Protein AF-A0A1R1D8V9-F1 (afdb_monomer)

Secondary structure (DSSP, 8-state):
------------------------------------PPPPHHHHHHHHH-TTSPPEEEETTSSTTTSBTT-HHHHHHHHHHT-SEEEEEEEE-TTS-EEE-SSSBSTTTBS--SBGGGS-HHHHHTSEEESBT--TTSPEEEEEPPBHHHHHHHHTTT-EEEEET-GGGHHHHHHHHHHHT-TTTEEEEE---HHHHHHHHTTSSSPPEEEEEE-TTTGGGHHHHHHTT--SEEEE-BSSTT-GGG-HHHHHHHHHTT-EEEEE-SSGGGBTT--HHHHTT-TIIIIIHHHHHT-SEEEES-HHHHHHHHHHHSPP-SS-EEEEES--SS--EEEEETTEEEEEEEES-SSSSS--EEEEEEEEES-EEEEEEEEEE--SSTT-EEEEEEES-SSTT--EEEEEE-SSS-EEEEEE-STTPPPEEPTT--------TTEEEEEEEETTEEEEEEESSSSS-EEEEEEEE----SEEEEEEEEE-SEEEEEEEEEEEEEEEEEPPPP--EEEEEESBTTBTTEEEEEEEE-TTTTTEEESSSSEEEES-SSSSTTSEEEEEEEE---TTS-TT-EEEEEEEEEEEEEEES----EEEEEEEB-S--------STT-EE-SS--TTTPPPB-SS-SEEEEE-S-TT-EEEEE-HHHHHHHHHTSS----EEEEESS--SS--EEEEE-TT-SSGGGS-EEEEEEE--

Nearest PDB structures (foldseek):
  2pz0-assembly1_A  TM=8.117E-01  e=1.138E-15  Caldanaerobacter subterraneus subsp. tengcongensis MB4
  5t9b-assembly1_G  TM=7.576E-01  e=4.616E-14  Bacillus subtilis subsp. subtilis str. 168
  5t9c-assembly1_E  TM=7.404E-01  e=9.893E-14  Bacillus subtilis subsp. subtilis str. 168
  1zcc-assembly1_D  TM=7.990E-01  e=9.223E-13  Agrobacterium fabrum str. C58
  3qvq-assembly1_D  TM=7.682E-01  e=2.170E-11  Oleispira antarctica

Foldseek 3Di:
DDDDDDDDDDDDDDDDDDDDDPPPPPPPPCPDQPLPDAAWLVVLLVLLLQQVDAFAEEEEQALLVFFFRVFLVSLVLRLLLPHAEYEFEWDAACVGFIWTDNDQWCAFFWPDTDGRNDHDPVRQQVTFGFGHSGHPPTDTDPTTIGTPLVSCLSCHGRHAYEYPPCPVVVVVNCVSCVVSVNQARYEYEDADDLVVLQVVQVVDPPRHAYEYEDELVCLVCLVVCCVGNVHQEYEYWAQAPPRPSLPPVSLVVCVVSSHAYEFEQPARRGHNGLHPVVCVVPVCSHVVVVVVSSHRYYYHSCRNSVVLVSFQVADDDDQKDKAWEPDFLDGKTWGDDDQKIKIWWAWQALFALFGTWMWIWHKAFAKKKKKKWFSDWDCLDQRWWKWKKKWQDSHRQTWIWIWIQGQQFGIWTKTDQDGSHTIDTAPPAGDRPHHDSGKMKMWTDHQQWIWIWIDNPRPDIDTGHDIDGHHHHRIIIIGMITYSSHRPDIMMIMIGSIGMDDDDHFDKDKDKAFQEPVHPQKFKKKAWQAPVQQLFMDRAEQWAKAAAAQLDPRTGMKMFIFDQDDVVQPLQWQWPWKKKKWWFAAKDDDQDWFKKFKWAFQDAWARFNWYDHSGDRTPIAYNVRHTDTDPDTQFMDGHGGDHRDMDMTTCRVVVNCCSNVVGPGRGMMIHTPHSGNDGMITIIGDSNNPPSVNTIMMMIIIGHD

pLDDT: mean 88.98, std 15.89, range [25.02, 98.94]

Mean predicted aligned error: 13.64 Å

Sequence (705 aa):
MRSFYFRSLIARRVMLYSFGLVLIVGSLATLGAGIAEARSSSELLEQLQNPNGPVMVVSHKGDWRNHPENSLSGIQAAIDMGVEIIEIDIQRTSDGVLVLMHDTDVNRMTNGTGNVSSKTLAQIKSLNLRKGEGGGGAALTSETVPTLEEAMLLMKGKVLVNLDKGWSLRDDIWNVLVSTQTEEQGIFKGSSANSEVDAWLDSKSPRPLYAAVVDDSNVGSLDTLIAGAQPDIYELIFDAESDAVISETNLNKIKNANKRIWVNTLWASLAANHTDQGSLTDPESGWGWVINKGATMIQTDRSRELINYLNLREPMSGVWAHKDIGAVALTGNAGYRNGQFTISAAGNDIWTAADEFHYVYQPIEGDVTIIARVAHLDHTNDWAKAGVMIRETLDADSTFADVVVTPSNGISFQRRVTTGQNLSNTTGYYDTVAGGAYQYVKLVRSGDSFTGFKSTDGSAWTQIGNAVTVNMNSKVYVGLAATSHHASVLGNATFDKVSLSATTPYILTTAYLRQGPDYSSATDAHILKYSTYSGRNTGGHDVFEVTSYRGTAEDEKHALLKFSLPVSIPSNAIITSAELRIKLMGTRNGMVSKTVNLREVTGAWSEGEGTGIDGQAVAGVNWNNRPSYGNVSIDKRTIHNVKNGWYTFNVTDLAQDWLDGSKTNYGIVLLEDSVNLSTGAKDFASSENTDLDSRPSLVVTYRLP

Solvent-accessible surface area (backbone atoms only — not comparable to full-atom values): 36136 Å² total; per-residue (Å²): 134,88,86,87,88,81,93,88,85,91,82,86,85,88,82,88,82,91,75,88,78,80,78,78,78,74,77,76,78,72,73,80,56,56,78,62,70,79,67,40,32,66,59,50,49,55,48,56,68,34,46,90,50,77,68,40,42,28,22,48,31,19,37,18,85,86,23,27,49,36,26,68,65,4,40,51,51,30,56,73,74,62,44,49,25,35,30,38,30,44,41,50,25,55,75,68,50,52,28,35,36,83,60,72,40,37,47,46,45,32,81,46,74,54,46,40,56,78,29,39,61,72,62,47,54,73,27,33,27,14,40,27,88,25,38,97,85,37,56,75,48,94,49,44,59,33,38,47,60,62,50,48,58,72,39,54,62,51,33,33,34,35,38,40,79,26,65,94,42,42,69,64,53,48,53,44,25,58,76,64,69,35,52,92,33,41,29,43,44,47,71,73,58,41,76,60,50,38,58,51,41,72,71,45,83,75,67,55,43,35,30,38,52,36,27,83,91,50,42,91,44,45,70,54,43,59,72,56,50,54,47,52,27,40,35,45,39,34,60,46,91,82,35,69,54,73,29,70,71,47,48,48,52,44,51,73,68,57,32,26,32,31,34,37,20,66,44,45,68,30,36,42,53,29,11,50,74,46,21,77,76,39,43,60,70,7,61,43,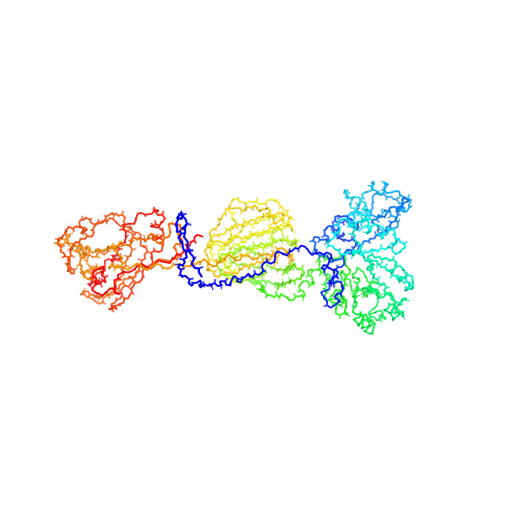42,46,42,76,76,56,38,28,25,41,33,28,75,47,53,68,62,51,49,44,51,55,17,53,70,33,71,65,69,83,80,52,46,72,49,66,27,48,88,43,76,40,89,42,51,53,10,49,47,97,73,33,38,27,38,36,6,11,2,62,35,87,44,50,40,54,23,13,25,22,38,38,31,34,82,44,63,54,27,34,36,42,36,32,27,35,59,35,58,50,76,66,28,57,73,11,37,38,34,43,35,42,26,42,54,83,53,37,32,44,30,33,41,36,25,33,40,20,44,54,55,10,56,46,42,38,37,20,66,47,68,50,43,57,53,44,74,42,62,85,55,83,43,80,63,47,53,61,43,59,34,24,32,28,41,37,38,55,84,40,37,37,40,34,30,38,22,81,80,77,76,64,75,43,74,44,36,58,71,41,77,39,82,60,64,56,55,27,38,40,36,43,38,32,24,10,39,28,38,92,42,77,20,48,31,31,36,28,60,56,36,63,49,70,46,79,60,74,67,75,45,74,49,80,47,44,34,33,94,91,31,76,67,38,54,40,30,17,26,33,39,27,92,95,44,25,61,10,14,24,43,53,27,46,43,35,39,29,26,24,41,68,16,39,93,60,35,33,19,35,26,38,44,32,76,60,84,54,85,88,59,56,70,71,44,47,59,78,39,26,37,40,36,40,23,30,66,43,61,50,71,50,88,65,67,44,49,39,28,34,22,47,24,76,33,76,78,46,68,15,82,7,44,54,88,84,28,30,80,48,68,54,38,14,46,83,68,50,52,52,58,56,92,59,71,68,34,74,46,75,43,62,84,52,69,71,36,78,46,78,39,63,41,31,67,62,53,40,31,43,56,68,59,82,36,79,82,49,31,34,34,37,30,44,68,64,77,47,75,58,39,27,24,40,28,26,31,19,58,55,23,88,52,68,90,45,22,29,30,41,40,37,31,27,28,70,121

Structure (mmCIF, N/CA/C/O backbone):
data_AF-A0A1R1D8V9-F1
#
_entry.id   AF-A0A1R1D8V9-F1
#
loop_
_atom_site.group_PDB
_atom_site.id
_atom_site.type_symbol
_atom_site.label_atom_id
_atom_site.label_alt_id
_atom_site.label_comp_id
_atom_site.label_asym_id
_atom_site.label_entity_id
_atom_site.label_seq_id
_atom_site.pdbx_PDB_ins_code
_atom_site.Cartn_x
_atom_site.Cartn_y
_atom_site.Cartn_z
_atom_site.occupancy
_atom_site.B_iso_or_equiv
_atom_site.auth_seq_id
_atom_site.auth_comp_id
_atom_site.auth_asym_id
_atom_site.auth_atom_id
_atom_site.pdbx_PDB_model_num
ATOM 1 N N . MET A 1 1 ? -82.734 0.888 -27.321 1.00 34.28 1 MET A N 1
ATOM 2 C CA . MET A 1 1 ? -83.564 -0.308 -27.042 1.00 34.28 1 MET A CA 1
ATOM 3 C C . MET A 1 1 ? -82.669 -1.323 -26.344 1.00 34.28 1 MET A C 1
ATOM 5 O O . MET A 1 1 ? -81.663 -1.699 -26.914 1.00 34.28 1 MET A O 1
ATOM 9 N N . ARG A 1 2 ? -82.775 -1.433 -25.013 1.00 31.69 2 ARG A N 1
ATOM 10 C CA . ARG A 1 2 ? -83.351 -2.594 -24.298 1.00 31.69 2 ARG A CA 1
ATOM 11 C C . ARG A 1 2 ? -82.718 -3.939 -24.693 1.00 31.69 2 ARG A C 1
ATOM 13 O O . ARG A 1 2 ? -83.109 -4.499 -25.702 1.00 31.69 2 ARG A O 1
ATOM 20 N N . SER A 1 3 ? -81.881 -4.507 -23.826 1.00 28.59 3 SER A N 1
ATOM 21 C CA . SER A 1 3 ? -82.315 -5.613 -22.957 1.00 28.59 3 SER A CA 1
ATOM 22 C C . SER A 1 3 ? -81.232 -5.985 -21.941 1.00 28.59 3 SER A C 1
ATOM 24 O O . SER A 1 3 ? -80.056 -6.080 -22.265 1.00 28.59 3 SER A O 1
ATOM 26 N N . PHE A 1 4 ? -81.689 -6.162 -20.707 1.00 34.41 4 PHE A N 1
ATOM 27 C CA . PHE A 1 4 ? -80.975 -6.564 -19.498 1.00 34.41 4 PHE A CA 1
ATOM 28 C C . PHE A 1 4 ? -81.061 -8.093 -19.292 1.00 34.41 4 PHE A C 1
ATOM 30 O O . PHE A 1 4 ? -81.775 -8.761 -20.036 1.00 34.41 4 PHE A O 1
ATOM 37 N N . TYR A 1 5 ? -80.433 -8.546 -18.193 1.00 31.33 5 TYR A N 1
ATOM 38 C CA . TYR A 1 5 ? -80.526 -9.829 -17.453 1.00 31.33 5 TYR A CA 1
ATOM 39 C C . TYR A 1 5 ? -79.370 -10.825 -17.695 1.00 31.33 5 TYR A C 1
ATOM 41 O O . TYR A 1 5 ? -79.063 -11.119 -18.837 1.00 31.33 5 TYR A O 1
ATOM 49 N N . PHE A 1 6 ? -78.728 -11.477 -16.709 1.00 29.06 6 PHE A N 1
ATOM 50 C CA . PHE A 1 6 ? -78.499 -11.301 -15.256 1.00 29.06 6 PHE A CA 1
ATOM 51 C C . PHE A 1 6 ? -77.647 -12.514 -14.781 1.00 29.06 6 PHE A C 1
ATOM 53 O O . PHE A 1 6 ? -78.033 -13.623 -15.119 1.00 29.06 6 PHE A O 1
ATOM 60 N N . ARG A 1 7 ? -76.612 -12.293 -13.934 1.00 28.95 7 ARG A N 1
ATOM 61 C CA . ARG A 1 7 ? -76.020 -13.181 -12.869 1.00 28.95 7 ARG A CA 1
ATOM 62 C C . ARG A 1 7 ? -75.462 -14.572 -13.271 1.00 28.95 7 ARG A C 1
ATOM 64 O O . ARG A 1 7 ? -75.987 -15.206 -14.160 1.00 28.95 7 ARG A O 1
ATOM 71 N N . SER A 1 8 ? -74.440 -15.196 -12.665 1.00 27.78 8 SER A N 1
ATOM 72 C CA . SER A 1 8 ? -73.558 -15.079 -11.469 1.00 27.78 8 SER A CA 1
ATOM 73 C C . SER A 1 8 ? -72.429 -16.132 -11.670 1.00 27.78 8 SER A C 1
ATOM 75 O O . SER A 1 8 ? -72.686 -17.100 -12.372 1.00 27.78 8 SER A O 1
ATOM 77 N N . LEU A 1 9 ? -71.174 -16.054 -11.201 1.00 26.92 9 LEU A N 1
ATOM 78 C CA . LEU A 1 9 ? -70.616 -16.109 -9.833 1.00 26.92 9 LEU A CA 1
ATOM 79 C C . LEU A 1 9 ? -69.118 -15.700 -9.938 1.00 26.92 9 LEU A C 1
ATOM 81 O O . LEU A 1 9 ? -68.409 -16.220 -10.786 1.00 26.92 9 LEU A O 1
ATOM 85 N N . ILE A 1 10 ? -68.655 -14.632 -9.281 1.00 27.27 10 ILE A N 1
ATOM 86 C CA . ILE A 1 10 ? -67.891 -14.598 -8.008 1.00 27.27 10 ILE A CA 1
ATOM 87 C C . ILE A 1 10 ? -66.519 -15.312 -8.016 1.00 27.27 10 ILE A C 1
ATOM 89 O O . ILE A 1 10 ? -66.431 -16.499 -7.734 1.00 27.27 10 ILE A O 1
ATOM 93 N N . ALA A 1 11 ? -65.460 -14.501 -8.134 1.00 25.83 11 ALA A N 1
ATOM 94 C CA . ALA A 1 11 ? -64.294 -14.455 -7.230 1.00 25.83 11 ALA A CA 1
ATOM 95 C C . ALA A 1 11 ? -63.695 -13.025 -7.316 1.00 25.83 11 ALA A C 1
ATOM 97 O O . ALA A 1 11 ? -63.074 -12.674 -8.309 1.00 25.83 11 ALA A O 1
ATOM 98 N N . ARG A 1 12 ? -64.204 -12.036 -6.554 1.00 28.14 12 ARG A N 1
ATOM 99 C CA . ARG A 1 12 ? -63.657 -11.480 -5.284 1.00 28.14 12 ARG A CA 1
ATOM 100 C C . ARG A 1 12 ? -62.123 -11.403 -5.228 1.00 28.14 12 ARG A C 1
ATOM 102 O O . ARG A 1 12 ? -61.483 -12.424 -5.389 1.00 28.14 12 ARG A O 1
ATOM 109 N N . ARG A 1 13 ? -61.469 -10.318 -4.805 1.00 29.14 13 ARG A N 1
ATOM 110 C CA . ARG A 1 13 ? -61.754 -8.884 -4.551 1.00 29.14 13 ARG A CA 1
ATOM 111 C C . ARG A 1 13 ?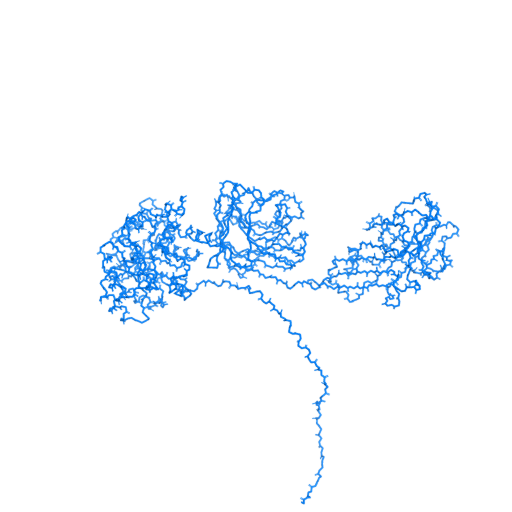 -60.428 -8.378 -3.960 1.00 29.14 13 ARG A C 1
ATOM 113 O O . ARG A 1 13 ? -60.047 -8.951 -2.950 1.00 29.14 13 ARG A O 1
ATOM 120 N N . VAL A 1 14 ? -59.809 -7.309 -4.462 1.00 26.02 14 VAL A N 1
ATOM 121 C CA . VAL A 1 14 ? -58.995 -6.403 -3.622 1.00 26.02 14 VAL A CA 1
ATOM 122 C C . VAL A 1 14 ? -59.064 -4.996 -4.218 1.00 26.02 14 VAL A C 1
ATOM 124 O O . VAL A 1 14 ? -58.638 -4.773 -5.345 1.00 26.02 14 VAL A O 1
ATOM 127 N N . MET A 1 15 ? -59.615 -4.053 -3.453 1.00 25.34 15 MET A N 1
ATOM 128 C CA . MET A 1 15 ? -59.396 -2.622 -3.636 1.00 25.34 15 MET A CA 1
ATOM 129 C C . MET A 1 15 ? -59.395 -1.959 -2.255 1.00 25.34 15 MET A C 1
ATOM 131 O O . MET A 1 15 ? -60.330 -2.161 -1.483 1.00 25.34 15 MET A O 1
ATOM 135 N N . LEU A 1 16 ? -58.351 -1.153 -2.045 1.00 27.62 16 LEU A N 1
ATOM 136 C CA . LEU A 1 16 ? -58.207 -0.017 -1.128 1.00 27.62 16 LEU A CA 1
ATOM 137 C C . LEU A 1 16 ? -58.130 -0.282 0.381 1.00 27.62 16 LEU A C 1
ATOM 139 O O . LEU A 1 16 ? -59.145 -0.400 1.055 1.00 27.62 16 LEU A O 1
ATOM 143 N N . TYR A 1 17 ? -56.907 -0.155 0.905 1.00 25.89 17 TYR A N 1
ATOM 144 C CA . TYR A 1 17 ? -56.636 0.701 2.061 1.00 25.89 17 TYR A CA 1
ATOM 145 C C . TYR A 1 17 ? -55.369 1.528 1.817 1.00 25.89 17 TYR A C 1
ATOM 147 O O . TYR A 1 17 ? -54.366 1.042 1.300 1.00 25.89 17 TYR A O 1
ATOM 155 N N . SER A 1 18 ? -55.483 2.803 2.156 1.00 32.47 18 SER A N 1
ATOM 156 C CA . SER A 1 18 ? -54.490 3.865 2.095 1.00 32.47 18 SER A CA 1
ATOM 157 C C . SER A 1 18 ? -53.353 3.612 3.087 1.00 32.47 18 SER A C 1
ATOM 159 O O . SER A 1 18 ? -53.624 3.429 4.268 1.00 32.47 18 SER A O 1
ATOM 161 N N . PHE A 1 19 ? -52.099 3.695 2.643 1.00 29.30 19 PHE A N 1
ATOM 162 C CA . PHE A 1 19 ? -50.953 3.946 3.519 1.00 29.30 19 PHE A CA 1
ATOM 163 C C . PHE A 1 19 ? -49.988 4.896 2.810 1.00 29.30 19 PHE A C 1
ATOM 165 O O . PHE A 1 19 ? -49.518 4.618 1.708 1.00 29.30 19 PHE A O 1
ATOM 172 N N . GLY A 1 20 ? -49.740 6.044 3.444 1.00 27.14 20 GLY A N 1
ATOM 173 C CA . GLY A 1 20 ? -48.671 6.955 3.067 1.00 27.14 20 GLY A CA 1
ATOM 174 C C . GLY A 1 20 ? -47.333 6.285 3.341 1.00 27.14 20 GLY A C 1
ATOM 175 O O . GLY A 1 20 ? -47.001 5.996 4.489 1.00 27.14 20 GLY A O 1
ATOM 176 N N . LEU A 1 21 ? -46.584 6.019 2.276 1.00 25.02 21 LEU A N 1
ATOM 177 C CA . LEU A 1 21 ? -45.208 5.565 2.357 1.00 25.02 21 LEU A CA 1
ATOM 178 C C . LEU A 1 21 ? -44.332 6.806 2.581 1.00 25.02 21 LEU A C 1
ATOM 180 O O . LEU A 1 21 ? -44.037 7.549 1.646 1.00 25.02 21 LEU A O 1
ATOM 184 N N . VAL A 1 22 ? -43.948 7.059 3.832 1.00 28.27 22 VAL A N 1
ATOM 185 C CA . VAL A 1 22 ? -42.808 7.929 4.134 1.00 28.27 22 VAL A CA 1
ATOM 186 C C . VAL A 1 22 ? -41.567 7.162 3.682 1.00 28.27 22 VAL A C 1
ATOM 188 O O . VAL A 1 22 ? -41.100 6.253 4.362 1.00 28.27 22 VAL A O 1
ATOM 191 N N . LEU A 1 23 ? -41.069 7.489 2.490 1.00 26.28 23 LEU A N 1
ATOM 192 C CA . LEU A 1 23 ? -39.741 7.091 2.030 1.00 26.28 23 LEU A CA 1
ATOM 193 C C . LEU A 1 23 ? -38.715 7.829 2.896 1.00 26.28 23 LEU A C 1
ATOM 195 O O . LEU A 1 23 ? -38.306 8.946 2.585 1.00 26.28 23 LEU A O 1
ATOM 199 N N . ILE A 1 24 ? -38.316 7.211 4.008 1.00 28.95 24 ILE A N 1
ATOM 200 C CA . ILE A 1 24 ? -37.062 7.554 4.676 1.00 28.95 24 ILE A CA 1
ATOM 201 C C . ILE A 1 24 ? -35.961 7.072 3.734 1.00 28.95 24 ILE A C 1
ATOM 203 O O . ILE A 1 24 ? -35.571 5.907 3.744 1.00 28.95 24 ILE A O 1
ATOM 207 N N . VAL A 1 25 ? -35.495 7.971 2.869 1.00 29.14 25 VAL A N 1
ATOM 208 C CA . VAL A 1 25 ? -34.211 7.816 2.187 1.00 29.14 25 VAL A CA 1
ATOM 209 C C . VAL A 1 25 ? -33.156 7.972 3.277 1.00 29.14 25 VAL A C 1
ATOM 211 O O . VAL A 1 25 ? -32.687 9.070 3.560 1.00 29.14 25 VAL A O 1
ATOM 214 N N . GLY A 1 26 ? -32.845 6.870 3.958 1.00 28.00 26 GLY A N 1
ATOM 215 C CA . GLY A 1 26 ? -31.615 6.760 4.720 1.00 28.00 26 GLY A CA 1
ATOM 216 C C . GLY A 1 26 ? -30.484 6.870 3.714 1.00 28.00 26 GLY A C 1
ATOM 217 O O . GLY A 1 26 ? -30.213 5.927 2.974 1.00 28.00 26 GLY A O 1
ATOM 218 N N . SER A 1 27 ? -29.880 8.048 3.628 1.00 30.02 27 SER A N 1
ATOM 219 C CA . SER A 1 27 ? -28.629 8.258 2.922 1.00 30.02 27 SER A CA 1
ATOM 220 C C . SER A 1 27 ? -27.573 7.367 3.575 1.00 30.02 27 SER A C 1
ATOM 222 O O . SER A 1 27 ? -26.946 7.764 4.557 1.00 30.02 27 SER A O 1
ATOM 224 N N . LEU A 1 28 ? -27.391 6.151 3.052 1.00 31.02 28 LEU A N 1
ATOM 225 C CA . LEU A 1 28 ? -26.119 5.459 3.178 1.00 31.02 28 LEU A CA 1
ATOM 226 C C . LEU A 1 28 ? -25.097 6.370 2.504 1.00 31.02 28 LEU A C 1
ATOM 228 O O . LEU A 1 28 ? -24.983 6.403 1.281 1.00 31.02 28 LEU A O 1
ATOM 232 N N . ALA A 1 29 ? -24.374 7.143 3.307 1.00 30.30 29 ALA A N 1
ATOM 233 C CA . ALA A 1 29 ? -23.081 7.638 2.892 1.00 30.30 29 ALA A CA 1
ATOM 234 C C . ALA A 1 29 ? -22.188 6.401 2.759 1.00 30.30 29 ALA A C 1
ATOM 236 O O . ALA A 1 29 ? -21.583 5.943 3.725 1.00 30.30 29 ALA A O 1
ATOM 237 N N . THR A 1 30 ? -22.156 5.811 1.567 1.00 29.91 30 THR A N 1
ATOM 238 C CA . THR A 1 30 ? -21.058 4.941 1.166 1.00 29.91 30 THR A CA 1
ATOM 239 C C . THR A 1 30 ? -19.811 5.817 1.156 1.00 29.91 30 THR A C 1
ATOM 241 O O . THR A 1 30 ? -19.517 6.480 0.163 1.00 29.91 30 THR A O 1
ATOM 244 N N . LEU A 1 31 ? -19.104 5.883 2.286 1.00 37.78 31 LEU A N 1
ATOM 245 C CA . LEU A 1 31 ? -17.686 6.216 2.278 1.00 37.78 31 LEU A CA 1
ATOM 246 C C . LEU A 1 31 ? -17.051 5.169 1.369 1.00 37.78 31 LEU A C 1
ATOM 248 O O . LEU A 1 31 ? -17.038 3.986 1.702 1.00 37.78 31 LEU A O 1
ATOM 252 N N . GLY A 1 32 ? -16.677 5.590 0.162 1.00 32.22 32 GLY A N 1
ATOM 253 C CA . GLY A 1 32 ? -16.140 4.715 -0.865 1.00 32.22 32 GLY A CA 1
ATOM 254 C C . GLY A 1 32 ? -14.849 4.073 -0.381 1.00 32.22 32 GLY A C 1
ATOM 255 O O . GLY A 1 32 ? -13.773 4.629 -0.561 1.00 32.22 32 GLY A O 1
ATOM 256 N N . ALA A 1 33 ? -14.956 2.890 0.215 1.00 37.41 33 ALA A N 1
ATOM 257 C CA . ALA A 1 33 ? -13.861 1.946 0.308 1.00 37.41 33 ALA A CA 1
ATOM 258 C C . ALA A 1 33 ? -13.715 1.316 -1.080 1.00 37.41 33 ALA A C 1
ATOM 260 O O . ALA A 1 33 ? -14.266 0.254 -1.364 1.00 37.41 33 ALA A O 1
ATOM 261 N N . GLY A 1 34 ? -13.044 2.029 -1.984 1.00 30.53 34 GLY A N 1
ATOM 262 C CA . GLY A 1 34 ? -12.581 1.428 -3.223 1.00 30.53 34 GLY A CA 1
ATOM 263 C C . GLY A 1 34 ? -11.603 0.318 -2.860 1.00 30.53 34 GLY A C 1
ATOM 264 O O . GLY A 1 34 ? -10.553 0.587 -2.280 1.00 30.53 34 GLY A O 1
ATOM 265 N N . ILE A 1 35 ? -11.945 -0.930 -3.175 1.00 36.78 35 ILE A N 1
ATOM 266 C CA . ILE A 1 35 ? -10.925 -1.963 -3.339 1.00 36.78 35 ILE A CA 1
ATOM 267 C C . ILE A 1 35 ? -10.053 -1.438 -4.477 1.00 36.78 35 ILE A C 1
ATOM 269 O O . ILE A 1 35 ? -10.506 -1.387 -5.615 1.00 36.78 35 ILE A O 1
ATOM 273 N N . ALA A 1 36 ? -8.850 -0.954 -4.172 1.00 39.38 36 ALA A N 1
ATOM 274 C CA . ALA A 1 36 ? -7.917 -0.549 -5.211 1.00 39.38 36 ALA A CA 1
ATOM 275 C C . ALA A 1 36 ? -7.579 -1.805 -6.024 1.00 39.38 36 ALA A C 1
ATOM 277 O O . ALA A 1 36 ? -6.839 -2.666 -5.545 1.00 39.38 36 ALA A O 1
ATOM 278 N N . GLU A 1 37 ? -8.153 -1.969 -7.216 1.00 48.09 37 GLU A N 1
ATOM 279 C CA . GLU A 1 37 ? -7.717 -2.989 -8.172 1.00 48.09 37 GLU A CA 1
ATOM 280 C C . GLU A 1 37 ? -6.265 -2.699 -8.601 1.00 48.09 37 GLU A C 1
ATOM 282 O O . GLU A 1 37 ? -5.709 -1.641 -8.306 1.00 48.09 37 GLU A O 1
ATOM 287 N N . ALA A 1 38 ? -5.555 -3.699 -9.131 1.00 55.97 38 ALA A N 1
ATOM 288 C CA . ALA A 1 38 ? -4.209 -3.443 -9.647 1.00 55.97 38 ALA A CA 1
ATOM 289 C C . ALA A 1 38 ? -4.339 -2.544 -10.885 1.00 55.97 38 ALA A C 1
ATOM 291 O O . ALA A 1 38 ? -5.256 -2.761 -11.674 1.00 55.97 38 ALA A O 1
ATOM 292 N N . ARG A 1 39 ? -3.450 -1.553 -11.032 1.00 71.62 39 ARG A N 1
ATOM 293 C CA . ARG A 1 39 ? -3.490 -0.619 -12.165 1.00 71.62 39 ARG A CA 1
ATOM 294 C C . ARG A 1 39 ? -3.437 -1.386 -13.486 1.00 71.62 39 ARG A C 1
ATOM 296 O O . ARG A 1 39 ? -2.588 -2.256 -13.669 1.00 71.62 39 ARG A O 1
ATOM 303 N N . SER A 1 40 ? -4.354 -1.054 -14.381 1.00 83.50 40 SER A N 1
ATOM 304 C CA . SER A 1 40 ? -4.444 -1.606 -15.728 1.00 83.50 40 SER A CA 1
ATOM 305 C C . SER A 1 40 ? -3.517 -0.862 -16.689 1.00 83.50 40 SER A C 1
ATOM 307 O O . SER A 1 40 ? -3.241 0.328 -16.522 1.00 83.50 40 SER A O 1
ATOM 309 N N . SER A 1 41 ? -3.076 -1.528 -17.757 1.00 83.81 41 SER A N 1
ATOM 310 C CA . SER A 1 41 ? -2.290 -0.870 -18.810 1.00 83.81 41 SER A CA 1
ATOM 311 C C . SER A 1 41 ? -3.022 0.302 -19.476 1.00 83.81 41 SER A C 1
ATOM 313 O O . SER A 1 41 ? -2.368 1.239 -19.922 1.00 83.81 41 SER A O 1
ATOM 315 N N . SER A 1 42 ? -4.359 0.296 -19.503 1.00 86.62 42 SER A N 1
ATOM 316 C CA . SER A 1 42 ? -5.167 1.425 -19.982 1.00 86.62 42 SER A CA 1
ATOM 317 C C . SER A 1 42 ? -5.039 2.662 -19.092 1.00 86.62 42 SER A C 1
ATOM 319 O O . SER A 1 42 ? -4.831 3.756 -19.605 1.00 86.62 42 SER A O 1
ATOM 321 N N . GLU A 1 43 ? -5.076 2.503 -17.765 1.00 90.69 43 GLU A N 1
ATOM 322 C CA . GLU A 1 43 ? -4.860 3.626 -16.839 1.00 90.69 43 GLU A CA 1
ATOM 323 C C . GLU A 1 43 ? -3.428 4.165 -16.951 1.00 90.69 43 GLU A C 1
ATOM 325 O O . GLU A 1 43 ? -3.200 5.370 -16.861 1.00 90.69 43 GLU A O 1
ATOM 330 N N . LEU A 1 44 ? -2.448 3.286 -17.183 1.00 93.31 44 LEU A N 1
ATOM 331 C CA . LEU A 1 44 ? -1.063 3.697 -17.420 1.00 93.31 44 LEU A CA 1
ATOM 332 C C . LEU A 1 44 ? -0.896 4.441 -18.748 1.00 93.31 44 LEU A C 1
ATOM 334 O O . LEU A 1 44 ? -0.107 5.381 -18.814 1.00 93.31 44 LEU A O 1
ATOM 338 N N . LEU A 1 45 ? -1.645 4.064 -19.785 1.00 93.12 45 LEU A N 1
ATOM 339 C CA . LEU A 1 45 ? -1.668 4.780 -21.056 1.00 93.12 45 LEU A CA 1
ATOM 340 C C . LEU A 1 45 ? -2.280 6.180 -20.899 1.00 93.12 45 LEU A C 1
ATOM 342 O O . LEU A 1 45 ? -1.717 7.149 -21.405 1.00 93.12 45 LEU A O 1
ATOM 346 N N . GLU A 1 46 ? -3.372 6.314 -20.141 1.00 92.81 46 GLU A N 1
ATOM 347 C CA . GLU A 1 46 ? -3.940 7.623 -19.789 1.00 92.81 46 GLU A CA 1
ATOM 348 C C . GLU A 1 46 ? -2.939 8.478 -19.002 1.00 92.81 46 GLU A C 1
ATOM 350 O O . GLU A 1 46 ? -2.779 9.670 -19.280 1.00 92.81 46 GLU A O 1
ATOM 355 N N . GLN A 1 47 ? -2.211 7.874 -18.052 1.00 93.06 47 GLN A N 1
ATOM 356 C CA . GLN A 1 47 ? -1.124 8.564 -17.363 1.00 93.06 47 GLN A CA 1
ATOM 357 C C . GLN A 1 47 ? -0.045 8.999 -18.352 1.00 93.06 47 GLN A C 1
ATOM 359 O O . GLN A 1 47 ? 0.327 10.169 -18.337 1.00 93.06 47 GLN A O 1
ATOM 364 N N . LEU A 1 48 ? 0.434 8.123 -19.235 1.00 94.81 48 LEU A N 1
ATOM 365 C CA . LEU A 1 48 ? 1.457 8.468 -20.222 1.00 94.81 48 LEU A CA 1
ATOM 366 C C . LEU A 1 48 ? 1.034 9.677 -21.070 1.00 94.81 48 LEU A C 1
ATOM 368 O O . LEU A 1 48 ? 1.810 10.619 -21.222 1.00 94.81 48 LEU A O 1
ATOM 372 N N . GLN A 1 49 ? -0.215 9.686 -21.536 1.00 92.44 49 GLN A N 1
ATOM 373 C CA . GLN A 1 49 ? -0.794 10.753 -22.358 1.00 92.44 49 GLN A CA 1
ATOM 374 C C . GLN A 1 49 ? -1.039 12.069 -21.599 1.00 92.44 49 GLN A C 1
ATOM 376 O O . GLN A 1 49 ? -1.250 13.108 -22.229 1.00 92.44 49 GLN A O 1
ATOM 381 N N . ASN A 1 50 ? -0.990 12.059 -20.264 1.00 94.00 50 ASN A N 1
ATOM 382 C CA . ASN A 1 50 ? -1.090 13.249 -19.426 1.00 94.00 50 ASN A CA 1
ATOM 383 C C . ASN A 1 50 ? 0.293 13.674 -18.892 1.00 94.00 50 ASN A C 1
ATOM 385 O O . ASN A 1 50 ? 0.649 13.314 -17.767 1.00 94.00 50 ASN A O 1
ATOM 389 N N . PRO A 1 51 ? 1.075 14.488 -19.623 1.00 91.06 51 PRO A N 1
ATOM 390 C CA . PRO A 1 51 ? 2.414 14.902 -19.194 1.00 91.06 51 PRO A CA 1
ATOM 391 C C . PRO A 1 51 ? 2.437 15.755 -17.922 1.00 91.06 51 PRO A C 1
ATOM 393 O O . PRO A 1 51 ? 3.474 15.828 -17.271 1.00 91.06 51 PRO A O 1
ATOM 396 N N . ASN A 1 52 ? 1.305 16.355 -17.542 1.00 90.94 52 ASN A N 1
ATOM 397 C CA . ASN A 1 52 ? 1.156 17.119 -16.301 1.00 90.94 52 ASN A CA 1
ATOM 398 C C . ASN A 1 52 ? 0.727 16.244 -15.108 1.00 90.94 52 ASN A C 1
ATOM 400 O O . ASN A 1 52 ? 0.523 16.761 -14.011 1.00 90.94 52 ASN A O 1
ATOM 404 N N . GLY A 1 53 ? 0.532 14.939 -15.323 1.00 89.75 53 GLY A N 1
ATOM 405 C CA . GLY A 1 53 ? 0.260 13.971 -14.267 1.00 89.75 53 GLY A CA 1
ATOM 406 C C . GLY A 1 53 ? 1.513 13.603 -13.462 1.00 89.75 53 GLY A C 1
ATOM 407 O O . GLY A 1 53 ? 2.585 14.174 -13.674 1.00 89.75 53 GLY A O 1
ATOM 408 N N . PRO A 1 54 ? 1.410 12.608 -12.563 1.00 91.06 54 PRO A N 1
ATOM 409 C CA . PRO A 1 54 ? 2.537 12.156 -11.751 1.00 91.06 54 PRO A CA 1
ATOM 410 C C . PRO A 1 54 ? 3.750 11.749 -12.600 1.00 91.06 54 PRO A C 1
ATOM 412 O O . PRO A 1 54 ? 3.597 11.298 -13.743 1.00 91.06 54 PRO A O 1
ATOM 415 N N . VAL A 1 55 ? 4.952 11.884 -12.030 1.00 96.38 55 VAL A N 1
ATOM 416 C CA . VAL A 1 55 ? 6.207 11.398 -12.635 1.00 96.38 55 VAL A CA 1
ATOM 417 C C . VAL A 1 55 ? 6.137 9.881 -12.766 1.00 96.38 55 VAL A C 1
ATOM 419 O O . VAL A 1 55 ? 5.857 9.230 -11.768 1.00 96.38 55 VAL A O 1
ATOM 422 N N . MET A 1 56 ? 6.377 9.306 -13.944 1.00 97.44 56 MET A N 1
ATOM 423 C CA . MET A 1 56 ? 6.338 7.848 -14.148 1.00 97.44 56 MET A CA 1
ATOM 424 C C . MET A 1 56 ? 7.713 7.203 -13.930 1.00 97.44 56 MET A C 1
ATOM 426 O O . MET A 1 56 ? 8.738 7.757 -14.325 1.00 97.44 56 MET A O 1
ATOM 430 N N . VAL A 1 57 ? 7.734 6.016 -13.333 1.00 98.44 57 VAL A N 1
ATOM 431 C CA . VAL A 1 57 ? 8.943 5.231 -13.069 1.00 98.44 57 VAL A CA 1
ATOM 432 C C . VAL A 1 57 ? 9.134 4.189 -14.163 1.00 98.44 57 VAL A C 1
ATOM 434 O O . VAL A 1 57 ? 8.233 3.392 -14.438 1.00 98.44 57 VAL A O 1
ATOM 437 N N . VAL A 1 58 ? 10.334 4.173 -14.744 1.00 98.81 58 VAL A N 1
ATOM 438 C CA . VAL A 1 58 ? 10.793 3.140 -15.672 1.00 98.81 58 VAL A CA 1
ATOM 439 C C . VAL A 1 58 ? 11.837 2.271 -14.972 1.00 98.81 58 VAL A C 1
ATOM 441 O O . VAL A 1 58 ? 12.889 2.755 -14.552 1.00 98.81 58 VAL A O 1
ATOM 444 N N . SER A 1 59 ? 11.542 0.982 -14.826 1.00 98.69 59 SER A N 1
ATOM 445 C CA . SER A 1 59 ? 12.477 -0.005 -14.286 1.00 98.69 59 SER A CA 1
ATOM 446 C C . SER A 1 59 ? 13.398 -0.497 -15.397 1.00 98.69 59 SER A C 1
ATOM 448 O O . SER A 1 59 ? 12.946 -1.211 -16.293 1.00 98.69 59 SER A O 1
ATOM 450 N N . HIS A 1 60 ? 14.665 -0.090 -15.357 1.00 98.69 60 HIS A N 1
ATOM 451 C CA . HIS A 1 60 ? 15.666 -0.486 -16.348 1.00 98.69 60 HIS A CA 1
ATOM 452 C C . HIS A 1 60 ? 15.975 -1.978 -16.210 1.00 98.69 60 HIS A C 1
ATOM 454 O O . HIS A 1 60 ? 16.434 -2.417 -15.158 1.00 98.69 60 HIS A O 1
ATOM 460 N N . LYS A 1 61 ? 15.700 -2.766 -17.255 1.00 98.56 61 LYS A N 1
ATOM 461 C CA . LYS A 1 61 ? 15.874 -4.231 -17.286 1.00 98.56 61 LYS A CA 1
ATOM 462 C C . LYS A 1 61 ? 15.129 -5.016 -16.191 1.00 98.56 61 LYS A C 1
ATOM 464 O O . LYS A 1 61 ? 15.508 -6.155 -15.886 1.00 98.56 61 LYS A O 1
ATOM 469 N N . GLY A 1 62 ? 14.085 -4.434 -15.595 1.00 98.19 62 GLY A N 1
ATOM 470 C CA . GLY A 1 62 ? 13.383 -4.965 -14.414 1.00 98.19 62 GLY A CA 1
ATOM 471 C C . GLY A 1 62 ? 14.160 -4.798 -13.096 1.00 98.19 62 GLY A C 1
ATOM 472 O O . GLY A 1 62 ? 15.180 -4.118 -13.039 1.00 98.19 62 GLY A O 1
ATOM 473 N N . ASP A 1 63 ? 13.708 -5.437 -12.007 1.00 97.31 63 ASP A N 1
ATOM 474 C CA . ASP A 1 63 ? 14.361 -5.328 -10.684 1.00 97.31 63 ASP A CA 1
ATOM 475 C C . ASP A 1 63 ? 15.648 -6.170 -10.567 1.00 97.31 63 ASP A C 1
ATOM 477 O O . ASP A 1 63 ? 15.765 -7.117 -9.778 1.00 97.31 63 ASP A O 1
ATOM 481 N N . TRP A 1 64 ? 16.654 -5.830 -11.366 1.00 96.69 64 TRP A N 1
ATOM 482 C CA . TRP A 1 64 ? 17.907 -6.575 -11.406 1.00 96.69 64 TRP A CA 1
ATOM 483 C C . TRP A 1 64 ? 18.747 -6.416 -10.131 1.00 96.69 64 TRP A C 1
ATOM 485 O O . TRP A 1 64 ? 19.673 -7.181 -9.893 1.00 96.69 64 TRP A O 1
ATOM 495 N N . ARG A 1 65 ? 18.440 -5.471 -9.236 1.00 94.75 65 ARG A N 1
ATOM 496 C CA . ARG A 1 65 ? 19.152 -5.381 -7.946 1.00 94.75 65 ARG A CA 1
ATOM 497 C C . ARG A 1 65 ? 18.916 -6.614 -7.077 1.00 94.75 65 ARG A C 1
ATOM 499 O O . ARG A 1 65 ? 19.795 -6.989 -6.299 1.00 94.75 65 ARG A O 1
ATOM 506 N N . ASN A 1 66 ? 17.763 -7.261 -7.241 1.00 93.38 66 ASN A N 1
ATOM 507 C CA . ASN A 1 66 ? 17.371 -8.441 -6.474 1.00 93.38 66 ASN A CA 1
ATOM 508 C C . ASN A 1 66 ? 17.293 -9.715 -7.331 1.00 93.38 66 ASN A C 1
ATOM 510 O O . ASN A 1 66 ? 17.468 -10.817 -6.802 1.00 93.38 66 ASN A O 1
ATOM 514 N N . HIS A 1 67 ? 17.126 -9.565 -8.647 1.00 97.00 67 HIS A N 1
ATOM 515 C CA . HIS A 1 67 ? 16.940 -10.638 -9.627 1.00 97.00 67 HIS A CA 1
ATOM 516 C C . HIS A 1 67 ? 17.985 -10.563 -10.759 1.00 97.00 67 HIS A C 1
ATOM 518 O O . HIS A 1 67 ? 18.775 -9.627 -10.799 1.00 97.00 67 HIS A O 1
ATOM 524 N N . PRO A 1 68 ? 18.102 -11.545 -11.667 1.00 98.44 68 PRO A N 1
ATOM 525 C CA . PRO A 1 68 ? 18.867 -11.345 -12.902 1.00 98.44 68 PRO A CA 1
ATOM 526 C C . PRO A 1 68 ? 18.270 -10.209 -13.750 1.00 98.44 68 PRO A C 1
ATOM 528 O O . PRO A 1 68 ? 17.045 -10.126 -13.859 1.00 98.44 68 PRO A O 1
ATOM 531 N N . GLU A 1 69 ? 19.093 -9.370 -14.386 1.00 98.31 69 GLU A N 1
ATOM 532 C CA . GLU A 1 69 ? 18.575 -8.416 -15.384 1.00 98.31 69 GLU A CA 1
ATOM 533 C C . GLU A 1 69 ? 17.847 -9.142 -16.523 1.00 98.31 69 GLU A C 1
ATOM 535 O O . GLU A 1 69 ? 18.216 -10.265 -16.886 1.00 98.31 69 GLU A O 1
ATOM 540 N N . ASN A 1 70 ? 16.819 -8.498 -17.092 1.00 98.62 70 ASN A N 1
ATOM 541 C CA . ASN A 1 70 ? 16.073 -9.022 -18.239 1.00 98.62 70 ASN A CA 1
ATOM 542 C C . ASN A 1 70 ? 15.470 -10.429 -17.989 1.00 98.62 70 ASN A C 1
ATOM 544 O O . ASN A 1 70 ? 15.393 -11.267 -18.888 1.00 98.62 70 ASN A O 1
ATOM 548 N N . SER A 1 71 ? 15.040 -10.705 -16.751 1.00 98.69 71 SER A N 1
ATOM 549 C CA . SER A 1 71 ? 14.444 -11.984 -16.334 1.00 98.69 71 SER A CA 1
ATOM 550 C C . SER A 1 71 ? 12.956 -11.875 -16.016 1.00 98.69 71 SER A C 1
ATOM 552 O O . SER A 1 71 ? 12.453 -10.806 -15.674 1.00 98.69 71 SER A O 1
ATOM 554 N N . LEU A 1 72 ? 12.242 -13.005 -16.068 1.00 98.75 72 LEU A N 1
ATOM 555 C CA . LEU A 1 72 ? 10.828 -13.042 -15.684 1.00 98.75 72 LEU A CA 1
ATOM 556 C C . LEU A 1 72 ? 10.638 -12.723 -14.195 1.00 98.75 72 LEU A C 1
ATOM 558 O O . LEU A 1 72 ? 9.667 -12.054 -13.848 1.00 98.75 72 LEU A O 1
ATOM 562 N N . SER A 1 73 ? 11.552 -13.155 -13.316 1.00 98.06 73 SER A N 1
ATOM 563 C CA . SER A 1 73 ? 11.457 -12.818 -11.892 1.00 98.06 73 SER A CA 1
ATOM 564 C C . SER A 1 73 ? 11.713 -11.334 -11.622 1.00 98.06 73 SER A C 1
ATOM 566 O O . SER A 1 73 ? 10.970 -10.737 -10.847 1.00 98.06 73 SER A O 1
ATOM 568 N N . GLY A 1 74 ? 12.675 -10.711 -12.313 1.00 98.06 74 GLY A N 1
ATOM 569 C CA . GLY A 1 74 ? 12.921 -9.269 -12.229 1.00 98.06 74 GLY A CA 1
ATOM 570 C C . GLY A 1 74 ? 11.756 -8.435 -12.768 1.00 98.06 74 GLY A C 1
ATOM 571 O O . GLY A 1 74 ? 11.405 -7.416 -12.174 1.00 98.06 74 GLY A O 1
ATOM 572 N N . ILE A 1 75 ? 11.109 -8.895 -13.845 1.00 98.62 75 ILE A N 1
ATOM 573 C CA . ILE A 1 75 ? 9.879 -8.288 -14.374 1.00 98.62 75 ILE A CA 1
ATOM 574 C C . ILE A 1 75 ? 8.745 -8.398 -13.350 1.00 98.62 75 ILE A C 1
ATOM 576 O O . ILE A 1 75 ? 8.117 -7.394 -13.024 1.00 98.62 75 ILE A O 1
ATOM 580 N N . GLN A 1 76 ? 8.489 -9.594 -12.811 1.00 97.31 76 GLN A N 1
ATOM 581 C CA . GLN A 1 76 ? 7.422 -9.802 -11.828 1.00 97.31 76 GLN A CA 1
ATOM 582 C C . GLN A 1 76 ? 7.653 -8.967 -10.561 1.00 97.31 76 GLN A C 1
ATOM 584 O O . GLN A 1 76 ? 6.730 -8.309 -10.092 1.00 97.31 76 GLN A O 1
ATOM 589 N N . ALA A 1 77 ? 8.888 -8.911 -10.058 1.00 94.75 77 ALA A N 1
ATOM 590 C CA . ALA A 1 77 ? 9.239 -8.090 -8.904 1.00 94.75 77 ALA A CA 1
ATOM 591 C C . ALA A 1 77 ? 8.995 -6.592 -9.155 1.00 94.75 77 ALA A C 1
ATOM 593 O O . ALA A 1 77 ? 8.471 -5.905 -8.278 1.00 94.75 77 ALA A O 1
ATOM 594 N N . ALA A 1 78 ? 9.314 -6.085 -10.349 1.00 96.50 78 ALA A N 1
ATOM 595 C CA . ALA A 1 78 ? 9.036 -4.699 -10.720 1.00 96.50 78 ALA A CA 1
ATOM 596 C C . ALA A 1 78 ? 7.520 -4.419 -10.827 1.00 96.50 78 ALA A C 1
ATOM 598 O O . ALA A 1 78 ? 7.048 -3.406 -10.306 1.00 96.50 78 ALA A O 1
ATOM 599 N N . ILE A 1 79 ? 6.739 -5.342 -11.409 1.00 94.31 79 ILE A N 1
ATOM 600 C CA . ILE A 1 79 ? 5.263 -5.278 -11.410 1.00 94.31 79 ILE A CA 1
ATOM 601 C C . ILE A 1 79 ? 4.734 -5.196 -9.973 1.00 94.31 79 ILE A C 1
ATOM 603 O O . ILE A 1 79 ? 3.895 -4.349 -9.672 1.00 94.31 79 ILE A O 1
ATOM 607 N N . ASP A 1 80 ? 5.242 -6.044 -9.078 1.00 90.06 80 ASP A N 1
ATOM 608 C CA . ASP A 1 80 ? 4.790 -6.115 -7.687 1.00 90.06 80 ASP A CA 1
ATOM 609 C C . ASP A 1 80 ? 5.142 -4.860 -6.873 1.00 90.06 80 ASP A C 1
ATOM 611 O O . ASP A 1 80 ? 4.433 -4.541 -5.920 1.00 90.06 80 ASP A O 1
ATOM 615 N N . MET A 1 81 ? 6.189 -4.116 -7.257 1.00 90.75 81 MET A N 1
ATOM 616 C CA . MET A 1 81 ? 6.474 -2.783 -6.701 1.00 90.75 81 MET A CA 1
ATOM 617 C C . MET A 1 81 ? 5.476 -1.716 -7.163 1.00 90.75 81 MET A C 1
ATOM 619 O O . MET A 1 81 ? 5.316 -0.698 -6.489 1.00 90.75 81 MET A O 1
ATOM 623 N N . GLY A 1 82 ? 4.825 -1.933 -8.308 1.00 91.25 82 GLY A N 1
ATOM 624 C CA . GLY A 1 82 ? 3.949 -0.961 -8.950 1.00 91.25 82 GLY A CA 1
ATOM 625 C C . GLY A 1 82 ? 4.684 0.036 -9.849 1.00 91.25 82 GLY A C 1
ATOM 626 O O . GLY A 1 82 ? 4.252 1.187 -9.934 1.00 91.25 82 GLY A O 1
ATOM 627 N N . VAL A 1 83 ? 5.778 -0.367 -10.508 1.00 94.75 83 VAL A N 1
ATOM 628 C CA . VAL A 1 83 ? 6.392 0.473 -11.555 1.00 94.75 83 VAL A CA 1
ATOM 629 C C . VAL A 1 83 ? 5.408 0.681 -12.706 1.00 94.75 83 VAL A C 1
ATOM 631 O O . VAL A 1 83 ? 4.606 -0.200 -13.018 1.00 94.75 83 VAL A O 1
ATOM 634 N N . GLU A 1 84 ? 5.454 1.847 -13.346 1.00 96.69 84 GLU A N 1
ATOM 635 C CA . GLU A 1 84 ? 4.569 2.129 -14.477 1.00 96.69 84 GLU A CA 1
ATOM 636 C C . GLU A 1 84 ? 5.092 1.527 -15.791 1.00 96.69 84 GLU A C 1
ATOM 638 O O . GLU A 1 84 ? 4.302 1.120 -16.647 1.00 96.69 84 GLU A O 1
ATOM 643 N N . ILE A 1 85 ? 6.417 1.468 -15.955 1.00 98.56 85 ILE A N 1
ATOM 644 C CA . ILE A 1 85 ? 7.068 1.008 -17.183 1.00 98.56 85 ILE A CA 1
ATOM 645 C C . ILE A 1 85 ? 8.235 0.089 -16.836 1.00 98.56 85 ILE A C 1
ATOM 647 O O . ILE A 1 85 ? 8.977 0.344 -15.886 1.00 98.56 85 ILE A O 1
ATOM 651 N N . ILE A 1 86 ? 8.421 -0.966 -17.622 1.00 98.81 86 ILE A N 1
ATOM 652 C CA . ILE A 1 86 ? 9.612 -1.816 -17.565 1.00 98.81 86 ILE A CA 1
ATOM 653 C C . ILE A 1 86 ? 10.330 -1.705 -18.902 1.00 98.81 86 ILE A C 1
ATOM 655 O O . ILE A 1 86 ? 9.725 -1.906 -19.954 1.00 98.81 86 ILE A O 1
ATOM 659 N N . GLU A 1 87 ? 11.607 -1.356 -18.865 1.00 98.75 87 GLU A N 1
ATOM 660 C CA . GLU A 1 87 ? 12.474 -1.421 -20.033 1.00 98.75 87 GLU A CA 1
ATOM 661 C C . GLU A 1 87 ? 13.092 -2.819 -20.131 1.00 98.75 87 GLU A C 1
ATOM 663 O O . GLU A 1 87 ? 13.414 -3.444 -19.119 1.00 98.75 87 GLU A O 1
ATOM 668 N N . ILE A 1 88 ? 13.174 -3.333 -21.357 1.00 98.75 88 ILE A N 1
ATOM 669 C CA . ILE A 1 88 ? 13.776 -4.625 -21.673 1.00 98.75 88 ILE A CA 1
ATOM 670 C C . ILE A 1 88 ? 14.630 -4.530 -22.936 1.00 98.75 88 ILE A C 1
ATOM 672 O O . ILE A 1 88 ? 14.276 -3.853 -23.905 1.00 98.75 88 ILE A O 1
ATOM 676 N N . ASP A 1 89 ? 15.703 -5.314 -22.959 1.00 98.69 89 ASP A N 1
ATOM 677 C CA . ASP A 1 89 ? 16.635 -5.380 -24.079 1.00 98.69 89 ASP A CA 1
ATOM 678 C C . ASP A 1 89 ? 16.372 -6.584 -24.977 1.00 98.69 89 ASP A C 1
ATOM 680 O O . ASP A 1 89 ? 16.232 -7.707 -24.491 1.00 98.69 89 ASP A O 1
ATOM 684 N N . ILE A 1 90 ? 16.394 -6.387 -26.296 1.00 98.69 90 ILE A N 1
ATOM 685 C CA . ILE A 1 90 ? 16.021 -7.438 -27.248 1.00 98.69 90 ILE A CA 1
ATOM 686 C C . ILE A 1 90 ? 17.191 -7.824 -28.156 1.00 98.69 90 ILE A C 1
ATOM 688 O O . ILE A 1 90 ? 17.844 -6.982 -28.772 1.00 98.69 90 ILE A O 1
ATOM 692 N N . GLN A 1 91 ? 17.404 -9.133 -28.308 1.00 98.56 91 GLN A N 1
ATOM 693 C CA . GLN A 1 91 ? 18.330 -9.730 -29.274 1.00 98.56 91 GLN A CA 1
ATOM 694 C C . GLN A 1 91 ? 17.642 -10.835 -30.081 1.00 98.56 91 GLN A C 1
ATOM 696 O O . GLN A 1 91 ? 16.615 -11.383 -29.676 1.00 98.56 91 GLN A O 1
ATOM 701 N N . ARG A 1 92 ? 18.228 -11.195 -31.230 1.00 98.56 92 ARG A N 1
ATOM 702 C CA . ARG A 1 92 ? 17.719 -12.252 -32.118 1.00 98.56 92 ARG A CA 1
ATOM 703 C C . ARG A 1 92 ? 18.630 -13.477 -32.124 1.00 98.56 92 ARG A C 1
ATOM 705 O O . ARG A 1 92 ? 19.836 -13.355 -32.334 1.00 98.56 92 ARG A O 1
ATOM 712 N N . THR A 1 93 ? 18.035 -14.653 -31.954 1.00 98.75 93 THR A N 1
ATOM 713 C CA . THR A 1 93 ? 18.697 -15.960 -32.077 1.00 98.75 93 THR A CA 1
ATOM 714 C C . THR A 1 93 ? 18.960 -16.341 -33.539 1.00 98.75 93 THR A C 1
ATOM 716 O O . THR A 1 93 ? 18.391 -15.762 -34.464 1.00 98.75 93 THR A O 1
ATOM 719 N N . SER A 1 94 ? 19.803 -17.345 -33.785 1.00 98.56 94 SER A N 1
ATOM 720 C CA . SER A 1 94 ? 20.120 -17.805 -35.148 1.00 98.56 94 SER A CA 1
ATOM 721 C C . SER A 1 94 ? 18.921 -18.404 -35.896 1.00 98.56 94 SER A C 1
ATOM 723 O O . SER A 1 94 ? 18.898 -18.387 -37.125 1.00 98.56 94 SER A O 1
ATOM 725 N N . ASP A 1 95 ? 17.921 -18.902 -35.167 1.00 98.50 95 ASP A N 1
ATOM 726 C CA . ASP A 1 95 ? 16.639 -19.407 -35.674 1.00 98.50 95 ASP A CA 1
ATOM 727 C C . ASP A 1 95 ? 15.518 -18.347 -35.672 1.00 98.50 95 ASP A C 1
ATOM 729 O O . ASP A 1 95 ? 14.366 -18.670 -35.950 1.00 98.50 95 ASP A O 1
ATOM 733 N N . GLY A 1 96 ? 15.852 -17.074 -35.427 1.00 97.88 96 GLY A N 1
ATOM 734 C CA . GLY A 1 96 ? 14.957 -15.931 -35.635 1.00 97.88 96 GLY A CA 1
ATOM 735 C C . GLY A 1 96 ? 14.054 -15.563 -34.456 1.00 97.88 96 GLY A C 1
ATOM 736 O O . GLY A 1 96 ? 13.235 -14.658 -34.595 1.00 97.88 96 GLY A O 1
ATOM 737 N N . VAL A 1 97 ? 14.204 -16.211 -33.301 1.00 98.69 97 VAL A N 1
ATOM 738 C CA . VAL A 1 97 ? 13.415 -15.922 -32.097 1.00 98.69 97 VAL A CA 1
ATOM 739 C C . VAL A 1 97 ? 13.981 -14.700 -31.372 1.00 98.69 97 VAL A C 1
ATOM 741 O O . VAL A 1 97 ? 15.196 -14.509 -31.294 1.00 98.69 97 VAL A O 1
ATOM 744 N N . LEU A 1 98 ? 13.097 -13.860 -30.832 1.00 98.88 98 LEU A N 1
ATOM 745 C CA . LEU A 1 98 ? 13.473 -12.701 -30.026 1.00 98.88 98 LEU A CA 1
ATOM 746 C C . LEU A 1 98 ? 13.591 -13.091 -28.550 1.00 98.88 98 LEU A C 1
ATOM 748 O O . LEU A 1 98 ? 12.670 -13.679 -27.978 1.00 98.88 98 LEU A O 1
ATOM 752 N N . VAL A 1 99 ? 14.724 -12.756 -27.939 1.00 98.88 99 VAL A N 1
ATOM 753 C CA . VAL A 1 99 ? 15.053 -13.057 -26.539 1.00 98.88 99 VAL A CA 1
ATOM 754 C C . VAL A 1 99 ? 15.463 -11.800 -25.787 1.00 98.88 99 VAL A C 1
ATOM 756 O O . VAL A 1 99 ? 15.965 -10.851 -26.390 1.00 98.88 99 VAL A O 1
ATOM 759 N N . LEU A 1 100 ? 15.261 -11.824 -24.473 1.00 98.81 100 LEU A N 1
ATOM 760 C CA . LEU A 1 100 ? 15.642 -10.751 -23.567 1.00 98.81 100 LEU A CA 1
ATOM 761 C C . LEU A 1 100 ? 17.132 -10.863 -23.214 1.00 98.81 100 LEU A C 1
ATOM 763 O O . LEU A 1 100 ? 17.545 -11.797 -22.527 1.00 98.81 100 LEU A O 1
ATOM 767 N N . MET A 1 101 ? 17.955 -9.949 -23.725 1.00 98.56 101 MET A N 1
ATOM 768 C CA . MET A 1 101 ? 19.402 -9.918 -23.489 1.00 98.56 101 MET A CA 1
ATOM 769 C C . MET A 1 101 ? 19.961 -8.540 -23.844 1.00 98.56 101 MET A C 1
ATOM 771 O O . MET A 1 101 ? 19.801 -8.078 -24.970 1.00 98.56 101 MET A O 1
ATOM 775 N N . HIS A 1 102 ? 20.683 -7.914 -22.917 1.00 98.31 102 HIS A N 1
ATOM 776 C CA . HIS A 1 102 ? 21.351 -6.640 -23.183 1.00 98.31 102 HIS A CA 1
ATOM 777 C C . HIS A 1 102 ? 22.523 -6.794 -24.162 1.00 98.31 102 HIS A C 1
ATOM 779 O O . HIS A 1 102 ? 22.628 -6.085 -25.168 1.00 98.31 102 HIS A O 1
ATOM 785 N N . ASP A 1 103 ? 23.424 -7.723 -23.852 1.00 98.31 103 ASP A N 1
ATOM 786 C CA . ASP A 1 103 ? 24.685 -7.896 -24.564 1.00 98.31 103 ASP A CA 1
ATOM 787 C C . ASP A 1 103 ? 24.470 -8.616 -25.905 1.00 98.31 103 ASP A C 1
ATOM 789 O O . ASP A 1 103 ? 23.508 -9.358 -26.107 1.00 98.31 103 ASP A O 1
ATOM 793 N N . THR A 1 104 ? 25.403 -8.442 -26.842 1.00 98.19 104 THR A N 1
ATOM 794 C CA . THR A 1 104 ? 25.388 -9.176 -28.121 1.00 98.19 104 THR A CA 1
ATOM 795 C C . THR A 1 104 ? 25.758 -10.656 -27.958 1.00 98.19 104 THR A C 1
ATOM 797 O O . THR A 1 104 ? 25.507 -11.473 -28.853 1.00 98.19 104 THR A O 1
ATOM 800 N N . ASP A 1 105 ? 26.335 -11.018 -26.813 1.00 98.44 105 ASP A N 1
ATOM 801 C CA . ASP A 1 105 ? 26.707 -12.369 -26.419 1.00 98.44 105 ASP A CA 1
ATOM 802 C C . ASP A 1 105 ? 26.061 -12.775 -25.088 1.00 98.44 105 ASP A C 1
ATOM 804 O O . ASP A 1 105 ? 25.484 -11.964 -24.373 1.00 98.44 105 ASP A O 1
ATOM 808 N N . VAL A 1 106 ? 26.121 -14.067 -24.767 1.00 98.50 106 VAL A N 1
ATOM 809 C CA . VAL A 1 106 ? 25.539 -14.607 -23.525 1.00 98.50 106 VAL A CA 1
ATOM 810 C C . VAL A 1 106 ? 26.530 -14.622 -22.351 1.00 98.50 106 VAL A C 1
ATOM 812 O O . VAL A 1 106 ? 26.194 -15.128 -21.279 1.00 98.50 106 VAL A O 1
ATOM 815 N N . ASN A 1 107 ? 27.764 -14.139 -22.542 1.00 98.31 107 ASN A N 1
ATOM 816 C CA . ASN A 1 107 ? 28.906 -14.429 -21.669 1.00 98.31 107 ASN A CA 1
ATOM 817 C C . ASN A 1 107 ? 28.709 -13.859 -20.261 1.00 98.31 107 ASN A C 1
ATOM 819 O O . ASN A 1 107 ? 28.941 -14.549 -19.267 1.00 98.31 107 ASN A O 1
ATOM 823 N N . ARG A 1 108 ? 28.308 -12.583 -20.173 1.00 98.50 108 ARG A N 1
ATOM 824 C CA . ARG A 1 108 ? 28.169 -11.879 -18.892 1.00 98.50 108 ARG A CA 1
ATOM 825 C C . ARG A 1 108 ? 27.003 -12.429 -18.085 1.00 98.50 108 ARG A C 1
ATOM 827 O O . ARG A 1 108 ? 27.158 -12.676 -16.892 1.00 98.50 108 ARG A O 1
ATOM 834 N N . MET A 1 109 ? 25.860 -12.642 -18.729 1.00 98.38 109 MET A N 1
ATOM 835 C CA . MET A 1 109 ? 24.609 -12.952 -18.036 1.00 98.38 109 MET A CA 1
ATOM 836 C C . MET A 1 109 ? 24.342 -14.435 -17.825 1.00 98.38 109 MET A C 1
ATOM 838 O O . MET A 1 109 ? 23.409 -14.768 -17.102 1.00 98.38 109 MET A O 1
ATOM 842 N N . THR A 1 110 ? 25.136 -15.338 -18.404 1.00 98.50 110 THR A N 1
ATOM 843 C CA . THR A 1 110 ? 24.847 -16.776 -18.326 1.00 98.50 110 THR A CA 1
ATOM 844 C C . THR A 1 110 ? 26.064 -17.636 -17.973 1.00 98.50 110 THR A C 1
ATOM 846 O O . THR A 1 110 ? 27.179 -17.154 -17.758 1.00 98.50 110 THR A O 1
ATOM 849 N N . ASN A 1 111 ? 25.851 -18.949 -17.882 1.00 97.50 111 ASN A N 1
ATOM 850 C CA . ASN A 1 111 ? 26.910 -19.962 -17.842 1.00 97.50 111 ASN A CA 1
ATOM 851 C C . ASN A 1 111 ? 27.427 -20.388 -19.234 1.00 97.50 111 ASN A C 1
ATOM 853 O O . ASN A 1 111 ? 28.276 -21.275 -19.308 1.00 97.50 111 ASN A O 1
ATOM 857 N N . GLY A 1 112 ? 26.923 -19.800 -20.320 1.00 97.31 112 GLY A N 1
ATOM 858 C CA . GLY A 1 112 ? 27.352 -20.085 -21.688 1.00 97.31 112 GLY A CA 1
ATOM 859 C C . GLY A 1 112 ? 28.355 -19.072 -22.233 1.00 97.31 112 GLY A C 1
ATOM 860 O O . GLY A 1 112 ? 28.719 -18.107 -21.567 1.00 97.31 112 GLY A O 1
ATOM 861 N N . THR A 1 113 ? 28.775 -19.283 -23.485 1.00 97.75 113 THR A N 1
ATOM 862 C CA . THR A 1 113 ? 29.607 -18.321 -24.219 1.00 97.75 113 THR A CA 1
ATOM 863 C C . THR A 1 113 ? 29.205 -18.154 -25.685 1.00 97.75 113 THR A C 1
ATOM 865 O O . THR A 1 113 ? 28.642 -19.073 -26.288 1.00 97.75 113 THR A O 1
ATOM 868 N N . GLY A 1 114 ? 29.532 -17.005 -26.280 1.00 98.12 114 GLY A N 1
ATOM 869 C CA . GLY A 1 114 ? 29.355 -16.686 -27.701 1.00 98.12 114 GLY A CA 1
ATOM 870 C C . GLY A 1 114 ? 28.106 -15.858 -28.019 1.00 98.12 114 GLY A C 1
ATOM 871 O O . GLY A 1 114 ? 27.214 -15.702 -27.186 1.00 98.12 114 GLY A O 1
ATOM 872 N N . ASN A 1 115 ? 28.047 -15.343 -29.248 1.00 98.75 115 ASN A N 1
ATOM 873 C CA . ASN A 1 115 ? 27.016 -14.400 -29.693 1.00 98.75 115 ASN A CA 1
ATOM 874 C C . ASN A 1 115 ? 25.609 -15.009 -29.672 1.00 98.75 115 ASN A C 1
ATOM 876 O O . ASN A 1 115 ? 25.424 -16.150 -30.110 1.00 98.75 115 ASN A O 1
ATOM 880 N N . VAL A 1 116 ? 24.613 -14.215 -29.275 1.00 98.62 116 VAL A N 1
ATOM 881 C CA . VAL A 1 116 ? 23.188 -14.595 -29.309 1.00 98.62 116 VAL A CA 1
ATOM 882 C C . VAL A 1 116 ? 22.773 -15.001 -30.727 1.00 98.62 116 VAL A C 1
ATOM 884 O O . VAL A 1 116 ? 22.205 -16.073 -30.927 1.00 98.62 116 VAL A O 1
ATOM 887 N N . SER A 1 117 ? 23.187 -14.223 -31.729 1.00 98.31 117 SER A N 1
ATOM 888 C CA . SER A 1 117 ? 22.900 -14.459 -33.153 1.00 98.31 117 SER A CA 1
ATOM 889 C C . SER A 1 117 ? 23.518 -15.734 -33.740 1.00 98.31 117 SER A C 1
ATOM 891 O O . SER A 1 117 ? 23.188 -16.120 -34.858 1.00 98.31 117 SER A O 1
ATOM 893 N N . SER A 1 118 ? 24.404 -16.412 -33.000 1.00 98.56 118 SER A N 1
ATOM 894 C CA . SER A 1 118 ? 25.006 -17.693 -33.398 1.00 98.56 118 SER A CA 1
ATOM 895 C C . SER A 1 118 ? 24.337 -18.916 -32.760 1.00 98.56 118 SER A C 1
ATOM 897 O O . SER A 1 118 ? 24.713 -20.048 -33.067 1.00 98.56 118 SER A O 1
ATOM 899 N N . LYS A 1 119 ? 23.359 -18.710 -31.868 1.00 98.75 119 LYS A N 1
ATOM 900 C CA . LYS A 1 119 ? 22.702 -19.766 -31.089 1.00 98.75 119 LYS A CA 1
ATOM 901 C C . LYS A 1 119 ? 21.221 -19.852 -31.418 1.00 98.75 119 LYS A C 1
ATOM 903 O O . LYS A 1 119 ? 20.565 -18.827 -31.534 1.00 98.75 119 LYS A O 1
ATOM 908 N N . THR A 1 120 ? 20.703 -21.071 -31.493 1.00 98.81 120 THR A N 1
ATOM 909 C CA . THR A 1 120 ? 19.256 -21.337 -31.557 1.00 98.81 120 THR A CA 1
ATOM 910 C C . THR A 1 120 ? 18.588 -21.031 -30.218 1.00 98.81 120 THR A C 1
ATOM 912 O O . THR A 1 120 ? 19.256 -21.047 -29.176 1.00 98.81 120 THR A O 1
ATOM 915 N N . LEU A 1 121 ? 17.265 -20.845 -30.206 1.00 98.75 121 LEU A N 1
ATOM 916 C CA . LEU A 1 121 ? 16.513 -20.688 -28.959 1.00 98.75 121 LEU A CA 1
ATOM 917 C C . LEU A 1 121 ? 16.759 -21.860 -28.002 1.00 98.75 121 LEU A C 1
ATOM 919 O O . LEU A 1 121 ? 16.983 -21.644 -26.815 1.00 98.75 121 LEU A O 1
ATOM 923 N N . ALA A 1 122 ? 16.771 -23.095 -28.510 1.00 98.75 122 ALA A N 1
ATOM 924 C CA . ALA A 1 122 ? 17.003 -24.285 -27.691 1.00 98.75 122 ALA A CA 1
ATOM 925 C C . ALA A 1 122 ? 18.370 -24.250 -26.982 1.00 98.75 122 ALA A C 1
ATOM 927 O O . ALA A 1 122 ? 18.478 -24.610 -25.810 1.00 98.75 122 ALA A O 1
ATOM 928 N N . GLN A 1 123 ? 19.414 -23.769 -27.666 1.00 98.75 123 GLN A N 1
ATOM 929 C CA . GLN A 1 123 ? 20.735 -23.588 -27.061 1.00 98.75 123 GLN A CA 1
ATOM 930 C C . GLN A 1 123 ? 20.723 -22.481 -26.006 1.00 98.75 123 GLN A C 1
ATOM 932 O O . GLN A 1 123 ? 21.309 -22.663 -24.943 1.00 98.75 123 GLN A O 1
ATOM 937 N N . ILE A 1 124 ? 20.043 -21.362 -26.262 1.00 98.69 124 ILE A N 1
ATOM 938 C CA . ILE A 1 124 ? 19.913 -20.268 -25.290 1.00 98.69 124 ILE A CA 1
ATOM 939 C C . ILE A 1 124 ? 19.126 -20.703 -24.050 1.00 98.69 124 ILE A C 1
ATOM 941 O O . ILE A 1 124 ? 19.570 -20.458 -22.932 1.00 98.69 124 ILE A O 1
ATOM 945 N N . LYS A 1 125 ? 18.011 -21.415 -24.225 1.00 98.50 125 LYS A N 1
ATOM 946 C CA . LYS A 1 125 ? 17.186 -21.942 -23.129 1.00 98.50 125 LYS A CA 1
ATOM 947 C C . LYS A 1 125 ? 17.892 -22.998 -22.280 1.00 98.50 125 LYS A C 1
ATOM 949 O O . LYS A 1 125 ? 17.445 -23.270 -21.174 1.00 98.50 125 LYS A O 1
ATOM 954 N N . SER A 1 126 ? 18.996 -23.574 -22.758 1.00 98.44 126 SER A N 1
ATOM 955 C CA . SER A 1 126 ? 19.828 -24.472 -21.946 1.00 98.44 126 SER A CA 1
ATOM 956 C C . SER A 1 126 ? 20.767 -23.735 -20.981 1.00 98.44 126 SER A C 1
ATOM 958 O O . SER A 1 126 ? 21.409 -24.374 -20.149 1.00 98.44 126 SER A O 1
ATOM 960 N N . LEU A 1 127 ? 20.871 -22.407 -21.102 1.00 98.50 127 LEU A N 1
ATOM 961 C CA . LEU A 1 127 ? 21.733 -21.574 -20.273 1.00 98.50 127 LEU A CA 1
ATOM 962 C C . LEU A 1 127 ? 20.971 -21.028 -19.069 1.00 98.50 127 LEU A C 1
ATOM 964 O O . LEU A 1 127 ? 19.810 -20.629 -19.175 1.00 98.50 127 LEU A O 1
ATOM 968 N N . ASN A 1 128 ? 21.665 -20.949 -17.939 1.00 98.56 128 ASN A N 1
ATOM 969 C CA . ASN A 1 128 ? 21.131 -20.365 -16.718 1.00 98.56 128 ASN A CA 1
ATOM 970 C C . ASN A 1 128 ? 21.617 -18.934 -16.531 1.00 98.56 128 ASN A C 1
ATOM 972 O O . ASN A 1 128 ? 22.805 -18.653 -16.714 1.00 98.56 128 ASN A O 1
ATOM 976 N N . LEU A 1 129 ? 20.699 -18.056 -16.131 1.00 98.69 129 LEU A N 1
ATOM 977 C CA . LEU A 1 129 ? 20.984 -16.658 -15.837 1.00 98.69 129 LEU A CA 1
ATOM 978 C C . LEU A 1 129 ? 21.793 -16.510 -14.546 1.00 98.69 129 LEU A C 1
ATOM 980 O O . LEU A 1 129 ? 21.611 -17.259 -13.580 1.00 98.69 129 LEU A O 1
ATOM 984 N N . ARG A 1 130 ? 22.657 -15.500 -14.508 1.00 98.44 130 ARG A N 1
ATOM 985 C CA . ARG A 1 130 ? 23.365 -15.050 -13.308 1.00 98.44 130 ARG A CA 1
ATOM 986 C C . ARG A 1 130 ? 22.574 -13.956 -12.604 1.00 98.44 130 ARG A C 1
ATOM 988 O O . ARG A 1 130 ? 21.928 -13.151 -13.258 1.00 98.44 130 ARG A O 1
ATOM 995 N N . LYS A 1 131 ? 22.641 -13.919 -11.274 1.00 97.00 131 LYS A N 1
ATOM 996 C CA . LYS A 1 131 ? 21.994 -12.879 -10.462 1.00 97.00 131 LYS A CA 1
ATOM 997 C C . LYS A 1 131 ? 22.554 -11.490 -10.799 1.00 97.00 131 LYS A C 1
ATOM 999 O O . LYS A 1 131 ? 23.738 -11.370 -11.114 1.00 97.00 131 LYS A O 1
ATOM 1004 N N . GLY A 1 132 ? 21.740 -10.449 -10.637 1.00 96.38 132 GLY A N 1
ATOM 1005 C CA . GLY A 1 132 ? 22.195 -9.076 -10.793 1.00 96.38 132 GLY A CA 1
ATOM 1006 C C . GLY A 1 132 ? 22.478 -8.719 -12.245 1.00 96.38 132 GLY A C 1
ATOM 1007 O O . GLY A 1 132 ? 21.852 -9.238 -13.165 1.00 96.38 132 GLY A O 1
ATOM 1008 N N . GLU A 1 133 ? 23.509 -7.903 -12.423 1.00 95.06 133 GLU A N 1
ATOM 1009 C CA . GLU A 1 133 ? 24.131 -7.580 -13.712 1.00 95.06 133 GLU A CA 1
ATOM 1010 C C . GLU A 1 133 ? 25.110 -8.671 -14.209 1.00 95.06 133 GLU A C 1
ATOM 1012 O O . GLU A 1 133 ? 25.923 -8.455 -15.111 1.00 95.06 133 GLU A O 1
ATOM 1017 N N . GLY A 1 134 ? 25.095 -9.862 -13.605 1.00 96.31 134 GLY A N 1
ATOM 1018 C CA . GLY A 1 134 ? 25.939 -10.980 -14.016 1.00 96.31 134 GLY A CA 1
ATOM 1019 C C . GLY A 1 134 ? 27.441 -10.774 -13.779 1.00 96.31 134 GLY A C 1
ATOM 1020 O O . GLY A 1 134 ? 27.876 -10.196 -12.786 1.00 96.31 134 GLY A O 1
ATOM 1021 N N . GLY A 1 135 ? 28.261 -11.351 -14.660 1.00 95.88 135 GLY A N 1
ATOM 1022 C CA . GLY A 1 135 ? 29.720 -11.389 -14.548 1.00 95.88 135 GLY A CA 1
ATOM 1023 C C . GLY A 1 135 ? 30.261 -12.665 -13.892 1.00 95.88 135 GLY A C 1
ATOM 1024 O O . GLY A 1 135 ? 29.539 -13.446 -13.271 1.00 95.88 135 GLY A O 1
ATOM 1025 N N . GLY A 1 136 ? 31.571 -12.900 -14.032 1.00 88.94 136 GLY A N 1
ATOM 1026 C CA . GLY A 1 136 ? 32.214 -14.164 -13.636 1.00 88.94 136 GLY A CA 1
ATOM 1027 C C . GLY A 1 136 ? 32.090 -14.524 -12.147 1.00 88.94 136 GLY A C 1
ATOM 1028 O O . GLY A 1 136 ? 32.155 -15.703 -11.807 1.00 88.94 136 GLY A O 1
ATOM 1029 N N . GLY A 1 137 ? 31.880 -13.531 -11.276 1.00 90.62 137 GLY A N 1
ATOM 1030 C CA . GLY A 1 137 ? 31.671 -13.718 -9.835 1.00 90.62 137 GLY A CA 1
ATOM 1031 C C . GLY A 1 137 ? 30.206 -13.846 -9.401 1.00 90.62 137 GLY A C 1
ATOM 1032 O O . GLY A 1 137 ? 29.954 -14.186 -8.247 1.00 90.62 137 GLY A O 1
ATOM 1033 N N . ALA A 1 138 ? 29.240 -13.590 -10.287 1.00 96.38 138 ALA A N 1
ATOM 1034 C CA . ALA A 1 138 ? 27.825 -13.649 -9.938 1.00 96.38 138 ALA A CA 1
ATOM 1035 C C . ALA A 1 138 ? 27.315 -15.096 -9.881 1.00 96.38 138 ALA A C 1
ATOM 1037 O O . ALA A 1 138 ? 27.616 -15.925 -10.751 1.00 96.38 138 ALA A O 1
ATOM 1038 N N . ALA A 1 139 ? 26.510 -15.384 -8.854 1.00 97.19 139 ALA A N 1
ATOM 1039 C CA . ALA A 1 139 ? 25.885 -16.685 -8.653 1.00 97.19 139 ALA A CA 1
ATOM 1040 C C . ALA A 1 139 ? 24.917 -17.020 -9.798 1.00 97.19 139 ALA A C 1
ATOM 1042 O O . ALA A 1 139 ? 24.189 -16.153 -10.283 1.00 97.19 139 ALA A O 1
ATOM 1043 N N . LEU A 1 140 ? 24.894 -18.292 -10.202 1.00 97.62 140 LEU A N 1
ATOM 1044 C CA . LEU A 1 140 ? 23.892 -18.807 -11.133 1.00 97.62 140 LEU A CA 1
ATOM 1045 C C . LEU A 1 140 ? 22.548 -18.988 -10.431 1.00 97.62 140 LEU A C 1
ATOM 1047 O O . LEU A 1 140 ? 22.486 -19.363 -9.261 1.00 97.62 140 LEU A O 1
ATOM 1051 N N . THR A 1 141 ? 21.481 -18.752 -11.180 1.00 97.62 141 THR A N 1
ATOM 1052 C CA . THR A 1 141 ? 20.095 -18.997 -10.778 1.00 97.62 141 THR A CA 1
ATOM 1053 C C . THR A 1 141 ? 19.546 -20.230 -11.500 1.00 97.62 141 THR A C 1
ATOM 1055 O O . THR A 1 141 ? 20.203 -20.792 -12.375 1.00 97.62 141 THR A O 1
ATOM 1058 N N . SER A 1 142 ? 18.339 -20.669 -11.147 1.00 96.94 142 SER A N 1
ATOM 1059 C CA . SER A 1 142 ? 17.612 -21.694 -11.908 1.00 96.94 142 SER A CA 1
ATOM 1060 C C . SER A 1 142 ? 16.878 -21.130 -13.130 1.00 96.94 142 SER A C 1
ATOM 1062 O O . SER A 1 142 ? 16.354 -21.903 -13.930 1.00 96.94 142 SER A O 1
ATOM 1064 N N . GLU A 1 143 ? 16.831 -19.805 -13.291 1.00 97.81 143 GLU A N 1
ATOM 1065 C CA . GLU A 1 143 ? 16.152 -19.153 -14.409 1.00 97.81 143 GLU A CA 1
ATOM 1066 C C . GLU A 1 143 ? 16.955 -19.281 -15.704 1.00 97.81 143 GLU A C 1
ATOM 1068 O O . GLU A 1 143 ? 18.179 -19.433 -15.698 1.00 97.81 143 GLU A O 1
ATOM 1073 N N . THR A 1 144 ? 16.245 -19.214 -16.825 1.00 98.25 144 THR A N 1
ATOM 1074 C CA . THR A 1 144 ? 16.812 -19.237 -18.179 1.00 98.25 144 THR A CA 1
ATOM 1075 C C . THR A 1 144 ? 16.473 -17.931 -18.886 1.00 98.25 144 THR A C 1
ATOM 1077 O O . THR A 1 144 ? 15.595 -17.193 -18.438 1.00 98.25 144 THR A O 1
ATOM 1080 N N . VAL A 1 145 ? 17.156 -17.639 -19.993 1.00 98.75 145 VAL A N 1
ATOM 1081 C CA . VAL A 1 145 ? 16.904 -16.428 -20.787 1.00 98.75 145 VAL A CA 1
ATOM 1082 C C . VAL A 1 145 ? 15.448 -16.423 -21.301 1.00 98.75 145 VAL A C 1
ATOM 1084 O O . VAL A 1 145 ? 15.039 -17.391 -21.961 1.00 98.75 145 VAL A O 1
ATOM 1087 N N . PRO A 1 146 ? 14.639 -15.384 -21.023 1.00 98.75 146 PRO A N 1
ATOM 1088 C CA . PRO A 1 146 ? 13.274 -15.289 -21.533 1.00 98.75 146 PRO A CA 1
ATOM 1089 C C . PRO A 1 146 ? 13.244 -14.983 -23.032 1.00 98.75 146 PRO A C 1
ATOM 1091 O O . PRO A 1 146 ? 14.109 -14.295 -23.573 1.00 98.75 146 PRO A O 1
ATOM 1094 N N . THR A 1 147 ? 12.212 -15.466 -23.707 1.00 98.94 147 THR A N 1
ATOM 1095 C CA . THR A 1 147 ? 11.777 -14.924 -24.996 1.00 98.94 147 THR A CA 1
ATOM 1096 C C . THR A 1 147 ? 11.013 -13.624 -24.773 1.00 98.94 147 THR A C 1
ATOM 1098 O O . THR A 1 147 ? 10.448 -13.400 -23.698 1.00 98.94 147 THR A O 1
ATOM 1101 N N . LEU A 1 148 ? 10.942 -12.785 -25.807 1.00 98.88 148 LEU A N 1
ATOM 1102 C CA . LEU A 1 148 ? 10.080 -11.604 -25.778 1.00 98.88 148 LEU A CA 1
ATOM 1103 C C . LEU A 1 148 ? 8.607 -11.988 -25.568 1.00 98.88 148 LEU A C 1
ATOM 1105 O O . LEU A 1 148 ? 7.907 -11.325 -24.814 1.00 98.88 148 LEU A O 1
ATOM 1109 N N . GLU A 1 149 ? 8.147 -13.082 -26.178 1.00 98.81 149 GLU A N 1
ATOM 1110 C CA . GLU A 1 149 ? 6.771 -13.569 -26.026 1.00 98.81 149 GLU A CA 1
ATOM 1111 C C . GLU A 1 149 ? 6.434 -13.903 -24.564 1.00 98.81 149 GLU A C 1
ATOM 1113 O O . GLU A 1 149 ? 5.429 -13.422 -24.042 1.00 98.81 149 GLU A O 1
ATOM 1118 N N . GLU A 1 150 ? 7.292 -14.662 -23.872 1.00 98.88 150 GLU A N 1
ATOM 1119 C CA . GLU A 1 150 ? 7.102 -14.980 -22.448 1.00 98.88 150 GLU A CA 1
ATOM 1120 C C . GLU A 1 150 ? 7.051 -13.710 -21.583 1.00 98.88 150 GLU A C 1
ATOM 1122 O O . GLU A 1 150 ? 6.207 -13.604 -20.691 1.00 98.88 150 GLU A O 1
ATOM 1127 N N . ALA A 1 151 ? 7.925 -12.737 -21.860 1.00 98.81 151 ALA A N 1
ATOM 1128 C CA . ALA A 1 151 ? 7.966 -11.472 -21.133 1.00 98.81 151 ALA A CA 1
ATOM 1129 C C . ALA A 1 151 ? 6.695 -10.633 -21.365 1.00 98.81 151 ALA A C 1
ATOM 1131 O O . ALA A 1 151 ? 6.086 -10.153 -20.406 1.00 98.81 151 ALA A O 1
ATOM 1132 N N . MET A 1 152 ? 6.242 -10.502 -22.615 1.00 98.69 152 MET A N 1
ATOM 1133 C CA . MET A 1 152 ? 5.028 -9.748 -22.943 1.00 98.69 152 MET A CA 1
ATOM 1134 C C . MET A 1 152 ? 3.770 -10.404 -22.367 1.00 98.69 152 MET A C 1
ATOM 1136 O O . MET A 1 152 ? 2.905 -9.703 -21.846 1.00 98.69 152 MET A O 1
ATOM 1140 N N . LEU A 1 153 ? 3.678 -11.739 -22.370 1.00 98.56 153 LEU A N 1
ATOM 1141 C CA . LEU A 1 153 ? 2.568 -12.457 -21.730 1.00 98.56 153 LEU A CA 1
ATOM 1142 C C . LEU A 1 153 ? 2.527 -12.233 -20.213 1.00 98.56 153 LEU A C 1
ATOM 1144 O O . LEU A 1 153 ? 1.441 -12.106 -19.645 1.00 98.56 153 LEU A O 1
ATOM 1148 N N . LEU A 1 154 ? 3.686 -12.147 -19.554 1.00 98.31 154 LEU A N 1
ATOM 1149 C CA . LEU A 1 154 ? 3.766 -11.830 -18.127 1.00 98.31 154 LEU A CA 1
ATOM 1150 C C . LEU A 1 154 ? 3.275 -10.402 -17.824 1.00 98.31 154 LEU A C 1
ATOM 1152 O O . LEU A 1 154 ? 2.547 -10.201 -16.845 1.00 98.31 154 LEU A O 1
ATOM 1156 N N . MET A 1 155 ? 3.652 -9.438 -18.670 1.00 97.81 155 MET A N 1
ATOM 1157 C CA . MET A 1 155 ? 3.356 -8.002 -18.527 1.00 97.81 155 MET A CA 1
ATOM 1158 C C . MET A 1 155 ? 1.980 -7.577 -19.067 1.00 97.81 155 MET A C 1
ATOM 1160 O O . MET A 1 155 ? 1.528 -6.458 -18.799 1.00 97.81 155 MET A O 1
ATOM 1164 N N . LYS A 1 156 ? 1.294 -8.454 -19.808 1.00 97.31 156 LYS A N 1
ATOM 1165 C CA . LYS A 1 156 ? 0.002 -8.174 -20.446 1.00 97.31 156 LYS A CA 1
ATOM 1166 C C . LYS A 1 156 ? -1.015 -7.597 -19.459 1.00 97.31 156 LYS A C 1
ATOM 1168 O O . LYS A 1 156 ? -1.332 -8.219 -18.446 1.00 97.31 156 LYS A O 1
ATOM 1173 N N . GLY A 1 157 ? -1.527 -6.410 -19.777 1.00 95.25 157 GLY A N 1
ATOM 1174 C CA . GLY A 1 157 ? -2.521 -5.683 -18.986 1.00 95.25 157 GLY A CA 1
ATOM 1175 C C . GLY A 1 157 ? -2.019 -5.028 -17.692 1.00 95.25 157 GLY A C 1
ATOM 1176 O O . GLY A 1 157 ? -2.838 -4.437 -16.994 1.00 95.25 157 GLY A O 1
ATOM 1177 N N . LYS A 1 158 ? -0.723 -5.125 -17.351 1.00 94.56 158 LYS A N 1
ATOM 1178 C CA . LYS A 1 158 ? -0.191 -4.732 -16.028 1.00 94.56 158 LYS A CA 1
ATOM 1179 C C . LYS A 1 158 ? 0.760 -3.533 -16.050 1.00 94.56 158 LYS A C 1
ATOM 1181 O O . LYS A 1 158 ? 0.749 -2.752 -15.109 1.00 94.56 158 LYS A O 1
ATOM 1186 N N . VAL A 1 159 ? 1.601 -3.409 -17.081 1.00 96.56 159 VAL A N 1
ATOM 1187 C CA . VAL A 1 159 ? 2.629 -2.350 -17.206 1.00 96.56 159 VAL A CA 1
ATOM 1188 C C . VAL A 1 159 ? 2.775 -1.898 -18.656 1.00 96.56 159 VAL A C 1
ATOM 1190 O O . VAL A 1 159 ? 2.377 -2.628 -19.566 1.00 96.56 159 VAL A O 1
ATOM 1193 N N . LEU A 1 160 ? 3.374 -0.733 -18.900 1.00 98.25 160 LEU A N 1
ATOM 1194 C CA . LEU A 1 160 ? 3.904 -0.409 -20.231 1.00 98.25 160 LEU A CA 1
ATOM 1195 C C . LEU A 1 160 ? 5.319 -0.986 -20.384 1.00 98.25 160 LEU A C 1
ATOM 1197 O O . LEU A 1 160 ? 6.015 -1.215 -19.393 1.00 98.25 160 LEU A O 1
ATOM 1201 N N . VAL A 1 161 ? 5.753 -1.226 -21.619 1.00 98.62 161 VAL A N 1
ATOM 1202 C CA . VAL A 1 161 ? 7.019 -1.913 -21.903 1.00 98.62 161 VAL A CA 1
ATOM 1203 C C . VAL A 1 161 ? 7.862 -1.086 -22.856 1.00 98.62 161 VAL A C 1
ATOM 1205 O O . VAL A 1 161 ? 7.467 -0.885 -24.000 1.00 98.62 161 VAL A O 1
ATOM 1208 N N . ASN A 1 162 ? 9.032 -0.625 -22.419 1.00 98.75 162 ASN A N 1
ATOM 1209 C CA . ASN A 1 162 ? 10.002 -0.002 -23.314 1.00 98.75 162 ASN A CA 1
ATOM 1210 C C . ASN A 1 162 ? 10.906 -1.058 -23.958 1.00 98.75 162 ASN A C 1
ATOM 1212 O O . ASN A 1 162 ? 11.466 -1.907 -23.273 1.00 98.75 162 ASN A O 1
ATOM 1216 N N . LEU A 1 163 ? 11.013 -1.006 -25.285 1.00 98.38 163 LEU A N 1
ATOM 1217 C CA . LEU A 1 163 ? 11.631 -2.040 -26.114 1.00 98.38 163 LEU A CA 1
ATOM 1218 C C . LEU A 1 163 ? 12.984 -1.533 -26.637 1.00 98.38 163 LEU A C 1
ATOM 1220 O O . LEU A 1 163 ? 13.063 -0.968 -27.735 1.00 98.38 163 LEU A O 1
ATOM 1224 N N . ASP A 1 164 ? 14.047 -1.697 -25.845 1.00 97.44 164 ASP A N 1
ATOM 1225 C CA . ASP A 1 164 ? 15.397 -1.270 -26.217 1.00 97.44 164 ASP A CA 1
ATOM 1226 C C . ASP A 1 164 ? 16.081 -2.262 -27.161 1.00 97.44 164 ASP A C 1
ATOM 1228 O O . ASP A 1 164 ? 15.735 -3.442 -27.261 1.00 97.44 164 ASP A O 1
ATOM 1232 N N . LYS A 1 165 ? 17.041 -1.741 -27.933 1.00 94.31 165 LYS A N 1
ATOM 1233 C CA . LYS A 1 165 ? 17.756 -2.430 -29.014 1.00 94.31 165 LYS A CA 1
ATOM 1234 C C . LYS A 1 165 ? 16.802 -2.993 -30.077 1.00 94.31 165 LYS A C 1
ATOM 1236 O O . LYS A 1 165 ? 17.187 -3.799 -30.920 1.00 94.31 165 LYS A O 1
ATOM 1241 N N . GLY A 1 166 ? 15.558 -2.506 -30.078 1.00 93.06 166 GLY A N 1
ATOM 1242 C CA . GLY A 1 166 ? 14.462 -3.032 -30.871 1.00 93.06 166 GLY A CA 1
ATOM 1243 C C . GLY A 1 166 ? 14.240 -2.347 -32.216 1.00 93.06 166 GLY A C 1
ATOM 1244 O O . GLY A 1 166 ? 13.570 -2.931 -33.060 1.00 93.06 166 GLY A O 1
ATOM 1245 N N . TRP A 1 167 ? 14.795 -1.153 -32.480 1.00 95.19 167 TRP A N 1
ATOM 1246 C CA . TRP A 1 167 ? 14.444 -0.401 -33.701 1.00 95.19 167 TRP A CA 1
ATOM 1247 C C . TRP A 1 167 ? 14.726 -1.175 -34.998 1.00 95.19 167 TRP A C 1
ATOM 1249 O O . TRP A 1 167 ? 13.895 -1.203 -35.906 1.00 95.19 167 TRP A O 1
ATOM 1259 N N . SER A 1 168 ? 15.868 -1.859 -35.091 1.00 95.38 168 SER A N 1
ATOM 1260 C CA . SER A 1 168 ? 16.212 -2.696 -36.253 1.00 95.38 168 SER A CA 1
ATOM 1261 C C . SER A 1 168 ? 15.393 -3.991 -36.334 1.00 95.38 168 SER A C 1
ATOM 1263 O O . SER A 1 168 ? 15.328 -4.610 -37.393 1.00 95.38 168 SER A O 1
ATOM 1265 N N . LEU A 1 169 ? 14.753 -4.392 -35.233 1.00 96.88 169 LEU A N 1
ATOM 1266 C CA . LEU A 1 169 ? 13.942 -5.603 -35.091 1.00 96.88 169 LEU A CA 1
ATOM 1267 C C . LEU A 1 169 ? 12.434 -5.295 -35.056 1.00 96.88 169 LEU A C 1
ATOM 1269 O O . LEU A 1 169 ? 11.634 -6.202 -34.833 1.00 96.88 169 LEU A O 1
ATOM 1273 N N . ARG A 1 170 ? 12.040 -4.032 -35.259 1.00 97.69 170 ARG A N 1
ATOM 1274 C CA . ARG A 1 170 ? 10.713 -3.499 -34.919 1.00 97.69 170 ARG A CA 1
ATOM 1275 C C . ARG A 1 170 ? 9.535 -4.231 -35.552 1.00 97.69 170 ARG A C 1
ATOM 1277 O O . ARG A 1 170 ? 8.508 -4.377 -34.902 1.00 97.69 170 ARG A O 1
ATOM 1284 N N . ASP A 1 171 ? 9.675 -4.724 -36.781 1.00 97.62 171 ASP A N 1
ATOM 1285 C CA . ASP A 1 171 ? 8.604 -5.481 -37.437 1.00 97.62 171 ASP A CA 1
ATOM 1286 C C . ASP A 1 171 ? 8.401 -6.859 -36.799 1.00 97.62 171 ASP A C 1
ATOM 1288 O O . ASP A 1 171 ? 7.266 -7.287 -36.606 1.00 97.62 171 ASP A O 1
ATOM 1292 N N . ASP A 1 172 ? 9.483 -7.524 -36.399 1.00 98.38 172 ASP A N 1
ATOM 1293 C CA . ASP A 1 172 ? 9.399 -8.819 -35.722 1.00 98.38 172 ASP A CA 1
ATOM 1294 C C . ASP A 1 172 ? 8.950 -8.666 -34.266 1.00 98.38 172 ASP A C 1
ATOM 1296 O O . ASP A 1 172 ? 8.178 -9.484 -33.771 1.00 98.38 172 ASP A O 1
ATOM 1300 N N . ILE A 1 173 ? 9.346 -7.578 -33.600 1.00 98.62 173 ILE A N 1
ATOM 1301 C CA . ILE A 1 173 ? 8.800 -7.200 -32.291 1.00 98.62 173 ILE A CA 1
ATOM 1302 C C . ILE A 1 173 ? 7.296 -6.942 -32.406 1.00 98.62 173 ILE A C 1
ATOM 1304 O O . ILE A 1 173 ? 6.527 -7.493 -31.626 1.00 98.62 173 ILE A O 1
ATOM 1308 N N . TRP A 1 174 ? 6.861 -6.162 -33.401 1.00 98.50 174 TRP A N 1
ATOM 1309 C CA . TRP A 1 174 ? 5.443 -5.894 -33.645 1.00 98.50 174 TRP A CA 1
ATOM 1310 C C . TRP A 1 174 ? 4.641 -7.186 -33.839 1.00 98.50 174 TRP A C 1
ATOM 1312 O O . TRP A 1 174 ? 3.562 -7.325 -33.269 1.00 98.50 174 TRP A O 1
ATOM 1322 N N . ASN A 1 175 ? 5.184 -8.166 -34.567 1.00 98.44 175 ASN A N 1
ATOM 1323 C CA . ASN A 1 175 ? 4.541 -9.473 -34.727 1.00 98.44 175 ASN A CA 1
ATOM 1324 C C . ASN A 1 175 ? 4.331 -10.195 -33.382 1.00 98.44 175 ASN A C 1
ATOM 1326 O O . ASN A 1 175 ? 3.282 -10.809 -33.186 1.00 98.44 175 ASN A O 1
ATOM 1330 N N . VAL A 1 176 ? 5.284 -10.092 -32.446 1.00 98.75 176 VAL A N 1
ATOM 1331 C CA . VAL A 1 176 ? 5.136 -10.634 -31.082 1.00 98.75 176 VAL A CA 1
ATOM 1332 C C . VAL A 1 176 ? 4.093 -9.853 -30.278 1.00 98.75 176 VAL A C 1
ATOM 1334 O O . VAL A 1 176 ? 3.291 -10.453 -29.562 1.00 98.75 176 VAL A O 1
ATOM 1337 N N . LEU A 1 177 ? 4.053 -8.523 -30.399 1.00 98.62 177 LEU A N 1
ATOM 1338 C CA . LEU A 1 177 ? 3.025 -7.721 -29.727 1.00 98.62 177 LEU A CA 1
ATOM 1339 C C . LEU A 1 177 ? 1.620 -8.109 -30.205 1.00 98.62 177 LEU A C 1
ATOM 1341 O O . LEU A 1 177 ? 0.731 -8.308 -29.381 1.00 98.62 177 LEU A O 1
ATOM 1345 N N . VAL A 1 178 ? 1.441 -8.322 -31.511 1.00 98.44 178 VAL A N 1
ATOM 1346 C CA . VAL A 1 178 ? 0.173 -8.794 -32.090 1.00 98.44 178 VAL A CA 1
ATOM 1347 C C . VAL A 1 178 ? -0.184 -10.200 -31.607 1.00 98.44 178 VAL A C 1
ATOM 1349 O O . VAL A 1 178 ? -1.320 -10.447 -31.201 1.00 98.44 178 VAL A O 1
ATOM 1352 N N . SER A 1 179 ? 0.767 -11.143 -31.608 1.00 98.31 179 SER A N 1
ATOM 1353 C CA . SER A 1 179 ? 0.485 -12.521 -31.175 1.00 98.31 179 SER A CA 1
ATOM 1354 C C . SER A 1 179 ? 0.109 -12.606 -29.693 1.00 98.31 179 SER A C 1
ATOM 1356 O O . SER A 1 179 ? -0.704 -13.446 -29.304 1.00 98.31 179 SER A O 1
ATOM 1358 N N . THR A 1 180 ? 0.662 -11.714 -28.872 1.00 98.38 180 THR A N 1
ATOM 1359 C CA . THR A 1 180 ? 0.391 -11.640 -27.430 1.00 98.38 180 THR A CA 1
ATOM 1360 C C . THR A 1 180 ? -0.777 -10.716 -27.072 1.00 98.38 180 THR A C 1
ATOM 1362 O O . THR A 1 180 ? -1.282 -10.790 -25.947 1.00 98.38 180 THR A O 1
ATOM 1365 N N . GLN A 1 181 ? -1.274 -9.924 -28.028 1.00 97.88 181 GLN A N 1
ATOM 1366 C CA . GLN A 1 181 ? -2.268 -8.858 -27.849 1.00 97.88 181 GLN A CA 1
ATOM 1367 C C . GLN A 1 181 ? -1.801 -7.810 -26.826 1.00 97.88 181 GLN A C 1
ATOM 1369 O O . GLN A 1 181 ? -2.429 -7.610 -25.780 1.00 97.88 181 GLN A O 1
ATOM 1374 N N . THR A 1 182 ? -0.628 -7.235 -27.078 1.00 97.50 182 THR A N 1
ATOM 1375 C CA . THR A 1 182 ? 0.027 -6.219 -26.241 1.00 97.50 182 THR A CA 1
ATOM 1376 C C . THR A 1 182 ? 0.460 -4.991 -27.055 1.00 97.50 182 THR A C 1
ATOM 1378 O O . THR A 1 182 ? 1.325 -4.225 -26.632 1.00 97.50 182 THR A O 1
ATOM 1381 N N . GLU A 1 183 ? -0.152 -4.775 -28.222 1.00 97.19 183 GLU A N 1
ATOM 1382 C CA . GLU A 1 183 ? 0.178 -3.715 -29.185 1.00 97.19 183 GLU A CA 1
ATOM 1383 C C . GLU A 1 183 ? 0.104 -2.308 -28.577 1.00 97.19 183 GLU A C 1
ATOM 1385 O O . GLU A 1 183 ? 0.904 -1.444 -28.923 1.00 97.19 183 GLU A O 1
ATOM 1390 N N . GLU A 1 184 ? -0.819 -2.088 -27.638 1.00 95.31 184 GLU A N 1
ATOM 1391 C CA . GLU A 1 184 ? -1.007 -0.805 -26.946 1.00 95.31 184 GLU A CA 1
ATOM 1392 C C . GLU A 1 184 ? -0.028 -0.586 -25.775 1.00 95.31 184 GLU A C 1
ATOM 1394 O O . GLU A 1 184 ? 0.033 0.509 -25.222 1.00 95.31 184 GLU A O 1
ATOM 1399 N N . GLN A 1 185 ? 0.734 -1.612 -25.374 1.00 94.88 185 GLN A N 1
ATOM 1400 C CA . GLN A 1 185 ? 1.645 -1.556 -24.220 1.00 94.88 185 GLN A CA 1
ATOM 1401 C C . GLN A 1 185 ? 3.111 -1.332 -24.618 1.00 94.88 185 GLN A C 1
ATOM 1403 O O . GLN A 1 185 ? 3.915 -0.944 -23.769 1.00 94.88 185 GLN A O 1
ATOM 1408 N N . GLY A 1 186 ? 3.476 -1.606 -25.875 1.00 97.06 186 GLY A N 1
ATOM 1409 C CA . GLY A 1 186 ? 4.854 -1.541 -26.363 1.00 97.06 186 GLY A CA 1
ATOM 1410 C C . GLY A 1 186 ? 5.284 -0.135 -26.787 1.00 97.06 186 GLY A C 1
ATOM 1411 O O . GLY A 1 186 ? 4.706 0.448 -27.701 1.00 97.06 186 GLY A O 1
ATOM 1412 N N . ILE A 1 187 ? 6.345 0.374 -26.162 1.00 98.25 187 ILE A N 1
ATOM 1413 C CA . ILE A 1 187 ? 7.000 1.651 -26.456 1.00 98.25 187 ILE A CA 1
ATOM 1414 C C . ILE A 1 187 ? 8.284 1.369 -27.232 1.00 98.25 187 ILE A C 1
ATOM 1416 O O . ILE A 1 187 ? 9.293 0.934 -26.667 1.00 98.25 187 ILE A O 1
ATOM 1420 N N . PHE A 1 188 ? 8.258 1.650 -28.530 1.00 98.06 188 PHE A N 1
ATOM 1421 C CA . PHE A 1 188 ? 9.444 1.612 -29.379 1.00 98.06 188 PHE A CA 1
ATOM 1422 C C . PHE A 1 188 ? 10.288 2.858 -29.127 1.00 98.06 188 PHE A C 1
ATOM 1424 O O . PHE A 1 188 ? 9.740 3.944 -28.949 1.00 98.06 188 PHE A O 1
ATOM 1431 N N . LYS A 1 189 ? 11.616 2.730 -29.136 1.00 95.25 189 LYS A N 1
ATOM 1432 C CA . LYS A 1 189 ? 12.509 3.885 -28.995 1.00 95.25 189 LYS A CA 1
ATOM 1433 C C . LYS A 1 189 ? 13.627 3.911 -30.024 1.00 95.25 189 LYS A C 1
ATOM 1435 O O . LYS A 1 189 ? 14.036 2.867 -30.537 1.00 95.25 189 LYS A O 1
ATOM 1440 N N . GLY A 1 190 ? 14.115 5.110 -30.321 1.00 93.88 190 GLY A N 1
ATOM 1441 C CA . GLY A 1 190 ? 15.257 5.309 -31.207 1.00 93.88 190 GLY A CA 1
ATOM 1442 C C . GLY A 1 190 ? 15.524 6.772 -31.552 1.00 93.88 190 GLY A C 1
ATOM 1443 O O . GLY A 1 190 ? 14.845 7.684 -31.085 1.00 93.88 190 GLY A O 1
ATOM 1444 N N . SER A 1 191 ? 16.530 6.979 -32.399 1.00 92.44 191 SER A N 1
ATOM 1445 C CA . SER A 1 191 ? 16.976 8.290 -32.896 1.00 92.44 191 SER A CA 1
ATOM 1446 C C . SER A 1 191 ? 16.913 8.398 -34.430 1.00 92.44 191 SER A C 1
ATOM 1448 O O . SER A 1 191 ? 17.522 9.287 -35.025 1.00 92.44 191 SER A O 1
ATOM 1450 N N . SER A 1 192 ? 16.185 7.483 -35.083 1.00 89.25 192 SER A N 1
ATOM 1451 C CA . SER A 1 192 ? 16.029 7.435 -36.541 1.00 89.25 192 SER A CA 1
ATOM 1452 C C . SER A 1 192 ? 15.331 8.679 -37.096 1.00 89.25 192 SER A C 1
ATOM 1454 O O . SER A 1 192 ? 14.574 9.360 -36.406 1.00 89.25 192 SER A O 1
ATOM 1456 N N . ALA A 1 193 ? 15.566 8.974 -38.376 1.00 85.06 193 ALA A N 1
ATOM 1457 C CA . ALA A 1 193 ? 14.976 10.136 -39.032 1.00 85.06 193 ALA A CA 1
ATOM 1458 C C . ALA A 1 193 ? 13.441 10.047 -39.086 1.00 85.06 193 ALA A C 1
ATOM 1460 O O . ALA A 1 193 ? 12.896 8.991 -39.410 1.00 85.06 193 ALA A O 1
ATOM 1461 N N . ASN A 1 194 ? 12.754 11.181 -38.892 1.00 85.69 194 ASN A N 1
ATOM 1462 C CA . ASN A 1 194 ? 11.286 11.267 -38.902 1.00 85.69 194 ASN A CA 1
ATOM 1463 C C . ASN A 1 194 ? 10.631 10.515 -40.054 1.00 85.69 194 ASN A C 1
ATOM 1465 O O . ASN A 1 194 ? 9.745 9.716 -39.816 1.00 85.69 194 ASN A O 1
ATOM 1469 N N . SER A 1 195 ? 11.104 10.703 -41.289 1.00 87.25 195 SER A N 1
ATOM 1470 C CA . SER A 1 195 ? 10.489 10.049 -42.451 1.00 87.25 195 SER A CA 1
ATOM 1471 C C . SER A 1 195 ? 10.459 8.515 -42.369 1.00 87.25 195 SER A C 1
ATOM 1473 O O . SER A 1 195 ? 9.524 7.908 -42.880 1.00 87.25 195 SER A O 1
ATOM 1475 N N . GLU A 1 196 ? 11.447 7.883 -41.722 1.00 91.44 196 GLU A N 1
ATOM 1476 C CA . GLU A 1 196 ? 11.436 6.435 -41.475 1.00 91.44 196 GLU A CA 1
ATOM 1477 C C . GLU A 1 196 ? 10.464 6.079 -40.344 1.00 91.44 196 GLU A C 1
ATOM 1479 O O . GLU A 1 196 ? 9.705 5.116 -40.462 1.00 91.44 196 GLU A O 1
ATOM 1484 N N . VAL A 1 197 ? 10.491 6.858 -39.260 1.00 92.12 197 VAL A N 1
ATOM 1485 C CA . VAL A 1 197 ? 9.649 6.657 -38.075 1.00 92.12 197 VAL A CA 1
ATOM 1486 C C . VAL A 1 197 ? 8.170 6.820 -38.430 1.00 92.12 197 VAL A C 1
ATOM 1488 O O . VAL A 1 197 ? 7.392 5.903 -38.194 1.00 92.12 197 VAL A O 1
ATOM 1491 N N . ASP A 1 198 ? 7.801 7.934 -39.062 1.00 91.25 198 ASP A N 1
ATOM 1492 C CA . ASP A 1 198 ? 6.450 8.258 -39.530 1.00 91.25 198 ASP A CA 1
ATOM 1493 C C . ASP A 1 198 ? 5.900 7.159 -40.434 1.00 91.25 198 ASP A C 1
ATOM 1495 O O . ASP A 1 198 ? 4.847 6.589 -40.158 1.00 91.25 198 ASP A O 1
ATOM 1499 N N . ALA A 1 199 ? 6.660 6.789 -41.473 1.00 93.25 199 ALA A N 1
ATOM 1500 C CA . ALA A 1 199 ? 6.243 5.757 -42.415 1.00 93.25 199 ALA A CA 1
ATOM 1501 C C . ALA A 1 199 ? 5.968 4.416 -41.723 1.00 93.25 199 ALA A C 1
ATOM 1503 O O . ALA A 1 199 ? 5.054 3.691 -42.119 1.00 93.25 199 ALA A O 1
ATOM 1504 N N . TRP A 1 200 ? 6.751 4.073 -40.696 1.00 95.75 200 TRP A N 1
ATOM 1505 C CA . TRP A 1 200 ? 6.539 2.843 -39.948 1.00 95.75 200 TRP A CA 1
ATOM 1506 C C . TRP A 1 200 ? 5.351 2.947 -38.988 1.00 95.75 200 TRP A C 1
ATOM 1508 O O . TRP A 1 200 ? 4.488 2.071 -39.028 1.00 95.75 200 TRP A O 1
ATOM 1518 N N . LEU A 1 201 ? 5.259 4.003 -38.176 1.00 94.31 201 LEU A N 1
ATOM 1519 C CA . LEU A 1 201 ? 4.169 4.179 -37.212 1.00 94.31 201 LEU A CA 1
ATOM 1520 C C . LEU A 1 201 ? 2.800 4.264 -37.904 1.00 94.31 201 LEU A C 1
ATOM 1522 O O . LEU A 1 201 ? 1.839 3.662 -37.428 1.00 94.31 201 LEU A O 1
ATOM 1526 N N . ASP A 1 202 ? 2.723 4.933 -39.055 1.00 93.38 202 ASP A N 1
ATOM 1527 C CA . ASP A 1 202 ? 1.493 5.069 -39.847 1.00 93.38 202 ASP A CA 1
ATOM 1528 C C . ASP A 1 202 ? 1.098 3.766 -40.563 1.00 93.38 202 ASP A C 1
ATOM 1530 O O . ASP A 1 202 ? -0.047 3.602 -40.988 1.00 93.38 202 ASP A O 1
ATOM 1534 N N . SER A 1 203 ? 2.028 2.810 -40.690 1.00 95.56 203 SER A N 1
ATOM 1535 C CA . SER A 1 203 ? 1.763 1.499 -41.298 1.00 95.56 203 SER A CA 1
ATOM 1536 C C . SER A 1 203 ? 1.089 0.496 -40.353 1.00 95.56 203 SER A C 1
ATOM 1538 O O . SER A 1 203 ? 0.728 -0.601 -40.789 1.00 95.56 203 SER A O 1
ATOM 1540 N N . LYS A 1 204 ? 0.943 0.829 -39.064 1.00 96.25 204 LYS A N 1
ATOM 1541 C CA . LYS A 1 204 ? 0.450 -0.080 -38.019 1.00 96.25 204 LYS A CA 1
ATOM 1542 C C . LYS A 1 204 ? -0.877 0.408 -37.423 1.00 96.25 204 LYS A C 1
ATOM 1544 O O . LYS A 1 204 ? -1.211 1.588 -37.471 1.00 96.25 204 LYS A O 1
ATOM 1549 N N . SER A 1 205 ? -1.651 -0.523 -36.865 1.00 94.38 205 SER A N 1
ATOM 1550 C CA . SER A 1 205 ? -2.905 -0.240 -36.159 1.00 94.38 205 SER A CA 1
ATOM 1551 C C . SER A 1 205 ? -3.048 -1.204 -34.972 1.00 94.38 205 SER A C 1
ATOM 1553 O O . SER A 1 205 ? -3.006 -2.413 -35.217 1.00 94.38 205 SER A O 1
ATOM 1555 N N . PRO A 1 206 ? -3.196 -0.717 -33.720 1.00 94.31 206 PRO A N 1
ATOM 1556 C CA . PRO A 1 206 ? -3.155 0.694 -33.298 1.00 94.31 206 PRO A CA 1
ATOM 1557 C C . PRO A 1 206 ? -1.794 1.362 -33.584 1.00 94.31 206 PRO A C 1
ATOM 1559 O O . PRO A 1 206 ? -0.825 0.681 -33.916 1.00 94.31 206 PRO A O 1
ATOM 1562 N N . ARG A 1 207 ? -1.724 2.702 -33.510 1.00 93.62 207 ARG A N 1
ATOM 1563 C CA . ARG A 1 207 ? -0.447 3.423 -33.670 1.00 93.62 207 ARG A CA 1
ATOM 1564 C C . ARG A 1 207 ? 0.504 2.989 -32.537 1.00 93.62 207 ARG A C 1
ATOM 1566 O O . ARG A 1 207 ? 0.103 3.122 -31.382 1.00 93.62 207 ARG A O 1
ATOM 1573 N N . PRO A 1 208 ? 1.727 2.509 -32.827 1.00 95.44 208 PRO A N 1
ATOM 1574 C CA . PRO A 1 208 ? 2.682 2.122 -31.794 1.00 95.44 208 PRO A CA 1
ATOM 1575 C C . PRO A 1 208 ? 3.112 3.339 -30.970 1.00 95.44 208 PRO A C 1
ATOM 1577 O O . PRO A 1 208 ? 3.274 4.427 -31.528 1.00 95.44 208 PRO A O 1
ATOM 1580 N N . LEU A 1 209 ? 3.348 3.151 -29.670 1.00 96.38 209 LEU A N 1
ATOM 1581 C CA . LEU A 1 209 ? 3.931 4.199 -28.831 1.00 96.38 209 LEU A CA 1
ATOM 1582 C C . LEU A 1 209 ? 5.399 4.403 -29.206 1.00 96.38 209 LEU A C 1
ATOM 1584 O O . LEU A 1 209 ? 6.131 3.428 -29.419 1.00 96.38 209 LEU A O 1
ATOM 1588 N N . TYR A 1 210 ? 5.838 5.661 -29.256 1.00 96.50 210 TYR A N 1
ATOM 1589 C CA . TYR A 1 210 ? 7.204 5.994 -29.656 1.00 96.50 210 TYR A CA 1
ATOM 1590 C C . TYR A 1 210 ? 7.894 6.984 -28.713 1.00 96.50 210 TYR A C 1
ATOM 1592 O O . TYR A 1 210 ? 7.380 8.071 -28.439 1.00 96.50 210 TYR A O 1
ATOM 1600 N N . ALA A 1 211 ? 9.101 6.620 -28.276 1.00 97.38 211 ALA A N 1
ATOM 1601 C CA . ALA A 1 211 ? 10.027 7.480 -27.553 1.00 97.38 211 ALA A CA 1
ATOM 1602 C C . ALA A 1 211 ? 11.194 7.904 -28.459 1.00 97.38 211 ALA A C 1
ATOM 1604 O O . ALA A 1 211 ? 11.978 7.073 -28.923 1.00 97.38 211 ALA A O 1
ATOM 1605 N N . ALA A 1 212 ? 11.325 9.207 -28.704 1.00 96.75 212 ALA A N 1
ATOM 1606 C CA . ALA A 1 212 ? 12.467 9.754 -29.426 1.00 96.75 212 ALA A CA 1
ATOM 1607 C C . ALA A 1 212 ? 13.634 9.996 -28.466 1.00 96.75 212 ALA A C 1
ATOM 1609 O O . ALA A 1 212 ? 13.484 10.731 -27.490 1.00 96.75 212 ALA A O 1
ATOM 1610 N N . VAL A 1 213 ? 14.795 9.424 -28.777 1.00 97.19 213 VAL A N 1
ATOM 1611 C CA . VAL A 1 213 ? 16.042 9.671 -28.046 1.00 97.19 213 VAL A CA 1
ATOM 1612 C C . VAL A 1 213 ? 16.691 10.941 -28.589 1.00 97.19 213 VAL A C 1
ATOM 1614 O O . VAL A 1 213 ? 17.005 11.025 -29.781 1.00 97.19 213 VAL A O 1
ATOM 1617 N N . VAL A 1 214 ? 16.876 11.929 -27.717 1.00 97.12 214 VAL A N 1
ATOM 1618 C CA . VAL A 1 214 ? 17.445 13.239 -28.034 1.00 97.12 214 VAL A CA 1
ATOM 1619 C C . VAL A 1 214 ? 18.725 13.457 -27.236 1.00 97.12 214 VAL A C 1
ATOM 1621 O O . VAL A 1 214 ? 18.721 13.392 -26.009 1.00 97.12 214 VAL A O 1
ATOM 1624 N N . ASP A 1 215 ? 19.805 13.753 -27.950 1.00 97.25 215 ASP A N 1
ATOM 1625 C CA . ASP A 1 215 ? 21.132 14.042 -27.410 1.00 97.25 215 ASP A CA 1
ATOM 1626 C C . ASP A 1 215 ? 21.765 15.239 -28.147 1.00 97.25 215 ASP A C 1
ATOM 1628 O O . ASP A 1 215 ? 21.149 15.858 -29.027 1.00 97.25 215 ASP A O 1
ATOM 1632 N N . ASP A 1 216 ? 23.009 15.582 -27.814 1.00 95.88 216 ASP A N 1
ATOM 1633 C CA . ASP A 1 216 ? 23.720 16.703 -28.440 1.00 95.88 216 ASP A CA 1
ATOM 1634 C C . ASP A 1 216 ? 23.881 16.571 -29.958 1.00 95.88 216 ASP A C 1
ATOM 1636 O O . ASP A 1 216 ? 23.991 17.577 -30.666 1.00 95.88 216 ASP A O 1
ATOM 1640 N N . SER A 1 217 ? 23.880 15.346 -30.485 1.00 95.44 217 SER A N 1
ATOM 1641 C CA . SER A 1 217 ? 24.056 15.106 -31.914 1.00 95.44 217 SER A CA 1
ATOM 1642 C C . SER A 1 217 ? 22.813 15.470 -32.725 1.00 95.44 217 SER A C 1
ATOM 1644 O O . SER A 1 217 ? 22.933 15.827 -33.901 1.00 95.44 217 SER A O 1
ATOM 1646 N N . ASN A 1 218 ? 21.620 15.411 -32.118 1.00 94.69 218 ASN A N 1
ATOM 1647 C CA . ASN A 1 218 ? 20.355 15.550 -32.838 1.00 94.69 218 ASN A CA 1
ATOM 1648 C C . ASN A 1 218 ? 19.404 16.629 -32.288 1.00 94.69 218 ASN A C 1
ATOM 1650 O O . ASN A 1 218 ? 18.435 16.964 -32.974 1.00 94.69 218 ASN A O 1
ATOM 1654 N N . VAL A 1 219 ? 19.694 17.250 -31.139 1.00 95.69 219 VAL A N 1
ATOM 1655 C CA . VAL A 1 219 ? 18.853 18.304 -30.533 1.00 95.69 219 VAL A CA 1
ATOM 1656 C C . VAL A 1 219 ? 18.587 19.489 -31.468 1.00 95.69 219 VAL A C 1
ATOM 1658 O O . VAL A 1 219 ? 17.513 20.092 -31.426 1.00 95.69 219 VAL A O 1
ATOM 1661 N N . GLY A 1 220 ? 19.509 19.792 -32.387 1.00 94.88 220 GLY A N 1
ATOM 1662 C CA . GLY A 1 220 ? 19.299 20.809 -33.427 1.00 94.88 220 GLY A CA 1
ATOM 1663 C C . GLY A 1 220 ? 18.098 20.527 -34.344 1.00 94.88 220 GLY A C 1
ATOM 1664 O O . GLY A 1 220 ? 17.576 21.446 -34.969 1.00 94.88 220 GLY A O 1
ATOM 1665 N N . SER A 1 221 ? 17.626 19.278 -34.390 1.00 91.88 221 SER A N 1
ATOM 1666 C CA . SER A 1 221 ? 16.464 18.833 -35.167 1.00 91.88 221 SER A CA 1
ATOM 1667 C C . SER A 1 221 ? 15.177 18.724 -34.340 1.00 91.88 221 SER A C 1
ATOM 1669 O O . SER A 1 221 ? 14.167 18.259 -34.870 1.00 91.88 221 SER A O 1
ATOM 1671 N N . LEU A 1 222 ? 15.163 19.163 -33.073 1.00 92.94 222 LEU A N 1
ATOM 1672 C CA . LEU A 1 222 ? 14.018 19.005 -32.165 1.00 92.94 222 LEU A CA 1
ATOM 1673 C C . LEU A 1 222 ? 12.707 19.574 -32.731 1.00 92.94 222 LEU A C 1
ATOM 1675 O O . LEU A 1 222 ? 11.671 18.923 -32.640 1.00 92.94 222 LEU A O 1
ATOM 1679 N N . ASP A 1 223 ? 12.744 20.743 -33.378 1.00 92.94 223 ASP A N 1
ATOM 1680 C CA . ASP A 1 223 ? 11.546 21.336 -33.996 1.00 92.94 223 ASP A CA 1
ATOM 1681 C C . ASP A 1 223 ? 10.989 20.452 -35.122 1.00 92.94 223 ASP A C 1
ATOM 1683 O O . ASP A 1 223 ? 9.776 20.334 -35.294 1.00 92.94 223 ASP A O 1
ATOM 1687 N N . THR A 1 224 ? 11.876 19.781 -35.864 1.00 90.44 224 THR A N 1
ATOM 1688 C CA . THR A 1 224 ? 11.473 18.840 -36.913 1.00 90.44 224 THR A CA 1
ATOM 1689 C C . THR A 1 224 ? 10.902 17.571 -36.287 1.00 90.44 224 THR A C 1
ATOM 1691 O O . THR A 1 224 ? 9.845 17.124 -36.721 1.00 90.44 224 THR A O 1
ATOM 1694 N N . LEU A 1 225 ? 11.532 17.020 -35.238 1.00 88.94 225 LEU A N 1
ATOM 1695 C CA . LEU A 1 225 ? 11.019 15.866 -34.478 1.00 88.94 225 LEU A CA 1
ATOM 1696 C C . LEU A 1 225 ? 9.606 16.125 -33.932 1.00 88.94 225 LEU A C 1
ATOM 1698 O O . LEU A 1 225 ? 8.727 15.284 -34.100 1.00 88.94 225 LEU A O 1
ATOM 1702 N N . ILE A 1 226 ? 9.375 17.300 -33.332 1.00 91.06 226 ILE A N 1
ATOM 1703 C CA . ILE A 1 226 ? 8.054 17.722 -32.844 1.00 91.06 226 ILE A CA 1
ATOM 1704 C C . ILE A 1 226 ? 7.054 17.817 -33.996 1.00 91.06 226 ILE A C 1
ATOM 1706 O O . ILE A 1 226 ? 5.942 17.331 -33.856 1.00 91.06 226 ILE A O 1
ATOM 1710 N N . ALA A 1 227 ? 7.419 18.406 -35.135 1.00 89.31 227 ALA A N 1
ATOM 1711 C CA . ALA A 1 227 ? 6.489 18.585 -36.250 1.00 89.31 227 ALA A CA 1
ATOM 1712 C C . ALA A 1 227 ? 6.157 17.290 -37.025 1.00 89.31 227 ALA A C 1
ATOM 1714 O O . ALA A 1 227 ? 5.078 17.218 -37.609 1.00 89.31 227 ALA A O 1
ATOM 1715 N N . GLY A 1 228 ? 7.072 16.312 -37.060 1.00 87.44 228 GLY A N 1
ATOM 1716 C CA . GLY A 1 228 ? 6.957 15.061 -37.828 1.00 87.44 228 GLY A CA 1
ATOM 1717 C C . GLY A 1 228 ? 6.464 13.877 -36.995 1.00 87.44 228 GLY A C 1
ATOM 1718 O O . GLY A 1 228 ? 5.266 13.778 -36.756 1.00 87.44 228 GLY A O 1
ATOM 1719 N N . ALA A 1 229 ? 7.401 13.047 -36.508 1.00 77.50 229 ALA A N 1
ATOM 1720 C CA . ALA A 1 229 ? 7.173 11.808 -35.743 1.00 77.50 229 ALA A CA 1
ATOM 1721 C C . ALA A 1 229 ? 6.136 11.905 -34.614 1.00 77.50 229 ALA A C 1
ATOM 1723 O O . ALA A 1 229 ? 5.574 10.883 -34.211 1.00 77.50 229 ALA A O 1
ATOM 1724 N N . GLN A 1 230 ? 5.906 13.116 -34.090 1.00 86.31 230 GLN A N 1
ATOM 1725 C CA . GLN A 1 230 ? 5.037 13.396 -32.947 1.00 86.31 230 GLN A CA 1
ATOM 1726 C C . GLN A 1 230 ? 5.229 12.368 -31.813 1.00 86.31 230 GLN A C 1
ATOM 1728 O O . GLN A 1 230 ? 4.235 11.778 -31.373 1.00 86.31 230 GLN A O 1
ATOM 1733 N N . PRO A 1 231 ? 6.479 12.124 -31.348 1.00 92.88 231 PRO A N 1
ATOM 1734 C CA . PRO A 1 231 ? 6.757 11.155 -30.292 1.00 92.88 231 PRO A CA 1
ATOM 1735 C C . PRO A 1 231 ? 5.848 11.359 -29.082 1.00 92.88 231 PRO A C 1
ATOM 1737 O O . PRO A 1 231 ? 5.489 12.487 -28.734 1.00 92.88 231 PRO A O 1
ATOM 1740 N N . ASP A 1 232 ? 5.481 10.270 -28.421 1.00 94.81 232 ASP A N 1
ATOM 1741 C CA . ASP A 1 232 ? 4.746 10.320 -27.156 1.00 94.81 232 ASP A CA 1
ATOM 1742 C C . ASP A 1 232 ? 5.668 10.762 -26.012 1.00 94.81 232 ASP A C 1
ATOM 1744 O O . ASP A 1 232 ? 5.240 11.419 -25.058 1.00 94.81 232 ASP A O 1
ATOM 1748 N N . ILE A 1 233 ? 6.954 10.430 -26.151 1.00 97.81 233 ILE A N 1
ATOM 1749 C CA . ILE A 1 233 ? 7.999 10.621 -25.153 1.00 97.81 233 ILE A CA 1
ATOM 1750 C C . ILE A 1 233 ? 9.256 11.186 -25.825 1.00 97.81 233 ILE A C 1
ATOM 1752 O O . ILE A 1 233 ? 9.638 10.758 -26.916 1.00 97.81 233 ILE A O 1
ATOM 1756 N N . TYR A 1 234 ? 9.934 12.101 -25.137 1.00 97.88 234 TYR A N 1
ATOM 1757 C CA . TYR A 1 234 ? 11.293 12.532 -25.457 1.00 97.88 234 TYR A CA 1
ATOM 1758 C C . TYR A 1 234 ? 12.242 12.065 -24.357 1.00 97.88 234 TYR A C 1
ATOM 1760 O O . TYR A 1 234 ? 12.193 12.575 -23.237 1.00 97.88 234 TYR A O 1
ATOM 1768 N N . GLU A 1 235 ? 13.085 11.088 -24.675 1.00 98.38 235 GLU A N 1
ATOM 1769 C CA . GLU A 1 235 ? 14.170 10.619 -23.816 1.00 98.38 235 GLU A CA 1
ATOM 1770 C C . GLU A 1 235 ? 15.381 11.526 -24.018 1.00 98.38 235 GLU A C 1
ATOM 1772 O O . GLU A 1 235 ? 15.929 11.596 -25.115 1.00 98.38 235 GLU A O 1
ATOM 1777 N N . LEU A 1 236 ? 15.772 12.251 -22.972 1.00 98.31 236 LEU A N 1
ATOM 1778 C CA . LEU A 1 236 ? 16.860 13.220 -23.026 1.00 98.31 236 LEU A CA 1
AT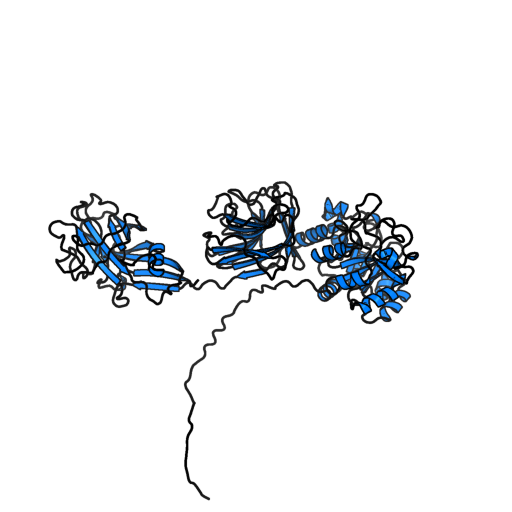OM 1779 C C . LEU A 1 236 ? 18.135 12.611 -22.443 1.00 98.31 236 LEU A C 1
ATOM 1781 O O . LEU A 1 236 ? 18.142 12.169 -21.293 1.00 98.31 236 LEU A O 1
ATOM 1785 N N . ILE A 1 237 ? 19.212 12.636 -23.226 1.00 98.19 237 ILE A N 1
ATOM 1786 C CA . ILE A 1 237 ? 20.557 12.224 -22.815 1.00 98.19 237 ILE A CA 1
ATOM 1787 C C . ILE A 1 237 ? 21.460 13.455 -22.845 1.00 98.19 237 ILE A C 1
ATOM 1789 O O . ILE A 1 237 ? 21.526 14.156 -23.853 1.00 98.19 237 ILE A O 1
ATOM 1793 N N . PHE A 1 238 ? 22.131 13.723 -21.728 1.00 97.88 238 PHE A N 1
ATOM 1794 C CA . PHE A 1 238 ? 22.998 14.887 -21.548 1.00 97.88 238 PHE A CA 1
ATOM 1795 C C . PHE A 1 238 ? 24.091 14.572 -20.522 1.00 97.88 238 PHE A C 1
ATOM 1797 O O . PHE A 1 238 ? 23.835 13.901 -19.513 1.00 97.88 238 PHE A O 1
ATOM 1804 N N . ASP A 1 239 ? 25.307 15.054 -20.764 1.00 96.19 239 ASP A N 1
ATOM 1805 C CA . ASP A 1 239 ? 26.466 14.808 -19.901 1.00 96.19 239 ASP A CA 1
ATOM 1806 C C . ASP A 1 239 ? 26.954 16.064 -19.160 1.00 96.19 239 ASP A C 1
ATOM 1808 O O . ASP A 1 239 ? 27.711 15.943 -18.190 1.00 96.19 239 ASP A O 1
ATOM 1812 N N . ALA A 1 240 ? 26.419 17.242 -19.500 1.00 96.88 240 ALA A N 1
ATOM 1813 C CA . ALA A 1 240 ? 26.600 18.475 -18.747 1.00 96.88 240 ALA A CA 1
ATOM 1814 C C . ALA A 1 240 ? 25.287 19.249 -18.533 1.00 96.88 240 ALA A C 1
ATOM 1816 O O . ALA A 1 240 ? 24.395 19.304 -19.377 1.00 96.88 240 ALA A O 1
ATOM 1817 N N . GLU A 1 241 ? 25.185 19.948 -17.395 1.00 96.88 241 GLU A N 1
ATOM 1818 C CA . GLU A 1 241 ? 24.030 20.811 -17.091 1.00 96.88 241 GLU A CA 1
ATOM 1819 C C . GLU A 1 241 ? 23.851 21.966 -18.104 1.00 96.88 241 GLU A C 1
ATOM 1821 O O . GLU A 1 241 ? 22.795 22.599 -18.162 1.00 96.88 241 GLU A O 1
ATOM 1826 N N . SER A 1 242 ? 24.899 22.268 -18.879 1.00 96.81 242 SER A N 1
ATOM 1827 C CA . SER A 1 242 ? 24.924 23.302 -19.915 1.00 96.81 242 SER A CA 1
ATOM 1828 C C . SER A 1 242 ? 24.434 22.838 -21.288 1.00 96.81 242 SER A C 1
ATOM 1830 O O . SER A 1 242 ? 24.343 23.674 -22.191 1.00 96.81 242 SER A O 1
ATOM 1832 N N . ASP A 1 243 ? 24.156 21.545 -21.468 1.00 97.94 243 ASP A N 1
ATOM 1833 C CA . ASP A 1 243 ? 23.836 20.981 -22.778 1.00 97.94 243 ASP A CA 1
ATOM 1834 C C . ASP A 1 243 ? 22.544 21.556 -23.347 1.00 97.94 243 ASP A C 1
ATOM 1836 O O . ASP A 1 243 ? 21.552 21.808 -22.652 1.00 97.94 243 ASP A O 1
ATOM 1840 N N . ALA A 1 244 ? 22.538 21.752 -24.666 1.00 97.44 244 ALA A N 1
ATOM 1841 C CA . ALA A 1 244 ? 21.397 22.344 -25.348 1.00 97.44 244 ALA A CA 1
ATOM 1842 C C . ALA A 1 244 ? 20.132 21.483 -25.186 1.00 97.44 244 ALA A C 1
ATOM 1844 O O . ALA A 1 244 ? 19.027 22.035 -25.146 1.00 97.44 244 ALA A O 1
ATOM 1845 N N . VAL A 1 245 ? 20.292 20.159 -25.055 1.00 96.94 245 VAL A N 1
ATOM 1846 C CA . VAL A 1 245 ? 19.224 19.163 -24.858 1.00 96.94 245 VAL A CA 1
ATOM 1847 C C . VAL A 1 245 ? 18.285 19.555 -23.717 1.00 96.94 245 VAL A C 1
ATOM 1849 O O . VAL A 1 245 ? 17.067 19.532 -23.887 1.00 96.94 245 VAL A O 1
ATOM 1852 N N . ILE A 1 246 ? 18.843 20.009 -22.594 1.00 97.06 246 ILE A N 1
ATOM 1853 C CA . ILE A 1 246 ? 18.099 20.373 -21.379 1.00 97.06 246 ILE A CA 1
ATOM 1854 C C . ILE A 1 246 ? 18.003 21.885 -21.156 1.00 97.06 246 ILE A C 1
ATOM 1856 O O . ILE A 1 246 ? 17.672 22.348 -20.062 1.00 97.06 246 ILE A O 1
ATOM 1860 N N . SER A 1 247 ? 18.280 22.684 -22.188 1.00 97.56 247 SER A N 1
ATOM 1861 C CA . SER A 1 247 ? 18.060 24.126 -22.115 1.00 97.56 247 SER A CA 1
ATOM 1862 C C . SER A 1 247 ? 16.577 24.440 -21.888 1.00 97.56 247 SER A C 1
ATOM 1864 O O . SER A 1 247 ? 15.692 23.780 -22.435 1.00 97.56 247 SER A O 1
ATOM 1866 N N . GLU A 1 248 ? 16.296 25.507 -21.136 1.00 97.19 248 GLU A N 1
ATOM 1867 C CA . GLU A 1 248 ? 14.926 25.958 -20.842 1.00 97.19 248 GLU A CA 1
ATOM 1868 C C . GLU A 1 248 ? 14.086 26.124 -22.122 1.00 97.19 248 GLU A C 1
ATOM 1870 O O . GLU A 1 248 ? 12.913 25.760 -22.171 1.00 97.19 248 GLU A O 1
ATOM 1875 N N . THR A 1 249 ? 14.707 26.612 -23.199 1.00 97.19 249 THR A N 1
ATOM 1876 C CA . THR A 1 249 ? 14.080 26.734 -24.519 1.00 97.19 249 THR A CA 1
ATOM 1877 C C . THR A 1 249 ? 13.596 25.385 -25.051 1.00 97.19 249 THR A C 1
ATOM 1879 O O . THR A 1 249 ? 12.445 25.279 -25.471 1.00 97.19 249 THR A O 1
ATOM 1882 N N . ASN A 1 250 ? 14.444 24.355 -25.040 1.00 97.56 250 ASN A N 1
ATOM 1883 C CA . ASN A 1 250 ? 14.104 23.048 -25.604 1.00 97.56 250 ASN A CA 1
ATOM 1884 C C . ASN A 1 250 ? 13.143 22.260 -24.708 1.00 97.56 250 ASN A C 1
ATOM 1886 O O . ASN A 1 250 ? 12.187 21.673 -25.215 1.00 97.56 250 ASN A O 1
ATOM 1890 N N . LEU A 1 251 ? 13.302 22.347 -23.385 1.00 97.38 251 LEU A N 1
ATOM 1891 C CA . LEU A 1 251 ? 12.343 21.779 -22.436 1.00 97.38 251 LEU A CA 1
ATOM 1892 C C . LEU A 1 251 ? 10.947 22.389 -22.625 1.00 97.38 251 LEU A C 1
ATOM 1894 O O . LEU A 1 251 ? 9.955 21.663 -22.664 1.00 97.38 251 LEU A O 1
ATOM 1898 N N . ASN A 1 252 ? 10.853 23.709 -22.817 1.00 96.69 252 ASN A N 1
ATOM 1899 C CA . ASN A 1 252 ? 9.571 24.374 -23.058 1.00 96.69 252 ASN A CA 1
ATOM 1900 C C . ASN A 1 252 ? 8.945 24.006 -24.405 1.00 96.69 252 ASN A C 1
ATOM 1902 O O . ASN A 1 252 ? 7.723 23.919 -24.488 1.00 96.69 252 ASN A O 1
ATOM 1906 N N . LYS A 1 253 ? 9.738 23.725 -25.447 1.00 96.31 253 LYS A N 1
ATOM 1907 C CA . LYS A 1 253 ? 9.202 23.187 -26.710 1.00 96.31 253 LYS A CA 1
ATOM 1908 C C . LYS A 1 253 ? 8.498 21.845 -26.494 1.00 96.31 253 LYS A C 1
ATOM 1910 O O . LYS A 1 253 ? 7.370 21.684 -26.952 1.00 96.31 253 LYS A O 1
ATOM 1915 N N . ILE A 1 254 ? 9.121 20.925 -25.753 1.00 96.00 254 ILE A N 1
ATOM 1916 C CA . ILE A 1 254 ? 8.544 19.603 -25.458 1.00 96.00 254 ILE A CA 1
ATOM 1917 C C . ILE A 1 254 ? 7.291 19.735 -24.579 1.00 96.00 254 ILE A C 1
ATOM 1919 O O . ILE A 1 254 ? 6.251 19.156 -24.894 1.00 96.00 254 ILE A O 1
ATOM 1923 N N . LYS A 1 255 ? 7.351 20.559 -23.523 1.00 94.44 255 LYS A N 1
ATOM 1924 C CA . LYS A 1 255 ? 6.198 20.835 -22.646 1.00 94.44 255 LYS A CA 1
ATOM 1925 C C . LYS A 1 255 ? 5.021 21.429 -23.427 1.00 94.44 255 LYS A C 1
ATOM 1927 O O . LYS A 1 255 ? 3.892 20.980 -23.266 1.00 94.44 255 LYS A O 1
ATOM 1932 N N . ASN A 1 256 ? 5.279 22.384 -24.324 1.00 94.88 256 ASN A N 1
ATOM 1933 C CA . ASN A 1 256 ? 4.248 23.002 -25.165 1.00 94.88 256 ASN A CA 1
ATOM 1934 C C . ASN A 1 256 ? 3.662 22.039 -26.208 1.00 94.88 256 ASN A C 1
ATOM 1936 O O . ASN A 1 256 ? 2.517 22.218 -26.617 1.00 94.88 256 ASN A O 1
ATOM 1940 N N . ALA A 1 257 ? 4.412 21.011 -26.615 1.00 93.56 257 ALA A N 1
ATOM 1941 C CA . ALA A 1 257 ? 3.893 19.914 -27.430 1.00 93.56 257 ALA A CA 1
ATOM 1942 C C . ALA A 1 257 ? 3.016 18.931 -26.625 1.00 93.56 257 ALA A C 1
ATOM 1944 O O . ALA A 1 257 ? 2.447 18.008 -27.205 1.00 93.56 257 ALA A O 1
ATOM 1945 N N . ASN A 1 258 ? 2.880 19.135 -25.306 1.00 93.62 258 ASN A N 1
ATOM 1946 C CA . ASN A 1 258 ? 2.135 18.284 -24.380 1.00 93.62 258 ASN A CA 1
ATOM 1947 C C . ASN A 1 258 ? 2.601 16.817 -24.437 1.00 93.62 258 ASN A C 1
ATOM 1949 O O . ASN A 1 258 ? 1.786 15.897 -24.508 1.00 93.62 258 ASN A O 1
ATOM 1953 N N . LYS A 1 259 ? 3.924 16.610 -24.403 1.00 94.62 259 LYS A N 1
ATOM 1954 C CA . LYS A 1 259 ? 4.574 15.291 -24.416 1.00 94.62 259 LYS A CA 1
ATOM 1955 C C . LYS A 1 259 ? 5.396 15.059 -23.151 1.00 94.62 259 LYS A C 1
ATOM 1957 O O . LYS A 1 259 ? 5.771 16.009 -22.462 1.00 94.62 259 LYS A O 1
ATOM 1962 N N . ARG A 1 260 ? 5.669 13.790 -22.837 1.00 97.25 260 ARG A N 1
ATOM 1963 C CA . ARG A 1 260 ? 6.458 13.408 -21.659 1.00 97.25 260 ARG A CA 1
ATOM 1964 C C . ARG A 1 260 ? 7.953 13.638 -21.905 1.00 97.25 260 ARG A C 1
ATOM 1966 O O . ARG A 1 260 ? 8.472 13.323 -22.973 1.00 97.25 260 ARG A O 1
ATOM 1973 N N . ILE A 1 261 ? 8.643 14.146 -20.889 1.00 98.44 261 ILE A N 1
ATOM 1974 C CA . ILE A 1 261 ? 10.108 14.211 -20.810 1.00 98.44 261 ILE A CA 1
ATOM 1975 C C . ILE A 1 261 ? 10.588 13.038 -19.959 1.00 98.44 261 ILE A C 1
ATOM 1977 O O . ILE A 1 261 ? 10.174 12.917 -18.801 1.00 98.44 261 ILE A O 1
ATOM 1981 N N . TRP A 1 262 ? 11.457 12.209 -20.526 1.00 98.75 262 TRP A N 1
ATOM 1982 C CA . TRP A 1 262 ? 12.102 11.071 -19.882 1.00 98.75 262 TRP A CA 1
ATOM 1983 C C . TRP A 1 262 ? 13.576 11.385 -19.636 1.00 98.75 262 TRP A C 1
ATOM 1985 O O . TRP A 1 262 ? 14.279 11.814 -20.548 1.00 98.75 262 TRP A O 1
ATOM 1995 N N . VAL A 1 263 ? 14.057 11.130 -18.415 1.00 98.75 263 VAL A N 1
ATOM 1996 C CA . VAL A 1 263 ? 15.481 11.229 -18.051 1.00 98.75 263 VAL A CA 1
ATOM 1997 C C . VAL A 1 263 ? 15.971 9.917 -17.437 1.00 98.75 263 VAL A C 1
ATOM 1999 O O . VAL A 1 263 ? 15.265 9.283 -16.656 1.00 98.75 263 VAL A O 1
ATOM 2002 N N . ASN A 1 264 ? 17.190 9.506 -17.779 1.00 98.69 264 ASN A N 1
ATOM 2003 C CA . ASN A 1 264 ? 17.821 8.305 -17.238 1.00 98.69 264 ASN A CA 1
ATOM 2004 C C . ASN A 1 264 ? 18.770 8.671 -16.090 1.00 98.69 264 ASN A C 1
ATOM 2006 O O . ASN A 1 264 ? 19.757 9.365 -16.315 1.00 98.69 264 ASN A O 1
ATOM 2010 N N . THR A 1 265 ? 18.540 8.160 -14.880 1.00 98.50 265 THR A N 1
ATOM 2011 C CA . THR A 1 265 ? 19.416 8.413 -13.717 1.00 98.50 265 THR A CA 1
ATOM 2012 C C . THR A 1 265 ? 20.391 7.267 -13.443 1.00 98.50 265 THR A C 1
ATOM 2014 O O . THR A 1 265 ? 20.987 7.186 -12.377 1.00 98.50 265 THR A O 1
ATOM 2017 N N . LEU A 1 266 ? 20.608 6.381 -14.411 1.00 97.38 266 LEU A N 1
ATOM 2018 C CA . LEU A 1 266 ? 21.375 5.144 -14.234 1.00 97.38 266 LEU A CA 1
ATOM 2019 C C . LEU A 1 266 ? 22.862 5.403 -13.923 1.00 97.38 266 LEU A C 1
ATOM 2021 O O . LEU A 1 266 ? 23.424 4.853 -12.975 1.00 97.38 266 LEU A O 1
ATOM 2025 N N . TRP A 1 267 ? 23.508 6.279 -14.701 1.00 95.50 267 TRP A N 1
ATOM 2026 C CA . TRP A 1 267 ? 24.913 6.659 -14.527 1.00 95.50 267 TRP A CA 1
ATOM 2027 C C . TRP A 1 267 ? 25.211 8.060 -15.075 1.00 95.50 267 TRP A C 1
ATOM 2029 O O . TRP A 1 267 ? 24.376 8.706 -15.703 1.00 95.50 267 TRP A O 1
ATOM 2039 N N . ALA A 1 268 ? 26.429 8.534 -14.802 1.00 93.75 268 ALA A N 1
ATOM 2040 C CA . ALA A 1 268 ? 26.849 9.928 -14.934 1.00 93.75 268 ALA A CA 1
ATOM 2041 C C . ALA A 1 268 ? 26.523 10.592 -16.279 1.00 93.75 268 ALA A C 1
ATOM 2043 O O . ALA A 1 268 ? 25.953 11.680 -16.302 1.00 93.75 268 ALA A O 1
ATOM 2044 N N . SER A 1 269 ? 26.872 9.936 -17.385 1.00 95.81 269 SER A N 1
ATOM 2045 C CA . SER A 1 269 ? 26.783 10.503 -18.736 1.00 95.81 269 SER A CA 1
ATOM 2046 C C . SER A 1 269 ? 25.364 10.582 -19.303 1.00 95.81 269 SER A C 1
ATOM 2048 O O . SER A 1 269 ? 25.205 10.965 -20.455 1.00 95.81 269 SER A O 1
ATOM 2050 N N . LEU A 1 270 ? 24.349 10.135 -18.560 1.00 97.38 270 LEU A N 1
ATOM 2051 C CA . LEU A 1 270 ? 22.963 10.153 -19.028 1.00 97.38 270 LEU A CA 1
ATOM 2052 C C . LEU A 1 270 ? 22.140 11.310 -18.460 1.00 97.38 270 LEU A C 1
ATOM 2054 O O . LEU A 1 270 ? 21.080 11.615 -19.003 1.00 97.38 270 LEU A O 1
ATOM 2058 N N . ALA A 1 271 ? 22.620 11.927 -17.379 1.00 97.50 271 ALA A N 1
ATOM 2059 C CA . ALA A 1 271 ? 21.953 13.046 -16.734 1.00 97.50 271 ALA A CA 1
ATOM 2060 C C . ALA A 1 271 ? 22.943 13.948 -15.980 1.00 97.50 271 ALA A C 1
ATOM 2062 O O . ALA A 1 271 ? 22.716 14.264 -14.818 1.00 97.50 271 ALA A O 1
ATOM 2063 N N . ALA A 1 272 ? 24.074 14.318 -16.588 1.00 96.50 272 ALA A N 1
ATOM 2064 C CA . ALA A 1 272 ? 25.067 15.236 -16.004 1.00 96.50 272 ALA A CA 1
ATOM 2065 C C . ALA A 1 272 ? 25.461 14.954 -14.529 1.00 96.50 272 ALA A C 1
ATOM 2067 O O . ALA A 1 272 ? 25.569 15.867 -13.716 1.00 96.50 272 ALA A O 1
ATOM 2068 N N . ASN A 1 273 ? 25.704 13.685 -14.173 1.00 95.88 273 ASN A N 1
ATOM 2069 C CA . ASN A 1 273 ? 25.969 13.185 -12.805 1.00 95.88 273 ASN A CA 1
ATOM 2070 C C . ASN A 1 273 ? 24.776 13.126 -11.826 1.00 95.88 273 ASN A C 1
ATOM 2072 O O . ASN A 1 273 ? 24.955 12.649 -10.700 1.00 95.88 273 ASN A O 1
ATOM 2076 N N . HIS A 1 274 ? 23.558 13.482 -12.237 1.00 97.88 274 HIS A N 1
ATOM 2077 C CA . HIS A 1 274 ? 22.329 13.284 -11.457 1.00 97.88 274 HIS A CA 1
ATOM 2078 C C . HIS A 1 274 ? 21.897 11.809 -11.493 1.00 97.88 274 HIS A C 1
ATOM 2080 O O . HIS A 1 274 ? 21.000 11.403 -12.227 1.00 97.88 274 HIS A O 1
ATOM 2086 N N . THR A 1 275 ? 22.599 10.982 -10.718 1.00 98.12 275 THR A N 1
ATOM 2087 C CA . THR A 1 275 ? 22.492 9.516 -10.762 1.00 98.12 275 THR A CA 1
ATOM 2088 C C . THR A 1 275 ? 21.663 8.929 -9.622 1.00 98.12 275 THR A C 1
ATOM 2090 O O . THR A 1 275 ? 21.425 9.573 -8.599 1.00 98.12 275 THR A O 1
ATOM 2093 N N . ASP A 1 276 ? 21.308 7.654 -9.746 1.00 97.62 276 ASP A N 1
ATOM 2094 C CA . ASP A 1 276 ? 20.711 6.840 -8.694 1.00 97.62 276 ASP A CA 1
ATOM 2095 C C . ASP A 1 276 ? 21.627 6.783 -7.470 1.00 97.62 276 ASP A C 1
ATOM 2097 O O . ASP A 1 276 ? 21.173 6.962 -6.346 1.00 97.62 276 ASP A O 1
ATOM 2101 N N . GLN A 1 277 ? 22.938 6.594 -7.665 1.00 95.75 277 GLN A N 1
ATOM 2102 C CA . GLN A 1 277 ? 23.889 6.536 -6.552 1.00 95.75 277 GLN A CA 1
ATOM 2103 C C . GLN A 1 277 ? 23.989 7.874 -5.804 1.00 95.75 277 GLN A C 1
ATOM 2105 O O . GLN A 1 277 ? 24.095 7.881 -4.575 1.00 95.75 277 GLN A O 1
ATOM 2110 N N . GLY A 1 278 ? 23.928 8.994 -6.533 1.00 95.94 278 GLY A N 1
ATOM 2111 C CA . GLY A 1 278 ? 23.800 10.324 -5.936 1.00 95.94 278 GLY A CA 1
ATOM 2112 C C . GLY A 1 278 ? 22.488 10.465 -5.164 1.00 95.94 278 GLY A C 1
ATOM 2113 O O . GLY A 1 278 ? 22.502 10.855 -4.000 1.00 95.94 278 GLY A O 1
ATOM 2114 N N . SER A 1 279 ? 21.379 10.028 -5.765 1.00 97.62 279 SER A N 1
ATOM 2115 C CA . SER A 1 279 ? 20.034 10.105 -5.179 1.00 97.62 279 SER A CA 1
ATOM 2116 C C . SER A 1 279 ? 19.876 9.282 -3.900 1.00 97.62 279 SER A C 1
ATOM 2118 O O . SER A 1 279 ? 19.170 9.692 -2.990 1.00 97.62 279 SER A O 1
ATOM 2120 N N . LEU A 1 280 ? 20.567 8.147 -3.773 1.00 95.00 280 LEU A N 1
ATOM 2121 C CA . LEU A 1 280 ? 20.580 7.368 -2.529 1.00 95.00 280 LEU A CA 1
ATOM 2122 C C . LEU A 1 280 ? 21.308 8.077 -1.375 1.00 95.00 280 LEU A C 1
ATOM 2124 O O . LEU A 1 280 ? 21.116 7.710 -0.219 1.00 95.00 280 LEU A O 1
ATOM 2128 N N . THR A 1 281 ? 22.161 9.058 -1.680 1.00 94.50 281 THR A N 1
ATOM 2129 C CA . THR A 1 281 ? 22.870 9.867 -0.676 1.00 94.50 281 THR A CA 1
ATOM 2130 C C . THR A 1 281 ? 22.108 11.155 -0.377 1.00 94.50 281 THR A C 1
ATOM 2132 O O . THR A 1 281 ? 21.907 11.501 0.784 1.00 94.50 281 THR A O 1
ATOM 2135 N N . ASP A 1 282 ? 21.680 11.850 -1.429 1.00 95.62 282 ASP A N 1
ATOM 2136 C CA . ASP A 1 282 ? 20.851 13.050 -1.379 1.00 95.62 282 ASP A CA 1
ATOM 2137 C C . ASP A 1 282 ? 19.839 12.997 -2.539 1.00 95.62 282 ASP A C 1
ATOM 2139 O O . ASP A 1 282 ? 20.194 13.336 -3.677 1.00 95.62 282 ASP A O 1
ATOM 2143 N N . PRO A 1 283 ? 18.587 12.575 -2.277 1.00 95.62 283 PRO A N 1
ATOM 2144 C CA . PRO A 1 283 ? 17.562 12.429 -3.308 1.00 95.62 283 PRO A CA 1
ATOM 2145 C C . PRO A 1 283 ? 17.286 13.713 -4.093 1.00 95.62 283 PRO A C 1
ATOM 2147 O O . PRO A 1 283 ? 16.960 13.642 -5.278 1.00 95.62 283 PRO A O 1
ATOM 2150 N N . GLU A 1 284 ? 17.448 14.888 -3.475 1.00 96.75 284 GLU A N 1
ATOM 2151 C CA . GLU A 1 284 ? 17.217 16.169 -4.149 1.00 96.75 284 GLU A CA 1
ATOM 2152 C C . GLU A 1 284 ? 18.341 16.529 -5.125 1.00 96.75 284 GLU A C 1
ATOM 2154 O O . GLU A 1 284 ? 18.093 17.227 -6.107 1.00 96.75 284 GLU A O 1
ATOM 2159 N N . SER A 1 285 ? 19.555 16.014 -4.909 1.00 95.56 285 SER A N 1
ATOM 2160 C CA . SER A 1 285 ? 20.688 16.231 -5.816 1.00 95.56 285 SER A CA 1
ATOM 2161 C C . SER A 1 285 ? 20.588 15.442 -7.125 1.00 95.56 285 SER A C 1
ATOM 2163 O O . SER A 1 285 ? 21.207 15.836 -8.110 1.00 95.56 285 SER A O 1
ATOM 2165 N N . GLY A 1 286 ? 19.827 14.343 -7.156 1.00 97.44 286 GLY A N 1
ATOM 2166 C CA . GLY A 1 286 ? 19.656 13.487 -8.332 1.00 97.44 286 GLY A CA 1
ATOM 2167 C C . GLY A 1 286 ? 18.219 13.501 -8.852 1.00 97.44 286 GLY A C 1
ATOM 2168 O O . GLY A 1 286 ? 17.884 14.316 -9.712 1.00 97.44 286 GLY A O 1
ATOM 2169 N N . TRP A 1 287 ? 17.356 12.625 -8.324 1.00 98.50 287 TRP A N 1
ATOM 2170 C CA . TRP A 1 287 ? 15.943 12.541 -8.724 1.00 98.50 287 TRP A CA 1
ATOM 2171 C C . TRP A 1 287 ? 15.200 13.873 -8.581 1.00 98.50 287 TRP A C 1
ATOM 2173 O O . TRP A 1 287 ? 14.525 14.303 -9.515 1.00 98.50 287 TRP A O 1
ATOM 2183 N N . GLY A 1 288 ? 15.347 14.567 -7.451 1.00 98.19 288 GLY A N 1
ATOM 2184 C CA . GLY A 1 288 ? 14.697 15.861 -7.242 1.00 98.19 288 GLY A CA 1
ATOM 2185 C C . GLY A 1 288 ? 15.159 16.916 -8.239 1.00 98.19 288 GLY A C 1
ATOM 2186 O O . GLY A 1 288 ? 14.336 17.668 -8.762 1.00 98.19 288 GLY A O 1
ATOM 2187 N N . TRP A 1 289 ? 16.450 16.931 -8.577 1.00 97.94 289 TRP A N 1
ATOM 2188 C CA . TRP A 1 289 ? 16.997 17.846 -9.573 1.00 97.94 289 TRP A CA 1
ATOM 2189 C C . TRP A 1 289 ? 16.374 17.616 -10.953 1.00 97.94 289 TRP A C 1
ATOM 2191 O O . TRP A 1 289 ? 15.877 18.571 -11.556 1.00 97.94 289 TRP A O 1
ATOM 2201 N N . VAL A 1 290 ? 16.318 16.366 -11.436 1.00 98.31 290 VAL A N 1
ATOM 2202 C CA . VAL A 1 290 ? 15.753 16.080 -12.770 1.00 98.31 290 VAL A CA 1
ATOM 2203 C C . VAL A 1 290 ? 14.252 16.380 -12.821 1.00 98.31 290 VAL A C 1
ATOM 2205 O O . VAL A 1 290 ? 13.774 16.941 -13.809 1.00 98.31 290 VAL A O 1
ATOM 2208 N N . ILE A 1 291 ? 13.513 16.124 -11.735 1.00 97.69 291 ILE A N 1
ATOM 2209 C CA . ILE A 1 291 ? 12.097 16.512 -11.607 1.00 97.69 291 ILE A CA 1
ATOM 2210 C C . ILE A 1 291 ? 11.957 18.035 -11.670 1.00 97.69 291 ILE A C 1
ATOM 2212 O O . ILE A 1 291 ? 11.135 18.547 -12.427 1.00 97.69 291 ILE A O 1
ATOM 2216 N N . ASN A 1 292 ? 12.789 18.774 -10.932 1.00 96.69 292 ASN A N 1
ATOM 2217 C CA . ASN A 1 292 ? 12.760 20.238 -10.913 1.00 96.69 292 ASN A CA 1
ATOM 2218 C C . ASN A 1 292 ? 13.124 20.853 -12.277 1.00 96.69 292 ASN A C 1
ATOM 2220 O O . ASN A 1 292 ? 12.641 21.937 -12.604 1.00 96.69 292 ASN A O 1
ATOM 2224 N N . LYS A 1 293 ? 13.927 20.168 -13.103 1.00 96.19 293 LYS A N 1
ATOM 2225 C CA . LYS A 1 293 ? 14.151 20.553 -14.509 1.00 96.19 293 LYS A CA 1
ATOM 2226 C C . LYS A 1 293 ? 12.946 20.284 -15.410 1.00 96.19 293 LYS A C 1
ATOM 2228 O O . LYS A 1 293 ? 12.774 20.946 -16.433 1.00 96.19 293 LYS A O 1
ATOM 2233 N N . GLY A 1 294 ? 12.057 19.384 -15.009 1.00 96.00 294 GLY A N 1
ATOM 2234 C CA . GLY A 1 294 ? 10.823 19.069 -15.721 1.00 96.00 294 GLY A CA 1
ATOM 2235 C C . GLY A 1 294 ? 10.773 17.653 -16.274 1.00 96.00 294 GLY A C 1
ATOM 2236 O O . GLY A 1 294 ? 9.968 17.405 -17.168 1.00 96.00 294 GLY A O 1
ATOM 2237 N N . ALA A 1 295 ? 11.608 16.735 -15.775 1.00 97.88 295 ALA A N 1
ATOM 2238 C CA . ALA A 1 295 ? 11.427 15.318 -16.047 1.00 97.88 295 ALA A CA 1
ATOM 2239 C C . ALA A 1 295 ? 10.059 14.862 -15.523 1.00 97.88 295 ALA A C 1
ATOM 2241 O O . ALA A 1 295 ? 9.677 15.123 -14.383 1.00 97.88 295 ALA A O 1
ATOM 2242 N N . THR A 1 296 ? 9.331 14.162 -16.381 1.00 97.75 296 THR A N 1
ATOM 2243 C CA . THR A 1 296 ? 8.010 13.589 -16.087 1.00 97.75 296 THR A CA 1
ATOM 2244 C C . THR A 1 296 ? 8.029 12.063 -16.123 1.00 97.75 296 THR A C 1
ATOM 2246 O O . THR A 1 296 ? 7.029 11.417 -15.822 1.00 97.75 296 THR A O 1
ATOM 2249 N N . MET A 1 297 ? 9.164 11.485 -16.507 1.00 98.50 297 MET A N 1
ATOM 2250 C CA . MET A 1 297 ? 9.464 10.065 -16.461 1.00 98.50 297 MET A CA 1
ATOM 2251 C C . MET A 1 297 ? 10.932 9.906 -16.071 1.00 98.50 297 MET A C 1
ATOM 2253 O O . MET A 1 297 ? 11.775 10.682 -16.530 1.00 98.50 297 MET A O 1
ATOM 2257 N N . ILE A 1 298 ? 11.236 8.923 -15.230 1.00 98.81 298 ILE A N 1
ATOM 2258 C CA . ILE A 1 298 ? 12.603 8.638 -14.796 1.00 98.81 298 ILE A CA 1
ATOM 2259 C C . ILE A 1 298 ? 12.875 7.151 -14.961 1.00 98.81 298 ILE A C 1
ATOM 2261 O O . ILE A 1 298 ? 12.167 6.324 -14.383 1.00 98.81 298 ILE A O 1
ATOM 2265 N N . GLN A 1 299 ? 13.919 6.825 -15.717 1.00 98.88 299 GLN A N 1
ATOM 2266 C CA . GLN A 1 299 ? 14.461 5.475 -15.768 1.00 98.88 299 GLN A CA 1
ATOM 2267 C C . GLN A 1 299 ? 15.570 5.297 -14.739 1.00 98.88 299 GLN A C 1
ATOM 2269 O O . GLN A 1 299 ? 16.508 6.093 -14.683 1.00 98.88 299 GLN A O 1
ATOM 2274 N N . THR A 1 300 ? 15.443 4.244 -13.934 1.00 98.75 300 THR A N 1
ATOM 2275 C CA . THR A 1 300 ? 16.274 3.995 -12.755 1.00 98.75 300 THR A CA 1
ATOM 2276 C C . THR A 1 300 ? 16.569 2.504 -12.575 1.00 98.75 300 THR A C 1
ATOM 2278 O O . THR A 1 300 ? 15.744 1.647 -12.902 1.00 98.75 300 THR A O 1
ATOM 2281 N N . ASP A 1 301 ? 17.719 2.210 -11.969 1.00 98.12 301 ASP A N 1
ATOM 2282 C CA . ASP A 1 301 ? 18.100 0.900 -11.432 1.00 98.12 301 ASP A CA 1
ATOM 2283 C C . ASP A 1 301 ? 17.680 0.729 -9.959 1.00 98.12 301 ASP A C 1
ATOM 2285 O O . ASP A 1 301 ? 18.084 -0.232 -9.298 1.00 98.12 301 ASP A O 1
ATOM 2289 N N . ARG A 1 302 ? 16.949 1.702 -9.401 1.00 97.38 302 ARG A N 1
ATOM 2290 C CA . ARG A 1 302 ? 16.526 1.811 -7.994 1.00 97.38 302 ARG A CA 1
ATOM 2291 C C . ARG A 1 302 ? 15.033 2.112 -7.901 1.00 97.38 302 ARG A C 1
ATOM 2293 O O . ARG A 1 302 ? 14.598 3.061 -7.251 1.00 97.38 302 ARG A O 1
ATOM 2300 N N . SER A 1 303 ? 14.230 1.316 -8.611 1.00 96.94 303 SER A N 1
ATOM 2301 C CA . SER A 1 303 ? 12.797 1.578 -8.781 1.00 96.94 303 SER A CA 1
ATOM 2302 C C . SER A 1 303 ? 12.053 1.703 -7.450 1.00 96.94 303 SER A C 1
ATOM 2304 O O . SER A 1 303 ? 11.201 2.576 -7.318 1.00 96.94 303 SER A O 1
ATOM 2306 N N . ARG A 1 304 ? 12.393 0.888 -6.442 1.00 94.50 304 ARG A N 1
ATOM 2307 C CA . ARG A 1 304 ? 11.732 0.927 -5.129 1.00 94.50 304 ARG A CA 1
ATOM 2308 C C . ARG A 1 304 ? 12.028 2.216 -4.379 1.00 94.50 304 ARG A C 1
ATOM 2310 O O . ARG A 1 304 ? 11.125 2.845 -3.836 1.00 94.50 304 ARG A O 1
ATOM 2317 N N . GLU A 1 305 ? 13.292 2.608 -4.356 1.00 96.31 305 GLU A N 1
ATOM 2318 C CA . GLU A 1 305 ? 13.753 3.807 -3.675 1.00 96.31 305 GLU A CA 1
ATOM 2319 C C . GLU A 1 305 ? 13.216 5.070 -4.358 1.00 96.31 305 GLU A C 1
ATOM 2321 O O . GLU A 1 305 ? 12.761 5.980 -3.664 1.00 96.31 305 GLU A O 1
ATOM 2326 N N . LEU A 1 306 ? 13.157 5.091 -5.695 1.00 97.69 306 LEU A N 1
ATOM 2327 C CA . LEU A 1 306 ? 12.519 6.177 -6.438 1.00 97.69 306 LEU A CA 1
ATOM 2328 C C . LEU A 1 306 ? 11.009 6.246 -6.163 1.00 97.69 306 LEU A C 1
ATOM 2330 O O . LEU A 1 306 ? 10.491 7.334 -5.925 1.00 97.69 306 LEU A O 1
ATOM 2334 N N . ILE A 1 307 ? 10.295 5.113 -6.155 1.00 95.75 307 ILE A N 1
ATOM 2335 C CA . ILE A 1 307 ? 8.865 5.079 -5.803 1.00 95.75 307 ILE A CA 1
ATOM 2336 C C . ILE A 1 307 ? 8.654 5.641 -4.394 1.00 95.75 307 ILE A C 1
ATOM 2338 O O . ILE A 1 307 ? 7.819 6.524 -4.209 1.00 95.75 307 ILE A O 1
ATOM 2342 N N . ASN A 1 308 ? 9.439 5.192 -3.411 1.00 95.50 308 ASN A N 1
ATOM 2343 C CA . ASN A 1 308 ? 9.354 5.698 -2.042 1.00 95.50 308 ASN A CA 1
ATOM 2344 C C . ASN A 1 308 ? 9.579 7.209 -1.984 1.00 95.50 308 ASN A C 1
ATOM 2346 O O . ASN A 1 308 ? 8.809 7.923 -1.344 1.00 95.50 308 ASN A O 1
ATOM 2350 N N . TYR A 1 309 ? 10.605 7.698 -2.676 1.00 96.69 309 TYR A N 1
ATOM 2351 C CA . TYR A 1 309 ? 10.906 9.118 -2.760 1.00 96.69 309 TYR A CA 1
ATOM 2352 C C . TYR A 1 309 ? 9.750 9.927 -3.369 1.00 96.69 309 TYR A C 1
ATOM 2354 O O . TYR A 1 309 ? 9.328 10.923 -2.783 1.00 96.69 309 TYR A O 1
ATOM 2362 N N . LEU A 1 310 ? 9.195 9.480 -4.500 1.00 96.19 310 LEU A N 1
ATOM 2363 C CA . LEU A 1 310 ? 8.062 10.138 -5.155 1.00 96.19 310 LEU A CA 1
ATOM 2364 C C . LEU A 1 310 ? 6.822 10.148 -4.257 1.00 96.19 310 LEU A C 1
ATOM 2366 O O . LEU A 1 310 ? 6.192 11.192 -4.107 1.00 96.19 310 LEU A O 1
ATOM 2370 N N . ASN A 1 311 ? 6.506 9.018 -3.619 1.00 94.50 311 ASN A N 1
ATOM 2371 C CA . ASN A 1 311 ? 5.371 8.915 -2.707 1.00 94.50 311 ASN A CA 1
ATOM 2372 C C . ASN A 1 311 ? 5.529 9.903 -1.543 1.00 94.50 311 ASN A C 1
ATOM 2374 O O . ASN A 1 311 ? 4.602 10.651 -1.263 1.00 94.50 311 ASN A O 1
ATOM 2378 N N . LEU A 1 312 ? 6.702 9.945 -0.898 1.00 94.75 312 LEU A N 1
ATOM 2379 C CA . LEU A 1 312 ? 6.988 10.818 0.251 1.00 94.75 312 LEU A CA 1
ATOM 2380 C C . LEU A 1 312 ? 7.097 12.309 -0.110 1.00 94.75 312 LEU A C 1
ATOM 2382 O O . LEU A 1 312 ? 6.982 13.159 0.777 1.00 94.75 312 LEU A O 1
ATOM 2386 N N . ARG A 1 313 ? 7.338 12.630 -1.387 1.00 91.44 313 ARG A N 1
ATOM 2387 C CA . ARG A 1 313 ? 7.343 14.002 -1.912 1.00 91.44 313 ARG A CA 1
ATOM 2388 C C . ARG A 1 313 ? 5.927 14.527 -2.166 1.00 91.44 313 ARG A C 1
ATOM 2390 O O . ARG A 1 313 ? 5.725 15.742 -2.168 1.00 91.44 313 ARG A O 1
ATOM 2397 N N . GLU A 1 314 ? 4.950 13.642 -2.359 1.00 85.81 314 GLU A N 1
ATOM 2398 C CA . GLU A 1 314 ? 3.541 14.009 -2.489 1.00 85.81 314 GLU A CA 1
ATOM 2399 C C . GLU A 1 314 ? 2.867 14.090 -1.105 1.00 85.81 314 GLU A C 1
ATOM 2401 O O . GLU A 1 314 ? 2.914 13.132 -0.329 1.00 85.81 314 GLU A O 1
ATOM 2406 N N . PRO A 1 315 ? 2.222 15.220 -0.755 1.00 79.69 315 PRO A N 1
ATOM 2407 C CA . PRO A 1 315 ? 1.552 15.346 0.531 1.00 79.69 315 PRO A CA 1
ATOM 2408 C C . PRO A 1 315 ? 0.392 14.356 0.641 1.00 79.69 315 PRO A C 1
ATOM 2410 O O . PRO A 1 315 ? -0.346 14.126 -0.322 1.00 79.69 315 PRO A O 1
ATOM 2413 N N . MET A 1 316 ? 0.172 13.832 1.849 1.00 86.88 316 MET A N 1
ATOM 2414 C CA . MET A 1 316 ? -1.011 13.027 2.132 1.00 86.88 316 MET A CA 1
ATOM 2415 C C . MET A 1 316 ? -2.278 13.820 1.792 1.00 86.88 316 MET A C 1
ATOM 2417 O O . MET A 1 316 ? -2.500 14.914 2.312 1.00 86.88 316 MET A O 1
ATOM 2421 N N . SER A 1 317 ? -3.110 13.273 0.907 1.00 71.75 317 SER A N 1
ATOM 2422 C CA . SER A 1 317 ? -4.366 13.890 0.485 1.00 71.75 317 SER A CA 1
ATOM 2423 C C . SER A 1 317 ? -5.570 13.036 0.892 1.00 71.75 317 SER A C 1
ATOM 2425 O O . SER A 1 317 ? -5.474 11.823 1.087 1.00 71.75 317 SER A O 1
ATOM 2427 N N . GLY A 1 318 ? -6.727 13.680 1.048 1.00 80.50 318 GLY A N 1
ATOM 2428 C CA . GLY A 1 318 ? -7.974 13.016 1.427 1.00 80.50 318 GLY A CA 1
ATOM 2429 C C . GLY A 1 318 ? -8.199 12.936 2.939 1.00 80.50 318 GLY A C 1
ATOM 2430 O O . GLY A 1 318 ? -7.911 13.872 3.677 1.00 80.50 318 GLY A O 1
ATOM 2431 N N . VAL A 1 319 ? -8.804 11.835 3.385 1.00 86.81 319 VAL A N 1
ATOM 2432 C CA . VAL A 1 319 ? -9.275 11.633 4.771 1.00 86.81 319 VAL A CA 1
ATOM 2433 C C . VAL A 1 319 ? -8.201 11.103 5.728 1.00 86.81 319 VAL A C 1
ATOM 2435 O O . VAL A 1 319 ? -8.446 11.015 6.930 1.00 86.81 319 VAL A O 1
ATOM 2438 N N . TRP A 1 320 ? -7.026 10.744 5.212 1.00 93.94 320 TRP A N 1
ATOM 2439 C CA . TRP A 1 320 ? -5.911 10.223 5.999 1.00 93.94 320 TRP A CA 1
ATOM 2440 C C . TRP A 1 320 ? -5.061 11.361 6.567 1.00 93.94 320 TRP A C 1
ATOM 2442 O O . TRP A 1 320 ? -4.660 12.269 5.844 1.00 93.94 320 TRP A O 1
ATOM 2452 N N . ALA A 1 321 ? -4.760 11.286 7.860 1.00 96.12 321 ALA A N 1
ATOM 2453 C CA . ALA A 1 321 ? -3.758 12.111 8.527 1.00 96.12 321 ALA A CA 1
ATOM 2454 C C . ALA A 1 321 ? -2.546 11.248 8.891 1.00 96.12 321 ALA A C 1
ATOM 2456 O O . ALA A 1 321 ? -2.655 10.025 8.932 1.00 96.12 321 ALA A O 1
ATOM 2457 N N . HIS A 1 322 ? -1.401 11.859 9.191 1.00 97.62 322 HIS A N 1
ATOM 2458 C CA . HIS A 1 322 ? -0.248 11.114 9.686 1.00 97.62 322 HIS A CA 1
ATOM 2459 C C . HIS A 1 322 ? 0.585 11.920 10.683 1.00 97.62 322 HIS A C 1
ATOM 2461 O O . HIS A 1 322 ? 0.561 13.152 10.662 1.00 97.62 322 HIS A O 1
ATOM 2467 N N . LYS A 1 323 ? 1.277 11.225 11.592 1.00 97.88 323 LYS A N 1
ATOM 2468 C CA . LYS A 1 323 ? 2.235 11.820 12.534 1.00 97.88 323 LYS A CA 1
ATOM 2469 C C . LYS A 1 323 ? 3.157 10.771 13.147 1.00 97.88 323 LYS A C 1
ATOM 2471 O O . LYS A 1 323 ? 2.802 9.596 13.232 1.00 97.88 323 LYS A O 1
ATOM 2476 N N . ASP A 1 324 ? 4.267 11.244 13.698 1.00 98.69 324 ASP A N 1
ATOM 2477 C CA . ASP A 1 324 ? 5.043 10.477 14.666 1.00 98.69 324 ASP A CA 1
ATOM 2478 C C . ASP A 1 324 ? 4.299 10.346 16.001 1.00 98.69 324 ASP A C 1
ATOM 2480 O O . ASP A 1 324 ? 3.646 11.280 16.485 1.00 98.69 324 ASP A O 1
ATOM 2484 N N . ILE A 1 325 ? 4.418 9.170 16.602 1.00 98.62 325 ILE A N 1
ATOM 2485 C CA . ILE A 1 325 ? 3.907 8.827 17.923 1.00 98.62 325 ILE A CA 1
ATOM 2486 C C . ILE A 1 325 ? 5.106 8.656 18.845 1.00 98.62 325 ILE A C 1
ATOM 2488 O O . ILE A 1 325 ? 6.055 7.957 18.501 1.00 98.62 325 ILE A O 1
ATOM 2492 N N . GLY A 1 326 ? 5.033 9.281 20.020 1.00 97.56 326 GLY A N 1
ATOM 2493 C CA . GLY A 1 326 ? 6.113 9.263 20.999 1.00 97.56 326 GLY A CA 1
ATOM 2494 C C . GLY A 1 326 ? 7.275 10.183 20.656 1.00 97.56 326 GLY A C 1
ATOM 2495 O O . GLY A 1 326 ? 7.173 11.076 19.815 1.00 97.56 326 GLY A O 1
ATOM 2496 N N . ALA A 1 327 ? 8.371 9.996 21.385 1.00 96.19 327 ALA A N 1
ATOM 2497 C CA . ALA A 1 327 ? 9.566 10.824 21.297 1.00 96.19 327 ALA A CA 1
ATOM 2498 C C . ALA A 1 327 ? 10.565 10.238 20.288 1.00 96.19 327 ALA A C 1
ATOM 2500 O O . ALA A 1 327 ? 11.658 9.820 20.663 1.00 96.19 327 ALA A O 1
ATOM 2501 N N . VAL A 1 328 ? 10.182 10.197 19.010 1.00 96.75 328 VAL A N 1
ATOM 2502 C CA . VAL A 1 328 ? 11.068 9.711 17.943 1.00 96.75 328 VAL A CA 1
ATOM 2503 C C . VAL A 1 328 ? 12.264 10.651 17.752 1.00 96.75 328 VAL A C 1
ATOM 2505 O O . VAL A 1 328 ? 12.122 11.875 17.773 1.00 96.75 328 VAL A O 1
ATOM 2508 N N . ALA A 1 329 ? 13.462 10.088 17.569 1.00 96.62 329 ALA A N 1
ATOM 2509 C CA . ALA A 1 329 ? 14.683 10.884 17.408 1.00 96.62 329 ALA A CA 1
ATOM 2510 C C . ALA A 1 329 ? 14.878 11.426 15.979 1.00 96.62 329 ALA A C 1
ATOM 2512 O O . ALA A 1 329 ? 15.497 12.476 15.807 1.00 96.62 329 ALA A O 1
ATOM 2513 N N . LEU A 1 330 ? 14.344 10.734 14.968 1.00 97.56 330 LEU A N 1
ATOM 2514 C CA . LEU A 1 330 ? 14.255 11.215 13.590 1.00 97.56 330 LEU A CA 1
ATOM 2515 C C . LEU A 1 330 ? 12.782 11.347 13.207 1.00 97.56 330 LEU A C 1
ATOM 2517 O O . LEU A 1 330 ? 12.012 10.408 13.404 1.00 97.56 330 LEU A O 1
ATOM 2521 N N . THR A 1 331 ? 12.407 12.501 12.660 1.00 97.31 331 THR A N 1
ATOM 2522 C CA . THR A 1 331 ? 11.043 12.763 12.192 1.00 97.31 331 THR A CA 1
ATOM 2523 C C . THR A 1 331 ? 10.690 11.817 11.048 1.00 97.31 331 THR A C 1
ATOM 2525 O O . THR A 1 331 ? 11.411 11.760 10.049 1.00 97.31 331 THR A O 1
ATOM 2528 N N . GLY A 1 332 ? 9.586 11.091 11.190 1.00 97.00 332 GLY A N 1
ATOM 2529 C CA . GLY A 1 332 ? 9.038 10.258 10.131 1.00 97.00 332 GLY A CA 1
ATOM 2530 C C . GLY A 1 332 ? 8.221 11.064 9.123 1.00 97.00 332 GLY A C 1
ATOM 2531 O O . GLY A 1 332 ? 7.879 12.229 9.332 1.00 97.00 332 GLY A O 1
ATOM 2532 N N . ASN A 1 333 ? 7.874 10.428 8.012 1.00 96.88 333 ASN A N 1
ATOM 2533 C CA . ASN A 1 333 ? 7.027 11.008 6.978 1.00 96.88 333 ASN A CA 1
ATOM 2534 C C . ASN A 1 333 ? 6.130 9.931 6.356 1.00 96.88 333 ASN A C 1
ATOM 2536 O O . ASN A 1 333 ? 6.432 8.740 6.429 1.00 96.88 333 ASN A O 1
ATOM 2540 N N . ALA A 1 334 ? 5.043 10.342 5.711 1.00 97.50 334 ALA A N 1
ATOM 2541 C CA . ALA A 1 334 ? 4.204 9.444 4.941 1.00 97.50 334 ALA A CA 1
ATOM 2542 C C . ALA A 1 334 ? 3.668 10.122 3.683 1.00 97.50 334 ALA A C 1
ATOM 2544 O O . ALA A 1 334 ? 3.450 11.329 3.647 1.00 97.50 334 ALA A O 1
ATOM 2545 N N . GLY A 1 335 ? 3.437 9.310 2.661 1.00 95.50 335 GLY A N 1
ATOM 2546 C CA . GLY A 1 335 ? 2.997 9.748 1.348 1.00 95.50 335 GLY A CA 1
ATOM 2547 C C . GLY A 1 335 ? 2.112 8.704 0.682 1.00 95.50 335 GLY A C 1
ATOM 2548 O O . GLY A 1 335 ? 2.127 7.533 1.068 1.00 95.50 335 GLY A O 1
ATOM 2549 N N . TYR A 1 336 ? 1.298 9.127 -0.283 1.00 91.81 336 TYR A N 1
ATOM 2550 C CA . TYR A 1 336 ? 0.408 8.241 -1.034 1.00 91.81 336 TYR A CA 1
ATOM 2551 C C . TYR A 1 336 ? 0.370 8.666 -2.485 1.00 91.81 336 TYR A C 1
ATOM 2553 O O . TYR A 1 336 ? 0.031 9.807 -2.787 1.00 91.81 336 TYR A O 1
ATOM 2561 N N . ARG A 1 337 ? 0.638 7.713 -3.368 1.00 88.38 337 ARG A N 1
ATOM 2562 C CA . ARG A 1 337 ? 0.590 7.911 -4.811 1.00 88.38 337 ARG A CA 1
ATOM 2563 C C . ARG A 1 337 ? 0.189 6.597 -5.459 1.00 88.38 337 ARG A C 1
ATOM 2565 O O . ARG A 1 337 ? 0.592 5.521 -5.024 1.00 88.38 337 ARG A O 1
ATOM 2572 N N . ASN A 1 338 ? -0.632 6.678 -6.502 1.00 84.25 338 ASN A N 1
ATOM 2573 C CA . ASN A 1 338 ? -0.984 5.535 -7.348 1.00 84.25 338 ASN A CA 1
ATOM 2574 C C . ASN A 1 338 ? -1.475 4.273 -6.596 1.00 84.25 338 ASN A C 1
ATOM 2576 O O . ASN A 1 338 ? -1.151 3.148 -6.982 1.00 84.25 338 ASN A O 1
ATOM 2580 N N . GLY A 1 339 ? -2.271 4.442 -5.532 1.00 85.88 339 GLY A N 1
ATOM 2581 C CA . GLY A 1 339 ? -2.829 3.311 -4.776 1.00 85.88 339 GLY A CA 1
ATOM 2582 C C . GLY A 1 339 ? -1.912 2.734 -3.694 1.00 85.88 339 GLY A C 1
ATOM 2583 O O . GLY A 1 339 ? -2.299 1.763 -3.044 1.00 85.88 339 GLY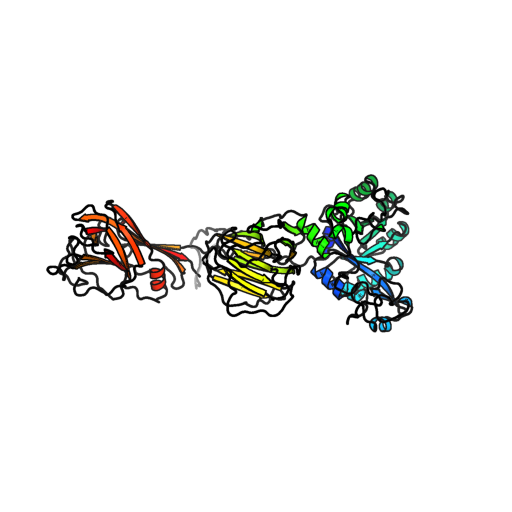 A O 1
ATOM 2584 N N . GLN A 1 340 ? -0.727 3.315 -3.491 1.00 90.44 340 GLN A N 1
ATOM 2585 C CA . GLN A 1 340 ? 0.279 2.834 -2.551 1.00 90.44 340 GLN A CA 1
ATOM 2586 C C . GLN A 1 340 ? 0.622 3.915 -1.523 1.00 90.44 340 GLN A C 1
ATOM 2588 O O . GLN A 1 340 ? 0.874 5.067 -1.873 1.00 90.44 340 GLN A O 1
ATOM 2593 N N . PHE A 1 341 ? 0.636 3.534 -0.248 1.00 94.75 341 PHE A N 1
ATOM 2594 C CA . PHE A 1 341 ? 1.172 4.338 0.845 1.00 94.75 341 PHE A CA 1
ATOM 2595 C C . PHE A 1 341 ? 2.646 3.997 1.051 1.00 94.75 341 PHE A C 1
ATOM 2597 O O . PHE A 1 341 ? 3.001 2.819 1.071 1.00 94.75 341 PHE A O 1
ATOM 2604 N N . THR A 1 342 ? 3.472 5.006 1.305 1.00 96.44 342 THR A N 1
ATOM 2605 C CA . THR A 1 342 ? 4.828 4.839 1.842 1.00 96.44 342 THR A CA 1
ATOM 2606 C C . THR A 1 342 ? 4.898 5.532 3.191 1.00 96.44 342 THR A C 1
ATOM 2608 O O . THR A 1 342 ? 4.512 6.692 3.309 1.00 96.44 342 THR A O 1
ATOM 2611 N N . ILE A 1 343 ? 5.404 4.830 4.201 1.00 97.81 343 ILE A N 1
ATOM 2612 C CA . ILE A 1 343 ? 5.728 5.380 5.516 1.00 97.81 343 ILE A CA 1
ATOM 2613 C C . ILE A 1 343 ? 7.236 5.269 5.709 1.00 97.81 343 ILE A C 1
ATOM 2615 O O . ILE A 1 343 ? 7.776 4.169 5.644 1.00 97.81 343 ILE A O 1
ATOM 2619 N N . SER A 1 344 ? 7.897 6.392 5.975 1.00 97.69 344 SER A N 1
ATOM 2620 C CA . SER A 1 344 ? 9.277 6.445 6.450 1.00 97.69 344 SER A CA 1
ATOM 2621 C C . SER A 1 344 ? 9.253 6.707 7.949 1.00 97.69 344 SER A C 1
ATOM 2623 O O . SER A 1 344 ? 8.736 7.734 8.386 1.00 97.69 344 SER A O 1
ATOM 2625 N N . ALA A 1 345 ? 9.755 5.771 8.747 1.00 98.06 345 ALA A N 1
ATOM 2626 C CA . ALA A 1 345 ? 9.633 5.830 10.197 1.00 98.06 345 ALA A CA 1
ATOM 2627 C C . ALA A 1 345 ? 10.951 5.512 10.894 1.00 98.06 345 ALA A C 1
ATOM 2629 O O . ALA A 1 345 ? 11.675 4.602 10.492 1.00 98.06 345 ALA A O 1
ATOM 2630 N N . ALA A 1 346 ? 11.215 6.229 11.981 1.00 98.00 346 ALA A N 1
ATOM 2631 C CA . ALA A 1 346 ? 12.181 5.842 13.000 1.00 98.00 346 ALA A CA 1
ATOM 2632 C C . ALA A 1 346 ? 11.445 5.492 14.301 1.00 98.00 346 ALA A C 1
ATOM 2634 O O . ALA A 1 346 ? 10.226 5.647 14.402 1.00 98.00 346 ALA A O 1
ATOM 2635 N N . GLY A 1 347 ? 12.194 5.036 15.302 1.00 97.38 347 GLY A N 1
ATOM 2636 C CA . GLY A 1 347 ? 11.684 4.828 16.656 1.00 97.38 347 GLY A CA 1
ATOM 2637 C C . GLY A 1 347 ? 12.253 3.577 17.303 1.00 97.38 347 GLY A C 1
ATOM 2638 O O . GLY A 1 347 ? 12.618 2.631 16.609 1.00 97.38 347 GLY A O 1
ATOM 2639 N N . ASN A 1 348 ? 12.368 3.583 18.632 1.00 96.12 348 ASN A N 1
ATOM 2640 C CA . ASN A 1 348 ? 12.927 2.449 19.368 1.00 96.12 348 ASN A CA 1
ATOM 2641 C C . ASN A 1 348 ? 12.081 1.181 19.235 1.00 96.12 348 ASN A C 1
ATOM 2643 O O . ASN A 1 348 ? 12.626 0.125 18.929 1.00 96.12 348 ASN A O 1
ATOM 2647 N N . ASP A 1 349 ? 10.772 1.269 19.487 1.00 95.94 349 ASP A N 1
ATOM 2648 C CA . ASP A 1 349 ? 9.855 0.142 19.337 1.00 95.94 349 ASP A CA 1
ATOM 2649 C C . ASP A 1 349 ? 8.384 0.566 19.494 1.00 95.94 349 ASP A C 1
ATOM 2651 O O . ASP A 1 349 ? 8.072 1.596 20.092 1.00 95.94 349 ASP A O 1
ATOM 2655 N N . ILE A 1 350 ? 7.484 -0.309 19.053 1.00 96.75 350 ILE A N 1
ATOM 2656 C CA . ILE A 1 350 ? 6.106 -0.415 19.532 1.00 96.75 350 ILE A CA 1
ATOM 2657 C C . ILE A 1 350 ? 6.117 -1.601 20.508 1.00 96.75 350 ILE A C 1
ATOM 2659 O O . ILE A 1 350 ? 5.966 -2.751 20.091 1.00 96.75 350 ILE A O 1
ATOM 2663 N N . TRP A 1 351 ? 6.420 -1.347 21.791 1.00 95.31 351 TRP A N 1
ATOM 2664 C CA . TRP A 1 351 ? 6.542 -2.411 22.810 1.00 95.31 351 TRP A CA 1
ATOM 2665 C C . TRP A 1 351 ? 6.446 -1.933 24.260 1.00 95.31 351 TRP A C 1
ATOM 2667 O O . TRP A 1 351 ? 5.812 -2.575 25.100 1.00 95.31 351 TRP A O 1
ATOM 2677 N N . THR A 1 352 ? 7.137 -0.846 24.597 1.00 92.50 352 THR A N 1
ATOM 2678 C CA . THR A 1 352 ? 7.298 -0.423 25.997 1.00 92.50 352 THR A CA 1
ATOM 2679 C C . THR A 1 352 ? 6.095 0.376 26.494 1.00 92.50 352 THR A C 1
ATOM 2681 O O . THR A 1 352 ? 5.116 0.535 25.778 1.00 92.50 352 THR A O 1
ATOM 2684 N N . ALA A 1 353 ? 6.148 0.922 27.710 1.00 92.56 353 ALA A N 1
ATOM 2685 C CA . ALA A 1 353 ? 5.152 1.853 28.245 1.00 92.56 353 ALA A CA 1
ATOM 2686 C C . ALA A 1 353 ? 4.897 3.095 27.360 1.00 92.56 353 ALA A C 1
ATOM 2688 O O . ALA A 1 353 ? 3.840 3.702 27.490 1.00 92.56 353 ALA A O 1
ATOM 2689 N N . ALA A 1 354 ? 5.823 3.446 26.461 1.00 95.50 354 ALA A N 1
ATOM 2690 C CA . ALA A 1 354 ? 5.655 4.490 25.456 1.00 95.50 354 ALA A CA 1
ATOM 2691 C C . ALA A 1 354 ? 6.171 3.999 24.092 1.00 95.50 354 ALA A C 1
ATOM 2693 O O . ALA A 1 354 ? 7.289 3.489 23.998 1.00 95.50 354 ALA A O 1
ATOM 2694 N N . ASP A 1 355 ? 5.351 4.135 23.055 1.00 97.56 355 ASP A N 1
ATOM 2695 C CA . ASP A 1 355 ? 5.662 3.704 21.693 1.00 97.56 355 ASP A CA 1
ATOM 2696 C C . ASP A 1 355 ? 6.362 4.799 20.890 1.00 97.56 355 ASP A C 1
ATOM 2698 O O . ASP A 1 355 ? 6.074 5.983 21.060 1.00 97.56 355 ASP A O 1
ATOM 2702 N N . GLU A 1 356 ? 7.229 4.384 19.967 1.00 98.06 356 GLU A N 1
ATOM 2703 C CA . GLU A 1 356 ? 7.942 5.252 19.031 1.00 98.06 356 GLU A CA 1
ATOM 2704 C C . GLU A 1 356 ? 7.819 4.716 17.598 1.00 98.06 356 GLU A C 1
ATOM 2706 O O . GLU A 1 356 ? 8.422 3.695 17.245 1.00 98.06 356 GLU A O 1
ATOM 2711 N N . PHE A 1 357 ? 7.010 5.388 16.773 1.00 98.56 357 PHE A N 1
ATOM 2712 C CA . PHE A 1 357 ? 6.716 4.970 15.397 1.00 98.56 357 PHE A CA 1
ATOM 2713 C C . PHE A 1 357 ? 6.026 6.075 14.583 1.00 98.56 357 PHE A C 1
ATOM 2715 O O . PHE A 1 357 ? 5.615 7.091 15.144 1.00 98.56 357 PHE A O 1
ATOM 2722 N N . HIS A 1 358 ? 5.822 5.854 13.280 1.00 98.75 358 HIS A N 1
ATOM 2723 C CA . HIS A 1 358 ? 5.019 6.740 12.430 1.00 98.75 358 HIS A CA 1
ATOM 2724 C C . HIS A 1 358 ? 3.657 6.119 12.103 1.00 98.75 358 HIS A C 1
ATOM 2726 O O . HIS A 1 358 ? 3.565 4.938 11.750 1.00 98.75 358 HIS A O 1
ATOM 2732 N N . TYR A 1 359 ? 2.591 6.915 12.211 1.00 98.69 359 TYR A N 1
ATOM 2733 C CA . TYR A 1 359 ? 1.212 6.448 12.084 1.00 98.69 359 TYR A CA 1
ATOM 2734 C C . TYR A 1 359 ? 0.447 7.233 11.022 1.00 98.69 359 TYR A C 1
ATOM 2736 O O . TYR A 1 359 ? 0.358 8.453 11.123 1.00 98.69 359 TYR A O 1
ATOM 2744 N N . VAL A 1 360 ? -0.151 6.534 10.054 1.00 98.50 360 VAL A N 1
ATOM 2745 C CA . VAL A 1 360 ? -1.105 7.076 9.069 1.00 98.50 360 VAL A CA 1
ATOM 2746 C C . VAL A 1 360 ? -2.499 6.605 9.459 1.00 98.50 360 VAL A C 1
ATOM 2748 O O . VAL A 1 360 ? -2.710 5.403 9.549 1.00 98.50 360 VAL A O 1
ATOM 2751 N N . TYR A 1 361 ? -3.455 7.499 9.703 1.00 97.94 361 TYR A N 1
ATOM 2752 C CA . TYR A 1 361 ? -4.695 7.155 10.401 1.00 97.94 361 TYR A CA 1
ATOM 2753 C C . TYR A 1 361 ? -5.924 7.971 9.997 1.00 97.94 361 TYR A C 1
ATOM 2755 O O . TYR A 1 361 ? -5.827 9.078 9.467 1.00 97.94 361 TYR A O 1
ATOM 2763 N N . GLN A 1 362 ? -7.095 7.433 10.344 1.00 96.00 362 GLN A N 1
ATOM 2764 C CA . GLN A 1 362 ? -8.382 8.130 10.348 1.00 96.00 362 GLN A CA 1
ATOM 2765 C C . GLN A 1 362 ? -9.058 8.012 11.721 1.00 96.00 362 GLN A C 1
ATOM 2767 O O . GLN A 1 362 ? -8.970 6.954 12.351 1.00 96.00 362 GLN A O 1
ATOM 2772 N N . PRO A 1 363 ? -9.755 9.059 12.204 1.00 94.69 363 PRO A N 1
ATOM 2773 C CA . PRO A 1 363 ? -10.647 8.929 13.347 1.00 94.69 363 PRO A CA 1
ATOM 2774 C C . PRO A 1 363 ? -11.921 8.179 12.932 1.00 94.69 363 PRO A C 1
ATOM 2776 O O . PRO A 1 363 ? -12.608 8.596 12.002 1.00 94.69 363 PRO A O 1
ATOM 2779 N N . ILE A 1 364 ? -12.257 7.106 13.643 1.00 92.50 364 ILE A N 1
ATOM 2780 C CA . ILE A 1 364 ? -13.460 6.297 13.412 1.00 92.50 364 ILE A CA 1
ATOM 2781 C C . ILE A 1 364 ? -14.238 6.170 14.720 1.00 92.50 364 ILE A C 1
ATOM 2783 O O . ILE A 1 364 ? -13.651 6.087 15.797 1.00 92.50 364 ILE A O 1
ATOM 2787 N N . GLU A 1 365 ? -15.565 6.164 14.625 1.00 89.88 365 GLU A N 1
ATOM 2788 C CA . GLU A 1 365 ? -16.457 5.909 15.752 1.00 89.88 365 GLU A CA 1
ATOM 2789 C C . GLU A 1 365 ? -17.078 4.513 15.630 1.00 89.88 365 GLU A C 1
ATOM 2791 O O . GLU A 1 365 ? -17.726 4.202 14.633 1.00 89.88 365 GLU A O 1
ATOM 2796 N N . GLY A 1 366 ? -16.886 3.686 16.659 1.00 85.38 366 GLY A N 1
ATOM 2797 C CA . GLY A 1 366 ? -17.465 2.350 16.773 1.00 85.38 366 GLY A CA 1
ATOM 2798 C C . GLY A 1 366 ? -16.630 1.238 16.135 1.00 85.38 366 GLY A C 1
ATOM 2799 O O . GLY A 1 366 ? -15.394 1.239 16.189 1.00 85.38 366 GLY A O 1
ATOM 2800 N N . ASP A 1 367 ? -17.350 0.259 15.593 1.00 88.44 367 ASP A N 1
ATOM 2801 C CA . ASP A 1 367 ? -16.833 -0.994 15.049 1.00 88.44 367 ASP A CA 1
ATOM 2802 C C . ASP A 1 367 ? -16.242 -0.787 13.652 1.00 88.44 367 ASP A C 1
ATOM 2804 O O . ASP A 1 367 ? -16.787 -0.065 12.811 1.00 88.44 367 ASP A O 1
ATOM 2808 N N . VAL A 1 368 ? -15.109 -1.432 13.386 1.00 94.44 368 VAL A N 1
ATOM 2809 C CA . VAL A 1 368 ? -14.332 -1.172 12.173 1.00 94.44 368 VAL A CA 1
ATOM 2810 C C . VAL A 1 368 ? -13.474 -2.363 11.789 1.00 94.44 368 VAL A C 1
ATOM 2812 O O . VAL A 1 368 ? -12.881 -3.033 12.633 1.00 94.44 368 VAL A O 1
ATOM 2815 N N . THR A 1 369 ? -13.379 -2.602 10.486 1.00 96.69 369 THR A N 1
ATOM 2816 C CA . THR A 1 369 ? -12.393 -3.498 9.887 1.00 96.69 369 THR A CA 1
ATOM 2817 C C . THR A 1 369 ? -11.388 -2.685 9.087 1.00 96.69 369 THR A C 1
ATOM 2819 O O . THR A 1 369 ? -11.777 -1.916 8.206 1.00 96.69 369 THR A O 1
ATOM 2822 N N . ILE A 1 370 ? -10.101 -2.888 9.358 1.00 98.00 370 ILE A N 1
ATOM 2823 C CA . ILE A 1 370 ? -9.002 -2.408 8.520 1.00 98.00 370 ILE A CA 1
ATOM 2824 C C . ILE A 1 370 ? -8.289 -3.594 7.870 1.00 98.00 370 ILE A C 1
ATOM 2826 O O . ILE A 1 370 ? -8.037 -4.612 8.515 1.00 98.00 370 ILE A O 1
ATOM 2830 N N . ILE A 1 371 ? -7.976 -3.452 6.585 1.00 96.94 371 ILE A N 1
ATOM 2831 C CA . ILE A 1 371 ? -7.186 -4.386 5.779 1.00 96.94 371 ILE A CA 1
ATOM 2832 C C . ILE A 1 371 ? -6.056 -3.600 5.124 1.00 96.94 371 ILE A C 1
ATOM 2834 O O . ILE A 1 371 ? -6.290 -2.486 4.657 1.00 96.94 371 ILE A O 1
ATOM 2838 N N . ALA A 1 372 ? -4.868 -4.191 5.048 1.00 96.50 372 ALA A N 1
ATOM 2839 C CA . ALA A 1 372 ? -3.781 -3.720 4.197 1.00 96.50 372 ALA A CA 1
ATOM 2840 C C . ALA A 1 372 ? -2.916 -4.901 3.748 1.00 96.50 372 ALA A C 1
ATOM 2842 O O . ALA A 1 372 ? -2.763 -5.872 4.492 1.00 96.50 372 ALA A O 1
ATOM 2843 N N . ARG A 1 373 ? -2.303 -4.807 2.567 1.00 94.56 373 ARG A N 1
ATOM 2844 C CA . ARG A 1 373 ? -1.124 -5.611 2.238 1.00 94.56 373 ARG A CA 1
ATOM 2845 C C . ARG A 1 373 ? 0.117 -4.793 2.561 1.00 94.56 373 ARG A C 1
ATOM 2847 O O . ARG A 1 373 ? 0.268 -3.683 2.061 1.00 94.56 373 ARG A O 1
ATOM 2854 N N . VAL A 1 374 ? 1.000 -5.345 3.387 1.00 94.50 374 VAL A N 1
ATOM 2855 C CA . VAL A 1 374 ? 2.360 -4.818 3.553 1.00 94.50 374 VAL A CA 1
ATOM 2856 C C . VAL A 1 374 ? 3.147 -5.297 2.340 1.00 94.50 374 VAL A C 1
ATOM 2858 O O . VAL A 1 374 ? 3.390 -6.496 2.234 1.00 94.50 374 VAL A O 1
ATOM 2861 N N . ALA A 1 375 ? 3.452 -4.390 1.412 1.00 91.88 375 ALA A N 1
ATOM 2862 C CA . ALA A 1 375 ? 4.088 -4.680 0.122 1.00 91.88 375 ALA A CA 1
ATOM 2863 C C . ALA A 1 375 ? 5.619 -4.528 0.153 1.00 91.88 375 ALA A C 1
ATOM 2865 O O . ALA A 1 375 ? 6.324 -5.024 -0.726 1.00 91.88 375 ALA A O 1
ATOM 2866 N N . HIS A 1 376 ? 6.145 -3.837 1.168 1.00 92.44 376 HIS A N 1
ATOM 2867 C CA . HIS A 1 376 ? 7.573 -3.789 1.470 1.00 92.44 376 HIS A CA 1
ATOM 2868 C C . HIS A 1 376 ? 7.801 -3.348 2.917 1.00 92.44 376 HIS A C 1
ATOM 2870 O O . HIS A 1 376 ? 7.023 -2.551 3.443 1.00 92.44 376 HIS A O 1
ATOM 2876 N N . LEU A 1 377 ? 8.893 -3.811 3.521 1.00 93.19 377 LEU A N 1
ATOM 2877 C CA . LEU A 1 377 ? 9.431 -3.304 4.780 1.00 93.19 377 LEU A CA 1
ATOM 2878 C C . LEU A 1 377 ? 10.957 -3.418 4.738 1.00 93.19 377 LEU A C 1
ATOM 2880 O O . LEU A 1 377 ? 11.487 -4.511 4.530 1.00 93.19 377 LEU A O 1
ATOM 2884 N N . ASP A 1 378 ? 11.655 -2.304 4.948 1.00 93.31 378 ASP A N 1
ATOM 2885 C CA . ASP A 1 378 ? 13.110 -2.300 5.077 1.00 93.31 378 ASP A CA 1
ATOM 2886 C C . ASP A 1 378 ? 13.553 -3.120 6.296 1.00 93.31 378 ASP A C 1
ATOM 2888 O O . ASP A 1 378 ? 13.008 -3.005 7.396 1.00 93.31 378 ASP A O 1
ATOM 2892 N N . HIS A 1 379 ? 14.592 -3.934 6.117 1.00 93.00 379 HIS A N 1
ATOM 2893 C CA . HIS A 1 379 ? 15.161 -4.759 7.184 1.00 93.00 379 HIS A CA 1
ATOM 2894 C C . HIS A 1 379 ? 16.156 -3.956 8.033 1.00 93.00 379 HIS A C 1
ATOM 2896 O O . HIS A 1 379 ? 17.333 -4.290 8.129 1.00 93.00 379 HIS A O 1
ATOM 2902 N N . THR A 1 380 ? 15.687 -2.878 8.660 1.00 95.12 380 THR A N 1
ATOM 2903 C CA . THR A 1 380 ? 16.492 -2.073 9.600 1.00 95.12 380 THR A CA 1
ATOM 2904 C C . THR A 1 380 ? 16.785 -2.823 10.902 1.00 95.12 380 THR A C 1
ATOM 2906 O O . THR A 1 380 ? 17.785 -2.553 11.565 1.00 95.12 380 THR A O 1
ATOM 2909 N N . ASN A 1 381 ? 15.918 -3.772 11.260 1.00 94.44 381 ASN A N 1
ATOM 2910 C CA . ASN A 1 381 ? 16.032 -4.662 12.411 1.00 94.44 381 ASN A CA 1
ATOM 2911 C C . ASN A 1 381 ? 15.139 -5.897 12.194 1.00 94.44 381 ASN A C 1
ATOM 2913 O O . ASN A 1 381 ? 14.103 -5.800 11.537 1.00 94.44 381 ASN A O 1
ATOM 2917 N N . ASP A 1 382 ? 15.475 -7.034 12.805 1.00 92.50 382 ASP A N 1
ATOM 2918 C CA . ASP A 1 382 ? 14.637 -8.244 12.813 1.00 92.50 382 ASP A CA 1
ATOM 2919 C C . ASP A 1 382 ? 13.217 -8.012 13.363 1.00 92.50 382 ASP A C 1
ATOM 2921 O O . ASP A 1 382 ? 12.285 -8.738 13.004 1.00 92.50 382 ASP A O 1
ATOM 2925 N N . TRP A 1 383 ? 13.059 -7.001 14.221 1.00 93.19 383 TRP A N 1
ATOM 2926 C CA . TRP A 1 383 ? 11.817 -6.587 14.874 1.00 93.19 383 TRP A CA 1
ATOM 2927 C C . TRP A 1 383 ? 11.288 -5.230 14.406 1.00 93.19 383 TRP A C 1
ATOM 2929 O O . TRP A 1 383 ? 10.391 -4.687 15.059 1.00 93.19 383 TRP A O 1
ATOM 2939 N N . ALA A 1 384 ? 11.792 -4.700 13.284 1.00 95.31 384 ALA A N 1
ATOM 2940 C CA . ALA A 1 384 ? 11.094 -3.637 12.562 1.00 95.31 384 ALA A CA 1
ATOM 2941 C C . ALA A 1 384 ? 9.654 -4.086 12.271 1.00 95.31 384 ALA A C 1
ATOM 2943 O O . ALA A 1 384 ? 9.397 -5.281 12.092 1.00 95.31 384 ALA A O 1
ATOM 2944 N N . LYS A 1 385 ? 8.700 -3.151 12.276 1.00 95.56 385 LYS A N 1
ATOM 2945 C CA . LYS A 1 385 ? 7.270 -3.481 12.177 1.00 95.56 385 LYS A CA 1
ATOM 2946 C C . LYS A 1 385 ? 6.601 -2.634 11.117 1.00 95.56 385 LYS A C 1
ATOM 2948 O O . LYS A 1 385 ? 6.839 -1.432 11.053 1.00 95.56 385 LYS A O 1
ATOM 2953 N N . ALA A 1 386 ? 5.709 -3.258 10.359 1.00 97.06 386 ALA A N 1
ATOM 2954 C CA . ALA A 1 386 ? 4.737 -2.585 9.510 1.00 97.06 386 ALA A CA 1
ATOM 2955 C C . ALA A 1 386 ? 3.406 -3.333 9.565 1.00 97.06 386 ALA A C 1
ATOM 2957 O O . ALA A 1 386 ? 3.382 -4.560 9.474 1.00 97.06 386 ALA A O 1
ATOM 2958 N N . GLY A 1 387 ? 2.289 -2.628 9.713 1.00 97.19 387 GLY A N 1
ATOM 2959 C CA . GLY A 1 387 ? 0.990 -3.287 9.784 1.00 97.19 387 GLY A CA 1
ATOM 2960 C C . GLY A 1 387 ? -0.186 -2.354 9.989 1.00 97.19 387 GLY A C 1
ATOM 2961 O O . GLY A 1 387 ? -0.099 -1.154 9.739 1.00 97.19 387 GLY A O 1
ATOM 2962 N N . VAL A 1 388 ? -1.293 -2.932 10.449 1.00 98.56 388 VAL A N 1
ATOM 2963 C CA . VAL A 1 388 ? -2.535 -2.215 10.752 1.00 98.56 388 VAL A CA 1
ATOM 2964 C C . VAL A 1 388 ? -2.734 -2.103 12.256 1.00 98.56 388 VAL A C 1
ATOM 2966 O O . VAL A 1 388 ? -2.450 -3.047 12.990 1.00 98.56 388 VAL A O 1
ATOM 2969 N N . MET A 1 389 ? -3.257 -0.971 12.715 1.00 98.75 389 MET A N 1
ATOM 2970 C CA . MET A 1 389 ? -3.467 -0.679 14.131 1.00 98.75 389 MET A CA 1
ATOM 2971 C C . MET A 1 389 ? -4.819 0.007 14.355 1.00 98.75 389 MET A C 1
ATOM 2973 O O . MET A 1 389 ? -5.276 0.803 13.533 1.00 98.75 389 MET A O 1
ATOM 2977 N N . ILE A 1 390 ? -5.449 -0.301 15.490 1.00 98.62 390 ILE A N 1
ATOM 2978 C CA . ILE A 1 390 ? -6.562 0.458 16.069 1.00 98.62 390 ILE A CA 1
ATOM 2979 C C . ILE A 1 390 ? -6.140 0.878 17.474 1.00 98.62 390 ILE A C 1
ATOM 2981 O O . ILE A 1 390 ? -5.850 0.021 18.309 1.00 98.62 390 ILE A O 1
ATOM 2985 N N . ARG A 1 391 ? -6.120 2.185 17.737 1.00 98.00 391 ARG A N 1
ATOM 2986 C CA . ARG A 1 391 ? -5.680 2.767 19.014 1.00 98.00 391 ARG A CA 1
ATOM 2987 C C . ARG A 1 391 ? -6.658 3.812 19.533 1.00 98.00 391 ARG A C 1
ATOM 2989 O O . ARG A 1 391 ? -7.291 4.504 18.736 1.00 98.00 391 ARG A O 1
ATOM 2996 N N . GLU A 1 392 ? -6.767 3.951 20.848 1.00 97.56 392 GLU A N 1
ATOM 2997 C CA . GLU A 1 392 ? -7.746 4.852 21.466 1.00 97.56 392 GLU A CA 1
ATOM 2998 C C . GLU A 1 392 ? -7.393 6.334 21.275 1.00 97.56 392 GLU A C 1
ATOM 3000 O O . GLU A 1 392 ? -8.220 7.137 20.841 1.00 97.56 392 GLU A O 1
ATOM 3005 N N . THR A 1 393 ? -6.145 6.699 21.557 1.00 98.19 393 THR A N 1
ATOM 3006 C CA . THR A 1 393 ? -5.628 8.072 21.480 1.00 98.19 393 THR A CA 1
ATOM 3007 C C . THR A 1 393 ? -4.345 8.115 20.660 1.00 98.19 393 THR A C 1
ATOM 3009 O O . THR A 1 393 ? -3.775 7.079 20.332 1.00 98.19 393 THR A O 1
ATOM 3012 N N . LEU A 1 394 ? -3.861 9.311 20.322 1.00 98.31 394 LEU A N 1
ATOM 3013 C CA . LEU A 1 394 ? -2.576 9.504 19.633 1.00 98.31 394 LEU A CA 1
ATOM 3014 C C . LEU A 1 394 ? -1.394 9.678 20.609 1.00 98.31 394 LEU A C 1
ATOM 3016 O O . LEU A 1 394 ? -0.317 10.101 20.186 1.00 98.31 394 LEU A O 1
ATOM 3020 N N . ASP A 1 395 ? -1.596 9.380 21.895 1.00 98.25 395 ASP A N 1
ATOM 3021 C CA . ASP A 1 395 ? -0.573 9.483 22.941 1.00 98.25 395 ASP A CA 1
ATOM 3022 C C . ASP A 1 395 ? 0.299 8.229 22.970 1.00 98.25 395 ASP A C 1
ATOM 3024 O O . ASP A 1 395 ? -0.181 7.129 22.706 1.00 98.25 395 ASP A O 1
ATOM 3028 N N . ALA A 1 396 ? 1.583 8.373 23.291 1.00 98.06 396 ALA A N 1
ATOM 3029 C CA . ALA A 1 396 ? 2.567 7.293 23.174 1.00 98.06 396 ALA A CA 1
ATOM 3030 C C . ALA A 1 396 ? 2.253 6.042 24.014 1.00 98.06 396 ALA A C 1
ATOM 3032 O O . ALA A 1 396 ? 2.751 4.969 23.709 1.00 98.06 396 ALA A O 1
ATOM 3033 N N . ASP A 1 397 ? 1.445 6.169 25.059 1.00 97.69 397 ASP A N 1
ATOM 3034 C CA . ASP A 1 397 ? 1.122 5.122 26.026 1.00 97.69 397 ASP A CA 1
ATOM 3035 C C . ASP A 1 397 ? -0.293 4.535 25.851 1.00 97.69 397 ASP A C 1
ATOM 3037 O O . ASP A 1 397 ? -0.747 3.756 26.694 1.00 97.69 397 ASP A O 1
ATOM 3041 N N . SER A 1 398 ? -0.989 4.908 24.771 1.00 98.06 398 SER A N 1
ATOM 3042 C CA . SER A 1 398 ? -2.393 4.572 24.504 1.00 98.06 398 SER A CA 1
ATOM 3043 C C . SER A 1 398 ? -2.675 3.067 24.460 1.00 98.06 398 SER A C 1
ATOM 3045 O O . SER A 1 398 ? -1.831 2.273 24.045 1.00 98.06 398 SER A O 1
ATOM 3047 N N . THR A 1 399 ? -3.893 2.662 24.824 1.00 97.50 399 THR A N 1
ATOM 3048 C CA . THR A 1 399 ? -4.388 1.306 24.551 1.00 97.50 399 THR A CA 1
ATOM 3049 C C . THR A 1 399 ? -4.575 1.097 23.046 1.00 97.50 399 THR A C 1
ATOM 3051 O O . THR A 1 399 ? -5.012 1.990 22.314 1.00 97.50 399 THR A O 1
ATOM 3054 N N . PHE A 1 400 ? -4.230 -0.097 22.558 1.00 98.06 400 PHE A N 1
ATOM 3055 C CA . PHE A 1 400 ? -4.375 -0.455 21.144 1.00 98.06 400 PHE A CA 1
ATOM 3056 C C . PHE A 1 400 ? -4.412 -1.969 20.923 1.00 98.06 400 PHE A C 1
ATOM 3058 O O . PHE A 1 400 ? -4.040 -2.757 21.798 1.00 98.06 400 PHE A O 1
ATOM 3065 N N . ALA A 1 401 ? -4.811 -2.353 19.713 1.00 98.12 401 ALA A N 1
ATOM 3066 C CA . ALA A 1 401 ? -4.539 -3.654 19.119 1.00 98.12 401 ALA A CA 1
ATOM 3067 C C . ALA A 1 401 ? -3.951 -3.454 17.714 1.00 98.12 401 ALA A C 1
ATOM 3069 O O . ALA A 1 401 ? -4.348 -2.526 17.003 1.00 98.12 401 ALA A O 1
ATOM 3070 N N . ASP A 1 402 ? -3.017 -4.310 17.307 1.00 97.88 402 ASP A N 1
ATOM 3071 C CA . ASP A 1 402 ? -2.376 -4.234 15.995 1.00 97.88 402 ASP A CA 1
ATOM 3072 C C . ASP A 1 402 ? -2.086 -5.611 15.392 1.00 97.88 402 ASP A C 1
ATOM 3074 O O . ASP A 1 402 ? -1.962 -6.618 16.084 1.00 97.88 402 ASP A O 1
ATOM 3078 N N . VAL A 1 403 ? -1.991 -5.662 14.067 1.00 96.81 403 VAL A N 1
ATOM 3079 C CA . VAL A 1 403 ? -1.470 -6.823 13.345 1.00 96.81 403 VAL A CA 1
ATOM 3080 C C . VAL A 1 403 ? -0.321 -6.352 12.475 1.00 96.81 403 VAL A C 1
ATOM 3082 O O . VAL A 1 403 ? -0.534 -5.599 11.522 1.00 96.81 403 VAL A O 1
ATOM 3085 N N . VAL A 1 404 ? 0.887 -6.803 12.807 1.00 94.81 404 VAL A N 1
ATOM 3086 C CA . VAL A 1 404 ? 2.140 -6.320 12.216 1.00 94.81 404 VAL A CA 1
ATOM 3087 C C . VAL A 1 404 ? 2.960 -7.447 11.610 1.00 94.81 404 VAL A C 1
ATOM 3089 O O . VAL A 1 404 ? 2.982 -8.567 12.113 1.00 94.81 404 VAL A O 1
ATOM 3092 N N . VAL A 1 405 ? 3.651 -7.130 10.523 1.00 93.62 405 VAL A N 1
ATOM 3093 C CA . VAL A 1 405 ? 4.650 -7.962 9.854 1.00 93.62 405 VAL A CA 1
ATOM 3094 C C . VAL A 1 405 ? 6.035 -7.502 10.298 1.00 93.62 405 VAL A C 1
ATOM 3096 O O . VAL A 1 405 ? 6.265 -6.303 10.468 1.00 93.62 405 VAL A O 1
ATOM 3099 N N . THR A 1 406 ? 6.956 -8.450 10.454 1.00 92.31 406 THR A N 1
ATOM 3100 C CA . THR A 1 406 ? 8.370 -8.191 10.752 1.00 92.31 406 THR A CA 1
ATOM 3101 C C . THR A 1 406 ? 9.281 -8.830 9.697 1.00 92.31 406 THR A C 1
ATOM 3103 O O . THR A 1 406 ? 8.887 -9.835 9.092 1.00 92.31 406 THR A O 1
ATOM 3106 N N . PRO A 1 407 ? 10.505 -8.310 9.477 1.00 89.06 407 PRO A N 1
ATOM 3107 C CA . PRO A 1 407 ? 11.434 -8.900 8.516 1.00 89.06 407 PRO A CA 1
ATOM 3108 C C . PRO A 1 407 ? 11.827 -10.341 8.862 1.00 89.06 407 PRO A C 1
ATOM 3110 O O . PRO A 1 407 ? 11.888 -11.181 7.970 1.00 89.06 407 PRO A O 1
ATOM 3113 N N . SER A 1 408 ? 12.023 -10.661 10.146 1.00 88.38 408 SER A N 1
ATOM 3114 C CA . SER A 1 408 ? 12.593 -11.960 10.554 1.00 88.38 408 SER A CA 1
ATOM 3115 C C . SER A 1 408 ? 11.715 -12.790 11.498 1.00 88.38 408 SER A C 1
ATOM 3117 O O . SER A 1 408 ? 11.998 -13.967 11.695 1.00 88.38 408 SER A O 1
ATOM 3119 N N . ASN A 1 409 ? 10.645 -12.228 12.069 1.00 87.19 409 ASN A N 1
ATOM 3120 C CA . ASN A 1 409 ? 9.854 -12.858 13.140 1.00 87.19 409 ASN A CA 1
ATOM 3121 C C . ASN A 1 409 ? 8.369 -13.057 12.773 1.00 87.19 409 ASN A C 1
ATOM 3123 O O . ASN A 1 409 ? 7.512 -13.194 13.646 1.00 87.19 409 ASN A O 1
ATOM 3127 N N . GLY A 1 410 ? 8.064 -13.055 11.472 1.00 88.75 410 GLY A N 1
ATOM 3128 C CA . GLY A 1 410 ? 6.729 -13.306 10.938 1.00 88.75 410 GLY A CA 1
ATOM 3129 C C . GLY A 1 410 ? 5.699 -12.237 11.307 1.00 88.75 410 GLY A C 1
ATOM 3130 O O . GLY A 1 410 ? 6.032 -11.069 11.533 1.00 88.75 410 GLY A O 1
ATOM 3131 N N . ILE A 1 411 ? 4.428 -12.645 11.313 1.00 91.25 411 ILE A N 1
ATOM 3132 C CA . ILE A 1 411 ? 3.285 -11.796 11.663 1.00 91.25 411 ILE A CA 1
ATOM 3133 C C . ILE A 1 411 ? 3.000 -11.909 13.162 1.00 91.25 411 ILE A C 1
ATOM 3135 O O . ILE A 1 411 ? 3.024 -13.004 13.719 1.00 91.25 411 ILE A O 1
ATOM 3139 N N . SER A 1 412 ? 2.677 -10.795 13.813 1.00 91.88 412 SER A N 1
ATOM 3140 C CA . SER A 1 412 ? 2.274 -10.738 15.220 1.00 91.88 412 SER A CA 1
ATOM 3141 C C . SER A 1 412 ? 0.925 -10.038 15.379 1.00 91.88 412 SER A C 1
ATOM 3143 O O . SER A 1 412 ? 0.663 -9.039 14.717 1.00 91.88 412 SER A O 1
ATOM 3145 N N . PHE A 1 413 ? 0.079 -10.564 16.271 1.00 94.81 413 PHE A N 1
ATOM 3146 C CA . PHE A 1 413 ? -1.138 -9.898 16.749 1.00 94.81 413 PHE A CA 1
ATOM 3147 C C . PHE A 1 413 ? -0.890 -9.420 18.181 1.00 94.81 413 PHE A C 1
ATOM 3149 O O . PHE A 1 413 ? -0.807 -10.254 19.092 1.00 94.81 413 PHE A O 1
ATOM 3156 N N . GLN A 1 414 ? -0.730 -8.113 18.387 1.00 95.50 414 GLN A N 1
ATOM 3157 C CA . GLN A 1 414 ? -0.289 -7.541 19.663 1.00 95.50 414 GLN A CA 1
ATOM 3158 C C . GLN A 1 414 ? -1.346 -6.589 20.237 1.00 95.50 414 GLN A C 1
ATOM 3160 O O . GLN A 1 414 ? -2.298 -6.187 19.561 1.00 95.50 414 GLN A O 1
ATOM 3165 N N . ARG A 1 415 ? -1.243 -6.309 21.543 1.00 95.06 415 ARG A N 1
ATOM 3166 C CA . ARG A 1 415 ? -2.186 -5.427 22.244 1.00 95.06 415 ARG A CA 1
ATOM 3167 C C . ARG A 1 415 ? -1.619 -4.784 23.503 1.00 95.06 415 ARG A C 1
ATOM 3169 O O . ARG A 1 415 ? -0.916 -5.434 24.285 1.00 95.06 415 ARG A O 1
ATOM 3176 N N . ARG A 1 416 ? -2.048 -3.551 23.765 1.00 96.38 416 ARG A N 1
ATOM 3177 C CA . ARG A 1 416 ? -1.910 -2.879 25.060 1.00 96.38 416 ARG A CA 1
ATOM 3178 C C . ARG A 1 416 ? -3.291 -2.712 25.687 1.00 96.38 416 ARG A C 1
ATOM 3180 O O . ARG A 1 416 ? -4.103 -1.938 25.192 1.00 96.38 416 ARG A O 1
ATOM 3187 N N . VAL A 1 417 ? -3.549 -3.443 26.775 1.00 93.38 417 VAL A N 1
ATOM 3188 C CA . VAL A 1 417 ? -4.870 -3.477 27.443 1.00 93.38 417 VAL A CA 1
ATOM 3189 C C . VAL A 1 417 ? -5.079 -2.365 28.471 1.00 93.38 417 VAL A C 1
ATOM 3191 O O . VAL A 1 417 ? -6.218 -2.027 28.768 1.00 93.38 417 VAL A O 1
ATOM 3194 N N . THR A 1 418 ? -3.996 -1.793 29.003 1.00 91.75 418 THR A N 1
ATOM 3195 C CA . THR A 1 418 ? -4.040 -0.668 29.948 1.00 91.75 418 THR A CA 1
ATOM 3196 C C . THR A 1 418 ? -3.032 0.385 29.512 1.00 91.75 418 THR A C 1
ATOM 3198 O O . THR A 1 418 ? -1.895 0.042 29.179 1.00 91.75 418 THR A O 1
ATOM 3201 N N . THR A 1 419 ? -3.420 1.657 29.561 1.00 93.81 419 THR A N 1
ATOM 3202 C CA . THR A 1 419 ? -2.537 2.793 29.275 1.00 93.81 419 THR A CA 1
ATOM 3203 C C . THR A 1 419 ? -1.232 2.700 30.070 1.00 93.81 419 THR A C 1
ATOM 3205 O O . THR A 1 419 ? -1.243 2.408 31.269 1.00 93.81 419 THR A O 1
ATOM 3208 N N . GLY A 1 420 ? -0.097 2.895 29.396 1.00 92.88 420 GLY A N 1
ATOM 3209 C CA . GLY A 1 420 ? 1.236 2.870 30.009 1.00 92.88 420 GLY A CA 1
ATOM 3210 C C . GLY A 1 420 ? 1.790 1.486 30.368 1.00 92.88 420 GLY A C 1
ATOM 3211 O O . GLY A 1 420 ? 2.887 1.400 30.916 1.00 92.88 420 GLY A O 1
ATOM 3212 N N . GLN A 1 421 ? 1.093 0.383 30.068 1.00 91.31 421 GLN A N 1
ATOM 3213 C CA . GLN A 1 421 ? 1.646 -0.971 30.245 1.00 91.31 421 GLN A CA 1
ATOM 3214 C C . GLN A 1 421 ? 2.464 -1.422 29.042 1.00 91.31 421 GLN A C 1
ATOM 3216 O O . GLN A 1 421 ? 2.095 -1.111 27.921 1.00 91.31 421 GLN A O 1
ATOM 3221 N N . ASN A 1 422 ? 3.501 -2.235 29.243 1.00 92.31 422 ASN A N 1
ATOM 3222 C CA . ASN A 1 422 ? 4.175 -2.893 28.120 1.00 92.31 422 ASN A CA 1
ATOM 3223 C C . ASN A 1 422 ? 3.201 -3.773 27.316 1.00 92.31 422 ASN A C 1
ATOM 3225 O O . ASN A 1 422 ? 2.247 -4.337 27.861 1.00 92.31 422 ASN A O 1
ATOM 3229 N N . LEU A 1 423 ? 3.490 -3.921 26.026 1.00 89.88 423 LEU A N 1
ATOM 3230 C CA . LEU A 1 423 ? 2.758 -4.778 25.104 1.00 89.88 423 LEU A CA 1
ATOM 3231 C C . LEU A 1 423 ? 2.764 -6.247 25.527 1.00 89.88 423 LEU A C 1
ATOM 3233 O O . LEU A 1 423 ? 3.662 -6.746 26.209 1.00 89.88 423 LEU A O 1
ATOM 3237 N N . SER A 1 424 ? 1.752 -6.967 25.055 1.00 86.88 424 SER A N 1
ATOM 3238 C CA . SER A 1 424 ? 1.705 -8.424 25.089 1.00 86.88 424 SER A CA 1
ATOM 3239 C C . SER A 1 424 ? 1.287 -8.970 23.729 1.00 86.88 424 SER A C 1
ATOM 3241 O O . SER A 1 424 ? 0.361 -8.457 23.098 1.00 86.88 424 SER A O 1
ATOM 3243 N N . ASN A 1 425 ? 1.938 -10.052 23.303 1.00 86.56 425 ASN A N 1
ATOM 3244 C CA . ASN A 1 425 ? 1.489 -10.822 22.148 1.00 86.56 425 ASN A CA 1
ATOM 3245 C C . ASN A 1 425 ? 0.217 -11.602 22.488 1.00 86.56 425 ASN A C 1
ATOM 3247 O O . ASN A 1 425 ? 0.028 -12.075 23.615 1.00 86.56 425 ASN A O 1
ATOM 3251 N N . THR A 1 426 ? -0.649 -11.776 21.495 1.00 78.56 426 THR A N 1
ATOM 3252 C CA . THR A 1 426 ? -1.862 -12.566 21.658 1.00 78.56 426 THR A CA 1
ATOM 3253 C C . THR A 1 426 ? -1.561 -14.057 21.747 1.00 78.56 426 THR A C 1
ATOM 3255 O O . THR A 1 426 ? -0.766 -14.605 20.991 1.00 78.56 426 THR A O 1
ATOM 3258 N N . THR A 1 427 ? -2.197 -14.727 22.710 1.00 71.56 427 THR A N 1
ATOM 3259 C CA . THR A 1 427 ? -2.015 -16.157 22.961 1.00 71.56 427 THR A CA 1
ATOM 3260 C C . THR A 1 427 ? -2.625 -17.006 21.844 1.00 71.56 427 THR A C 1
ATOM 3262 O O . THR A 1 427 ? -3.629 -16.640 21.232 1.00 71.56 427 THR A O 1
ATOM 3265 N N . GLY A 1 428 ? -2.026 -18.176 21.599 1.00 57.81 428 GLY A N 1
ATOM 3266 C CA . GLY A 1 428 ? -2.523 -19.144 20.616 1.00 57.81 428 GLY A CA 1
ATOM 3267 C C . GLY A 1 428 ? -2.022 -18.931 19.186 1.00 57.81 428 GLY A C 1
ATOM 3268 O O . GLY A 1 428 ? -2.533 -19.576 18.276 1.00 57.81 428 GLY A O 1
ATOM 3269 N N . TYR A 1 429 ? -1.030 -18.060 18.974 1.00 74.56 429 TYR A N 1
ATOM 3270 C CA . TYR A 1 429 ? -0.421 -17.850 17.665 1.00 74.56 429 TYR A CA 1
ATOM 3271 C C . TYR A 1 429 ? 1.070 -17.531 17.768 1.00 74.56 429 TYR A C 1
ATOM 3273 O O . TYR A 1 429 ? 1.485 -16.715 18.587 1.00 74.56 429 TYR A O 1
ATOM 3281 N N . TYR A 1 430 ? 1.862 -18.186 16.925 1.00 71.12 430 TYR A N 1
ATOM 3282 C CA . TYR A 1 430 ? 3.271 -17.888 16.712 1.00 71.12 430 TYR A CA 1
ATOM 3283 C C . TYR A 1 430 ? 3.576 -18.165 15.244 1.00 71.12 430 TYR A C 1
ATOM 3285 O O . TYR A 1 430 ? 3.358 -19.283 14.772 1.00 71.12 430 TYR A O 1
ATOM 3293 N N . ASP A 1 431 ? 4.017 -17.143 14.520 1.00 74.94 431 ASP A N 1
ATOM 3294 C CA . ASP A 1 431 ? 4.413 -17.282 13.126 1.00 74.94 431 ASP A CA 1
ATOM 3295 C C . ASP A 1 431 ? 5.930 -17.417 13.043 1.00 74.94 431 ASP A C 1
ATOM 3297 O O . ASP A 1 431 ? 6.660 -16.557 13.527 1.00 74.94 431 ASP A O 1
ATOM 3301 N N . THR A 1 432 ? 6.408 -18.499 12.438 1.00 64.62 432 THR A N 1
ATOM 3302 C CA . THR A 1 432 ? 7.838 -18.704 12.163 1.00 64.62 432 THR A CA 1
ATOM 3303 C C . THR A 1 432 ? 8.200 -18.409 10.715 1.00 64.62 432 THR A C 1
ATOM 3305 O O . THR A 1 432 ? 9.369 -18.531 10.347 1.00 64.62 432 THR A O 1
ATOM 3308 N N . VAL A 1 433 ? 7.228 -18.037 9.873 1.00 62.56 433 VAL A N 1
ATOM 3309 C CA . VAL A 1 433 ? 7.499 -17.669 8.483 1.00 62.56 433 VAL A CA 1
ATOM 3310 C C . VAL A 1 433 ? 8.087 -16.258 8.463 1.00 62.56 433 VAL A C 1
ATOM 3312 O O . VAL A 1 433 ? 7.372 -15.262 8.379 1.00 62.56 433 VAL A O 1
ATOM 3315 N N . ALA A 1 434 ? 9.412 -16.186 8.580 1.00 54.81 434 ALA A N 1
ATOM 3316 C CA . ALA A 1 434 ? 10.188 -14.969 8.379 1.00 54.81 434 ALA A CA 1
ATOM 3317 C C . ALA A 1 434 ? 9.983 -14.397 6.959 1.00 54.81 434 ALA A C 1
ATOM 3319 O O . ALA A 1 434 ? 9.809 -15.150 5.999 1.00 54.81 434 ALA A O 1
ATOM 3320 N N . GLY A 1 435 ? 10.066 -13.071 6.816 1.00 53.72 435 GLY A N 1
ATOM 3321 C CA . GLY A 1 435 ? 10.442 -12.438 5.545 1.00 53.72 435 GLY A CA 1
ATOM 3322 C C . GLY A 1 435 ? 9.348 -12.091 4.537 1.00 53.72 435 GLY A C 1
ATOM 3323 O O . GLY A 1 435 ? 9.671 -11.717 3.414 1.00 53.72 435 GLY A O 1
ATOM 3324 N N . GLY A 1 436 ? 8.063 -12.178 4.867 1.00 56.94 436 GLY A N 1
ATOM 3325 C CA . GLY A 1 436 ? 7.018 -11.893 3.882 1.00 56.94 436 GLY A CA 1
ATOM 3326 C C . GLY A 1 436 ? 6.594 -10.427 3.820 1.00 56.94 436 GLY A C 1
ATOM 3327 O O . GLY A 1 436 ? 5.501 -10.126 4.281 1.00 56.94 436 GLY A O 1
ATOM 3328 N N . ALA A 1 437 ? 7.345 -9.517 3.200 1.00 60.56 437 ALA A N 1
ATOM 3329 C CA . ALA A 1 437 ? 6.827 -8.173 2.896 1.00 60.56 437 ALA A CA 1
ATOM 3330 C C . ALA A 1 437 ? 5.805 -8.164 1.728 1.00 60.56 437 ALA A C 1
ATOM 3332 O O . ALA A 1 437 ? 5.816 -7.277 0.897 1.00 60.56 437 ALA A O 1
ATOM 3333 N N . TYR A 1 438 ? 4.913 -9.155 1.663 1.00 68.31 438 TYR A N 1
ATOM 3334 C CA . TYR A 1 438 ? 3.792 -9.250 0.711 1.00 68.31 438 TYR A CA 1
ATOM 3335 C C . TYR A 1 438 ? 2.526 -9.800 1.388 1.00 68.31 438 TYR A C 1
ATOM 3337 O O . TYR A 1 438 ? 1.667 -10.409 0.750 1.00 68.31 438 TYR A O 1
ATOM 3345 N N . GLN A 1 439 ? 2.431 -9.654 2.710 1.00 86.69 439 GLN A N 1
ATOM 3346 C CA . GLN A 1 439 ? 1.386 -10.284 3.511 1.00 86.69 439 GLN A CA 1
ATOM 3347 C C . GLN A 1 439 ? 0.206 -9.339 3.686 1.00 86.69 439 GLN A C 1
ATOM 3349 O O . GLN A 1 439 ? 0.366 -8.157 4.003 1.00 86.69 439 GLN A O 1
ATOM 3354 N N . TYR A 1 440 ? -0.994 -9.882 3.521 1.00 93.38 440 TYR A N 1
ATOM 3355 C CA . TYR A 1 440 ? -2.213 -9.190 3.894 1.00 93.38 440 TYR A CA 1
ATOM 3356 C C . TYR A 1 440 ? -2.445 -9.353 5.389 1.00 93.38 440 TYR A C 1
ATOM 3358 O O . TYR A 1 440 ? -2.473 -10.469 5.911 1.00 93.38 440 TYR A O 1
ATOM 3366 N N . VAL A 1 441 ? -2.670 -8.232 6.060 1.00 95.94 441 VAL A N 1
ATOM 3367 C CA . VAL A 1 441 ? -3.043 -8.154 7.468 1.00 95.94 441 VAL A CA 1
ATOM 3368 C C . VAL A 1 441 ? -4.417 -7.512 7.591 1.00 95.94 441 VAL A C 1
ATOM 3370 O O . VAL A 1 441 ? -4.792 -6.626 6.819 1.00 95.94 441 VAL A O 1
ATOM 3373 N N . LYS A 1 442 ? -5.199 -7.992 8.554 1.00 97.50 442 LYS A N 1
ATOM 3374 C CA . LYS A 1 442 ? -6.529 -7.466 8.854 1.00 97.50 442 LYS A CA 1
ATOM 3375 C C . LYS A 1 442 ? -6.743 -7.420 10.351 1.00 97.50 442 LYS A C 1
ATOM 3377 O O . LYS A 1 442 ? -6.409 -8.373 11.052 1.00 97.50 442 LYS A O 1
ATOM 3382 N N . LEU A 1 443 ? -7.371 -6.346 10.807 1.00 98.19 443 LEU A N 1
ATOM 3383 C CA . LEU A 1 443 ? -7.800 -6.179 12.184 1.00 98.19 443 LEU A CA 1
ATOM 3384 C C . LEU A 1 443 ? -9.270 -5.757 12.211 1.00 98.19 443 LEU A C 1
ATOM 3386 O O . LEU A 1 443 ? -9.671 -4.824 11.514 1.00 98.19 443 LEU A O 1
ATOM 3390 N N . VAL A 1 444 ? -10.063 -6.475 13.002 1.00 96.62 444 VAL A N 1
ATOM 3391 C CA . VAL A 1 444 ? -11.497 -6.239 13.192 1.00 96.62 444 VAL A CA 1
ATOM 3392 C C . VAL A 1 444 ? -11.738 -5.850 14.642 1.00 96.62 444 VAL A C 1
ATOM 3394 O O . VAL A 1 444 ? -11.348 -6.599 15.536 1.00 96.62 444 VAL A O 1
ATOM 3397 N N . ARG A 1 445 ? -12.408 -4.719 14.866 1.00 94.62 445 ARG A N 1
ATOM 3398 C CA . ARG A 1 445 ? -12.968 -4.313 16.158 1.00 94.62 445 ARG A CA 1
ATOM 3399 C C . ARG A 1 445 ? -14.483 -4.501 16.151 1.00 94.62 445 ARG A C 1
ATOM 3401 O O . ARG A 1 445 ? -15.144 -3.971 15.260 1.00 94.62 445 ARG A O 1
ATOM 3408 N N . SER A 1 446 ? -15.007 -5.177 17.172 1.00 87.75 446 SER A N 1
ATOM 3409 C CA . SER A 1 446 ? -16.430 -5.208 17.513 1.00 87.75 446 SER A CA 1
ATOM 3410 C C . SER A 1 446 ? -16.637 -4.952 19.010 1.00 87.75 446 SER A C 1
ATOM 3412 O O . SER A 1 446 ? -16.287 -5.781 19.855 1.00 87.75 446 SER A O 1
ATOM 3414 N N . GLY A 1 447 ? -17.151 -3.771 19.357 1.00 83.69 447 GLY A N 1
ATOM 3415 C CA . GLY A 1 447 ? -17.117 -3.227 20.713 1.00 83.69 447 GLY A CA 1
ATOM 3416 C C . GLY A 1 447 ? -15.684 -3.152 21.249 1.00 83.69 447 GLY A C 1
ATOM 3417 O O . GLY A 1 447 ? -14.808 -2.537 20.637 1.00 83.69 447 GLY A O 1
ATOM 3418 N N . ASP A 1 448 ? -15.447 -3.824 22.375 1.00 85.25 448 ASP A N 1
ATOM 3419 C CA . ASP A 1 448 ? -14.119 -3.973 22.983 1.00 85.25 448 ASP A CA 1
ATOM 3420 C C . ASP A 1 448 ? -13.388 -5.248 22.524 1.00 85.25 448 ASP A C 1
ATOM 3422 O O . ASP A 1 448 ? -12.296 -5.541 23.006 1.00 85.25 448 ASP A O 1
ATOM 3426 N N . SER A 1 449 ? -13.975 -6.038 21.615 1.00 88.31 449 SER A N 1
ATOM 3427 C CA . SER A 1 449 ? -13.364 -7.259 21.081 1.00 88.31 449 SER A CA 1
ATOM 3428 C C . SER A 1 449 ? -12.577 -6.981 19.802 1.00 88.31 449 SER A C 1
ATOM 3430 O O . SER A 1 449 ? -13.092 -6.378 18.862 1.00 88.31 449 SER A O 1
ATOM 3432 N N . PHE A 1 450 ? -11.338 -7.468 19.742 1.00 95.06 450 PHE A N 1
ATOM 3433 C CA . PHE A 1 450 ? -10.435 -7.318 18.605 1.00 95.06 450 PHE A CA 1
ATOM 3434 C C . PHE A 1 450 ? -10.006 -8.683 18.075 1.00 95.06 450 PHE A C 1
ATOM 3436 O O . PHE A 1 450 ? -9.611 -9.561 18.845 1.00 95.06 450 PHE A O 1
ATOM 3443 N N . THR A 1 451 ? -10.050 -8.857 16.755 1.00 94.75 451 THR A N 1
ATOM 3444 C CA . THR A 1 451 ? -9.653 -10.101 16.078 1.00 94.75 451 THR A CA 1
ATOM 3445 C C . THR A 1 451 ? -8.706 -9.804 14.918 1.00 94.75 451 THR A C 1
ATOM 3447 O O . THR A 1 451 ? -9.029 -8.999 14.042 1.00 94.75 451 THR A O 1
ATOM 3450 N N . GLY A 1 452 ? -7.542 -10.459 14.906 1.00 96.12 452 GLY A N 1
ATOM 3451 C CA . GLY A 1 452 ? -6.533 -10.337 13.853 1.00 96.12 452 GLY A CA 1
ATOM 3452 C C . GLY A 1 452 ? -6.607 -11.464 12.822 1.00 96.12 452 GLY A C 1
ATOM 3453 O O . GLY A 1 452 ? -6.918 -12.608 13.158 1.00 96.12 452 GLY A O 1
ATOM 3454 N N . PHE A 1 453 ? -6.281 -11.166 11.563 1.00 94.88 453 PHE A N 1
ATOM 3455 C CA . PHE A 1 453 ? -6.207 -12.150 10.478 1.00 94.88 453 PHE A CA 1
ATOM 3456 C C . PHE A 1 453 ? -5.007 -11.895 9.562 1.00 94.88 453 PHE A C 1
ATOM 3458 O O . PHE A 1 453 ? -4.549 -10.759 9.422 1.00 94.88 453 PHE A O 1
ATOM 3465 N N . LYS A 1 454 ? -4.572 -12.952 8.868 1.00 93.06 454 LYS A N 1
ATOM 3466 C CA . LYS A 1 454 ? -3.613 -12.886 7.760 1.00 93.06 454 LYS A CA 1
ATOM 3467 C C . LYS A 1 454 ? -4.147 -13.517 6.477 1.00 93.06 454 LYS A C 1
ATOM 3469 O O . LYS A 1 454 ? -5.041 -14.367 6.527 1.00 93.06 454 LYS A O 1
ATOM 3474 N N . SER A 1 455 ? -3.577 -13.131 5.340 1.00 91.31 455 SER A N 1
ATOM 3475 C CA . SER A 1 455 ? -3.814 -13.759 4.037 1.00 91.31 455 SER A CA 1
ATOM 3476 C C . SER A 1 455 ? -2.602 -13.592 3.112 1.00 91.31 455 SER A C 1
ATOM 3478 O O . SER A 1 455 ? -1.831 -12.644 3.247 1.00 91.31 455 SER A O 1
ATOM 3480 N N . THR A 1 456 ? -2.438 -14.507 2.158 1.00 86.94 456 THR A N 1
ATOM 3481 C CA . THR A 1 456 ? -1.434 -14.411 1.084 1.00 86.94 456 THR A CA 1
ATOM 3482 C C . THR A 1 456 ? -2.005 -13.838 -0.212 1.00 86.94 456 THR A C 1
ATOM 3484 O O . THR A 1 456 ? -1.245 -13.382 -1.057 1.00 86.94 456 THR A O 1
ATOM 3487 N N . ASP A 1 457 ? -3.330 -13.858 -0.385 1.00 84.75 457 ASP A N 1
ATOM 3488 C CA . ASP A 1 457 ? -4.010 -13.464 -1.628 1.00 84.75 457 ASP A CA 1
ATOM 3489 C C . ASP A 1 457 ? -5.055 -12.346 -1.438 1.00 84.75 457 ASP A C 1
ATOM 3491 O O . ASP A 1 457 ? -5.592 -11.828 -2.414 1.00 84.75 457 ASP A O 1
ATOM 3495 N N . GLY A 1 458 ? -5.339 -11.956 -0.191 1.00 87.50 458 GLY A N 1
ATOM 3496 C CA . GLY A 1 458 ? -6.311 -10.917 0.158 1.00 87.50 458 GLY A CA 1
ATOM 3497 C C . GLY A 1 458 ? -7.770 -11.389 0.170 1.00 87.50 458 GLY A C 1
ATOM 3498 O O . GLY A 1 458 ? -8.659 -10.630 0.561 1.00 87.50 458 GLY A O 1
ATOM 3499 N N . SER A 1 459 ? -8.033 -12.647 -0.188 1.00 87.62 459 SER A N 1
ATOM 3500 C CA . SER A 1 459 ? -9.367 -13.247 -0.300 1.00 87.62 459 SER A CA 1
ATOM 3501 C C . SER A 1 459 ? -9.602 -14.374 0.714 1.00 87.62 459 SER A C 1
ATOM 3503 O O . SER A 1 459 ? -10.637 -14.392 1.384 1.00 87.62 459 SER A O 1
ATOM 3505 N N . ALA A 1 460 ? -8.627 -15.265 0.905 1.00 88.19 460 ALA A N 1
ATOM 3506 C CA . ALA A 1 460 ? -8.663 -16.351 1.873 1.00 88.19 460 ALA A CA 1
ATOM 3507 C C . ALA A 1 460 ? -8.006 -15.899 3.181 1.00 88.19 460 ALA A C 1
ATOM 3509 O O . ALA A 1 460 ? -6.787 -15.744 3.265 1.00 88.19 460 ALA A O 1
ATOM 3510 N N . TRP A 1 461 ? -8.819 -15.668 4.213 1.00 91.50 461 TRP A N 1
ATOM 3511 C CA . TRP A 1 461 ? -8.369 -15.114 5.491 1.00 91.50 461 TRP A CA 1
ATOM 3512 C C . TRP A 1 461 ? -8.269 -16.182 6.575 1.00 91.50 461 TRP A C 1
ATOM 3514 O O . TRP A 1 461 ? -9.224 -16.911 6.830 1.00 91.50 461 TRP A O 1
ATOM 3524 N N . THR A 1 462 ? -7.124 -16.229 7.253 1.00 91.62 462 THR A N 1
ATOM 3525 C CA . THR A 1 462 ? -6.891 -17.084 8.424 1.00 91.62 462 THR A CA 1
ATOM 3526 C C . THR A 1 462 ? -6.816 -16.215 9.669 1.00 91.62 462 THR A C 1
ATOM 3528 O O . THR A 1 462 ? -6.008 -15.289 9.722 1.00 91.62 462 THR A O 1
ATOM 3531 N N . GLN A 1 463 ? -7.650 -16.501 10.669 1.00 92.31 463 GLN A N 1
ATOM 3532 C CA . GLN A 1 463 ? -7.569 -15.826 11.964 1.00 92.31 463 GLN A CA 1
ATOM 3533 C C . GLN A 1 463 ? -6.247 -16.170 12.657 1.00 92.31 463 GLN A C 1
ATOM 3535 O O . GLN A 1 463 ? -5.810 -17.321 12.630 1.00 92.31 463 GLN A O 1
ATOM 3540 N N . ILE A 1 464 ? -5.626 -15.178 13.294 1.00 90.31 464 ILE A N 1
ATOM 3541 C CA . ILE A 1 464 ? -4.382 -15.343 14.043 1.00 90.31 464 ILE A CA 1
ATOM 3542 C C . ILE A 1 464 ? -4.628 -15.056 15.526 1.00 90.31 464 ILE A C 1
ATOM 3544 O O . ILE A 1 464 ? -5.000 -13.956 15.922 1.00 90.31 464 ILE A O 1
ATOM 3548 N N . GLY A 1 465 ? -4.443 -16.078 16.359 1.00 86.50 465 GLY A N 1
ATOM 3549 C CA . GLY A 1 465 ? -4.697 -16.004 17.797 1.00 86.50 465 GLY A CA 1
ATOM 3550 C C . GLY A 1 465 ? -6.187 -15.956 18.153 1.00 86.50 465 GLY A C 1
ATOM 3551 O O . GLY A 1 465 ? -7.073 -15.978 17.294 1.00 86.50 465 GLY A O 1
ATOM 3552 N N . ASN A 1 466 ? -6.466 -15.923 19.454 1.00 84.25 466 ASN A N 1
ATOM 3553 C CA . ASN A 1 466 ? -7.826 -15.737 19.963 1.00 84.25 466 ASN A CA 1
ATOM 3554 C C . ASN A 1 466 ? -8.251 -14.266 19.867 1.00 84.25 466 ASN A C 1
ATOM 3556 O O . ASN A 1 466 ? -7.401 -13.381 19.902 1.00 84.25 466 ASN A O 1
ATOM 3560 N N . ALA A 1 467 ? -9.560 -14.004 19.817 1.00 85.62 467 ALA A N 1
ATOM 3561 C CA . ALA A 1 467 ? -10.075 -12.650 20.004 1.00 85.62 467 ALA A CA 1
ATOM 3562 C C . ALA A 1 467 ? -9.669 -12.107 21.386 1.00 85.62 467 ALA A C 1
ATOM 3564 O O . ALA A 1 467 ? -9.576 -12.859 22.362 1.00 85.62 467 ALA A O 1
ATOM 3565 N N . VAL A 1 468 ? -9.412 -10.804 21.465 1.00 85.69 468 VAL A N 1
ATOM 3566 C CA . VAL A 1 468 ? -8.884 -10.146 22.668 1.00 85.69 468 VAL A CA 1
ATOM 3567 C C . VAL A 1 468 ? -9.784 -8.997 23.079 1.00 85.69 468 VAL A C 1
ATOM 3569 O O . VAL A 1 468 ? -10.308 -8.293 22.222 1.00 85.69 468 VAL A O 1
ATOM 3572 N N . THR A 1 469 ? -9.945 -8.792 24.382 1.00 86.06 469 THR A N 1
ATOM 3573 C CA . THR A 1 469 ? -10.688 -7.647 24.913 1.00 86.06 469 THR A CA 1
ATOM 3574 C C . THR A 1 469 ? -9.722 -6.515 25.242 1.00 86.06 469 THR A C 1
ATOM 3576 O O . THR A 1 469 ? -8.796 -6.706 26.034 1.00 86.06 469 THR A O 1
ATOM 3579 N N . VAL A 1 470 ? -9.931 -5.349 24.634 1.00 88.62 470 VAL A N 1
ATOM 3580 C CA . VAL A 1 470 ? -9.226 -4.099 24.941 1.00 88.62 470 VAL A CA 1
ATOM 3581 C C . VAL A 1 470 ? -10.286 -3.018 25.099 1.00 88.62 470 VAL A C 1
ATOM 3583 O O . VAL A 1 470 ? -10.941 -2.657 24.128 1.00 88.62 470 VAL A O 1
ATOM 3586 N N . ASN A 1 471 ? -10.466 -2.510 26.315 1.00 85.38 471 ASN A N 1
ATOM 3587 C CA . ASN A 1 471 ? -11.469 -1.479 26.563 1.00 85.38 471 ASN A CA 1
ATOM 3588 C C . ASN A 1 471 ? -11.004 -0.161 25.932 1.00 85.38 471 ASN A C 1
ATOM 3590 O O . ASN A 1 471 ? -9.942 0.348 26.298 1.00 85.38 471 ASN A O 1
ATOM 3594 N N . MET A 1 472 ? -11.785 0.369 24.990 1.00 86.69 472 MET A N 1
ATOM 3595 C CA . MET A 1 472 ? -11.522 1.660 24.348 1.00 86.69 472 MET A CA 1
ATOM 3596 C C . MET A 1 472 ? -12.810 2.466 24.208 1.00 86.69 472 MET A C 1
ATOM 3598 O O . MET A 1 472 ? -13.887 1.920 23.972 1.00 86.69 472 MET A O 1
ATOM 3602 N N . ASN A 1 473 ? -12.687 3.789 24.222 1.00 86.00 473 ASN A N 1
ATOM 3603 C CA . ASN A 1 473 ? -13.759 4.701 23.839 1.00 86.00 473 ASN A CA 1
ATOM 3604 C C . ASN A 1 473 ? -14.321 4.385 22.439 1.00 86.00 473 ASN A C 1
ATOM 3606 O O . ASN A 1 473 ? -13.648 3.801 21.585 1.00 86.00 473 ASN A O 1
ATOM 3610 N N . SER A 1 474 ? -15.564 4.802 22.161 1.00 84.00 474 SER A N 1
ATOM 3611 C CA . SER A 1 474 ? -16.188 4.587 20.843 1.00 84.00 474 SER A CA 1
ATOM 3612 C C . SER A 1 474 ? -15.355 5.213 19.723 1.00 84.00 474 SER A C 1
ATOM 3614 O O . SER A 1 474 ? -15.128 4.576 18.696 1.00 84.00 474 SER A O 1
ATOM 3616 N N . LYS A 1 475 ? -14.838 6.424 19.950 1.00 90.69 475 LYS A N 1
ATOM 3617 C CA . LYS A 1 475 ? -13.915 7.108 19.047 1.00 90.69 475 LYS A CA 1
ATOM 3618 C C . LYS A 1 475 ? -12.494 6.562 19.201 1.00 90.69 475 LYS A C 1
ATOM 3620 O O . LYS A 1 475 ? -11.916 6.649 20.278 1.00 90.69 475 LYS A O 1
ATOM 3625 N N . VAL A 1 476 ? -11.938 6.074 18.098 1.00 96.19 476 VAL A N 1
ATOM 3626 C CA . VAL A 1 476 ? -10.581 5.519 17.980 1.00 96.19 476 VAL A CA 1
ATOM 3627 C C . VAL A 1 476 ? -9.885 6.062 16.734 1.00 96.19 476 VAL A C 1
ATOM 3629 O O . VAL A 1 476 ? -10.510 6.673 15.866 1.00 96.19 476 VAL A O 1
ATOM 3632 N N . TYR A 1 477 ? -8.586 5.813 16.624 1.00 98.19 477 TYR A N 1
ATOM 3633 C CA . TYR A 1 477 ? -7.783 6.092 15.441 1.00 98.19 477 TYR A CA 1
ATOM 3634 C C . TYR A 1 477 ? -7.359 4.779 14.794 1.00 98.19 477 TYR A C 1
ATOM 3636 O O . TYR A 1 477 ? -6.714 3.948 15.434 1.00 98.19 477 TYR A O 1
ATOM 3644 N N . VAL A 1 478 ? -7.692 4.606 13.518 1.00 98.25 478 VAL A N 1
ATOM 3645 C CA . VAL A 1 478 ? -7.480 3.362 12.767 1.00 98.25 478 VAL A CA 1
ATOM 3646 C C . VAL A 1 478 ? -6.562 3.629 11.589 1.00 98.25 478 VAL A C 1
ATOM 3648 O O . VAL A 1 478 ? -6.772 4.609 10.871 1.00 98.25 478 VAL A O 1
ATOM 3651 N N . GLY A 1 479 ? -5.569 2.772 11.361 1.00 98.19 479 GLY A N 1
ATOM 3652 C CA . GLY A 1 479 ? -4.620 3.047 10.298 1.00 98.19 479 GLY A CA 1
ATOM 3653 C C . GLY A 1 479 ? -3.421 2.123 10.177 1.00 98.19 479 GLY A C 1
ATOM 3654 O O . GLY A 1 479 ? -3.423 0.997 10.668 1.00 98.19 479 GLY A O 1
ATOM 3655 N N . LEU A 1 480 ? -2.413 2.625 9.471 1.00 98.56 480 LEU A N 1
ATOM 3656 C CA . LEU A 1 480 ? -1.166 1.952 9.132 1.00 98.56 480 LEU A CA 1
ATOM 3657 C C . LEU A 1 480 ? -0.061 2.428 10.076 1.00 98.56 480 LEU A C 1
ATOM 3659 O O . LEU A 1 480 ? 0.144 3.633 10.230 1.00 98.56 480 LEU A O 1
ATOM 3663 N N . ALA A 1 481 ? 0.657 1.493 10.684 1.00 98.50 481 ALA A N 1
ATOM 3664 C CA . ALA A 1 481 ? 1.750 1.769 11.608 1.00 98.50 481 ALA A CA 1
ATOM 3665 C C . ALA A 1 481 ? 3.062 1.207 11.060 1.00 98.50 481 ALA A C 1
ATOM 3667 O O . ALA A 1 481 ? 3.078 0.080 10.559 1.00 98.50 481 ALA A O 1
ATOM 3668 N N . ALA A 1 482 ? 4.155 1.966 11.186 1.00 98.19 482 ALA A N 1
ATOM 3669 C CA . ALA A 1 482 ? 5.496 1.473 10.888 1.00 98.19 482 ALA A CA 1
ATOM 3670 C C . ALA A 1 482 ? 6.551 2.008 11.868 1.00 98.19 482 ALA A C 1
ATOM 3672 O O . ALA A 1 482 ? 6.513 3.179 12.240 1.00 98.19 482 ALA A O 1
ATOM 3673 N N . THR A 1 483 ? 7.511 1.162 12.248 1.00 98.12 483 THR A N 1
ATOM 3674 C CA . THR A 1 483 ? 8.712 1.538 13.015 1.00 98.12 483 THR A CA 1
ATOM 3675 C C . THR A 1 483 ? 9.936 0.799 12.481 1.00 98.12 483 THR A C 1
ATOM 3677 O O . THR A 1 483 ? 9.855 -0.386 12.145 1.00 98.12 483 THR A O 1
ATOM 3680 N N . SER A 1 484 ? 11.081 1.483 12.430 1.00 97.56 484 SER A N 1
ATOM 3681 C CA . SER A 1 484 ? 12.362 0.878 12.050 1.00 97.56 484 SER A CA 1
ATOM 3682 C C . SER A 1 484 ? 12.985 0.036 13.163 1.00 97.56 484 SER A C 1
ATOM 3684 O O . SER A 1 484 ? 13.957 -0.678 12.902 1.00 97.56 484 SER A O 1
ATOM 3686 N N . HIS A 1 485 ? 12.455 0.116 14.393 1.00 97.00 485 HIS A N 1
ATOM 3687 C CA . HIS A 1 485 ? 13.075 -0.484 15.583 1.00 97.00 485 HIS A CA 1
ATOM 3688 C C . HIS A 1 485 ? 14.528 -0.008 15.771 1.00 97.00 485 HIS A C 1
ATOM 3690 O O . HIS A 1 485 ? 15.444 -0.761 16.107 1.00 97.00 485 HIS A O 1
ATOM 3696 N N . HIS A 1 486 ? 14.761 1.260 15.438 1.00 96.38 486 HIS A N 1
ATOM 3697 C CA . HIS A 1 486 ? 16.050 1.914 15.533 1.00 96.38 486 HIS A CA 1
ATOM 3698 C C . HIS A 1 486 ? 15.868 3.438 15.632 1.00 96.38 486 HIS A C 1
ATOM 3700 O O . HIS A 1 486 ? 15.443 4.095 14.682 1.00 96.38 486 HIS A O 1
ATOM 3706 N N . ALA A 1 487 ? 16.238 4.043 16.764 1.00 93.50 487 ALA A N 1
ATOM 3707 C CA . ALA A 1 487 ? 16.014 5.477 16.994 1.00 93.50 487 ALA A CA 1
ATOM 3708 C C . ALA A 1 487 ? 16.691 6.390 15.953 1.00 93.50 487 ALA A C 1
ATOM 3710 O O . ALA A 1 487 ? 16.144 7.426 15.590 1.00 93.50 487 ALA A O 1
ATOM 3711 N N . SER A 1 488 ? 17.877 6.014 15.464 1.00 94.56 488 SER A N 1
ATOM 3712 C CA . SER A 1 488 ? 18.685 6.850 14.563 1.00 94.56 488 SER A CA 1
ATOM 3713 C C . SER A 1 488 ? 18.694 6.394 13.100 1.00 94.56 488 SER A C 1
ATOM 3715 O O . SER A 1 488 ? 19.587 6.796 12.357 1.00 94.56 488 SER A O 1
ATOM 3717 N N . VAL A 1 489 ? 17.780 5.510 12.693 1.00 95.81 489 VAL A N 1
ATOM 3718 C CA . VAL A 1 489 ? 17.684 5.035 11.303 1.00 95.81 489 VAL A CA 1
ATOM 3719 C C . VAL A 1 489 ? 16.225 5.094 10.869 1.00 95.81 489 VAL A C 1
ATOM 3721 O O . VAL A 1 489 ? 15.362 4.517 11.527 1.00 95.81 489 VAL A O 1
ATOM 3724 N N . LEU A 1 490 ? 15.960 5.787 9.761 1.00 96.56 490 LEU A N 1
ATOM 3725 C CA . LEU A 1 490 ? 14.673 5.718 9.073 1.00 96.56 490 LEU A CA 1
ATOM 3726 C C . LEU A 1 490 ? 14.604 4.413 8.276 1.00 96.56 490 LEU A C 1
ATOM 3728 O O . LEU A 1 490 ? 15.540 4.080 7.550 1.00 96.56 490 LEU A O 1
ATOM 3732 N N . GLY A 1 491 ? 13.498 3.691 8.412 1.00 95.88 491 GLY A N 1
ATOM 3733 C CA . GLY A 1 491 ? 13.143 2.557 7.563 1.00 95.88 491 GLY A CA 1
ATOM 3734 C C . GLY A 1 491 ? 11.840 2.842 6.831 1.00 95.88 491 GLY A C 1
ATOM 3735 O O . GLY A 1 491 ? 10.938 3.470 7.394 1.00 95.88 491 GLY A O 1
ATOM 3736 N N . ASN A 1 492 ? 11.733 2.390 5.584 1.00 95.94 492 ASN A N 1
ATOM 3737 C CA . ASN A 1 492 ? 10.520 2.546 4.795 1.00 95.94 492 ASN A CA 1
ATOM 3738 C C . ASN A 1 492 ? 9.655 1.285 4.843 1.00 95.94 492 ASN A C 1
ATOM 3740 O O . ASN A 1 492 ? 10.143 0.157 4.751 1.00 95.94 492 ASN A O 1
ATOM 3744 N N . ALA A 1 493 ? 8.347 1.495 4.911 1.00 96.06 493 ALA A N 1
ATOM 3745 C CA . ALA A 1 493 ? 7.327 0.483 4.705 1.00 96.06 493 ALA A CA 1
ATOM 3746 C C . ALA A 1 493 ? 6.368 0.951 3.610 1.00 96.06 493 ALA A C 1
ATOM 3748 O O . ALA A 1 493 ? 5.967 2.116 3.599 1.00 96.06 493 ALA A O 1
ATOM 3749 N N . THR A 1 494 ? 5.979 0.049 2.709 1.00 95.00 494 THR A N 1
ATOM 3750 C CA . THR A 1 494 ? 4.950 0.342 1.703 1.00 95.00 494 THR A CA 1
ATOM 3751 C C . THR A 1 494 ? 3.724 -0.527 1.910 1.00 95.00 494 THR A C 1
ATOM 3753 O O . THR A 1 494 ? 3.828 -1.701 2.279 1.00 95.00 494 THR A O 1
ATOM 3756 N N . PHE A 1 495 ? 2.556 0.062 1.675 1.00 95.06 495 PHE A N 1
ATOM 3757 C CA . PHE A 1 495 ? 1.267 -0.593 1.826 1.00 95.06 495 PHE A CA 1
ATOM 3758 C C . PHE A 1 495 ? 0.417 -0.354 0.589 1.00 95.06 495 PHE A C 1
ATOM 3760 O O . PHE A 1 495 ? 0.337 0.766 0.090 1.00 95.06 495 PHE A O 1
ATOM 3767 N N . ASP A 1 496 ? -0.283 -1.382 0.138 1.00 92.50 496 ASP A N 1
ATOM 3768 C CA . ASP A 1 496 ? -1.328 -1.258 -0.871 1.00 92.50 496 ASP A CA 1
ATOM 3769 C C . ASP A 1 496 ? -2.546 -2.103 -0.478 1.00 92.50 496 ASP A C 1
ATOM 3771 O O . ASP A 1 496 ? -2.600 -2.686 0.612 1.00 92.50 496 ASP A O 1
ATOM 3775 N N . LYS A 1 497 ? -3.587 -2.086 -1.321 1.00 91.62 497 LYS A N 1
ATOM 3776 C CA . LYS A 1 497 ? -4.867 -2.770 -1.048 1.00 91.62 497 LYS A CA 1
ATOM 3777 C C . LYS A 1 497 ? -5.440 -2.403 0.330 1.00 91.62 497 LYS A C 1
ATOM 3779 O O . LYS A 1 497 ? -6.023 -3.237 1.022 1.00 91.62 497 LYS A O 1
ATOM 3784 N N . VAL A 1 498 ? -5.243 -1.146 0.730 1.00 94.06 498 VAL A N 1
ATOM 3785 C CA . VAL A 1 498 ? -5.706 -0.621 2.013 1.00 94.06 498 VAL A CA 1
ATOM 3786 C C . VAL A 1 498 ? -7.204 -0.371 1.928 1.00 94.06 498 VAL A C 1
ATOM 3788 O O . VAL A 1 498 ? -7.663 0.371 1.062 1.00 94.06 498 VAL A O 1
ATOM 3791 N N . SER A 1 499 ? -7.974 -0.966 2.835 1.00 92.50 499 SER A N 1
ATOM 3792 C CA . SER A 1 499 ? -9.412 -0.720 2.925 1.00 92.50 499 SER A CA 1
ATOM 3793 C C . SER A 1 499 ? -9.849 -0.555 4.371 1.00 92.50 499 SER A C 1
ATOM 3795 O O . SER A 1 499 ? -9.475 -1.352 5.235 1.00 92.50 499 SER A O 1
ATOM 3797 N N . LEU A 1 500 ? -10.685 0.453 4.605 1.00 92.06 500 LEU A N 1
ATOM 3798 C CA . LEU A 1 500 ? -11.380 0.686 5.863 1.00 92.06 500 LEU A CA 1
ATOM 3799 C C . LEU A 1 500 ? -12.873 0.477 5.652 1.00 92.06 500 LEU A C 1
ATOM 3801 O O . LEU A 1 500 ? -13.478 1.115 4.796 1.00 92.06 500 LEU A O 1
ATOM 3805 N N . SER A 1 501 ? -13.466 -0.410 6.439 1.00 90.62 501 SER A N 1
ATOM 3806 C CA . SER A 1 501 ? -14.907 -0.646 6.461 1.00 90.62 501 SER A CA 1
ATOM 3807 C C . SER A 1 501 ? -15.405 -0.430 7.881 1.00 90.62 501 SER A C 1
ATOM 3809 O O . SER A 1 501 ? -15.286 -1.313 8.730 1.00 90.62 501 SER A O 1
ATOM 3811 N N . ALA A 1 502 ? -15.924 0.769 8.144 1.00 81.31 502 ALA A N 1
ATOM 3812 C CA . ALA A 1 502 ? -16.680 1.028 9.359 1.00 81.31 502 ALA A CA 1
ATOM 3813 C C . ALA A 1 502 ? -18.039 0.331 9.232 1.00 81.31 502 ALA A C 1
ATOM 3815 O O . ALA A 1 502 ? -18.771 0.545 8.262 1.00 81.31 502 ALA A O 1
ATOM 3816 N N . THR A 1 503 ? -18.373 -0.518 10.195 1.00 67.75 503 THR A N 1
ATOM 3817 C CA . THR A 1 503 ? -19.753 -0.979 10.356 1.00 67.75 503 THR A CA 1
ATOM 3818 C C . THR A 1 503 ? -20.566 0.164 10.948 1.00 67.75 503 THR A C 1
ATOM 3820 O O . THR A 1 503 ? -20.038 1.002 11.676 1.00 67.75 503 THR A O 1
ATOM 3823 N N . THR A 1 504 ? -21.844 0.253 10.584 1.00 56.16 504 THR A N 1
ATOM 3824 C CA . THR A 1 504 ? -22.731 1.321 11.062 1.00 56.16 504 THR A CA 1
ATOM 3825 C C . THR A 1 504 ? -22.640 1.404 12.591 1.00 56.16 504 THR A C 1
ATOM 3827 O O . THR A 1 504 ? -22.680 0.343 13.220 1.00 56.16 504 THR A O 1
ATOM 3830 N N . PRO A 1 505 ? -22.506 2.602 13.200 1.00 55.12 505 PRO A N 1
ATOM 3831 C CA . PRO A 1 505 ? -22.462 2.725 14.653 1.00 55.12 505 PRO A CA 1
ATOM 3832 C C . PRO A 1 505 ? -23.632 1.950 15.254 1.00 55.12 505 PRO A C 1
ATOM 3834 O O . PRO A 1 505 ? -24.768 2.097 14.790 1.00 55.12 505 PRO A O 1
ATOM 3837 N N . TYR A 1 506 ? -23.366 1.090 16.237 1.00 57.56 506 TYR A N 1
ATOM 3838 C CA . TYR A 1 506 ? -24.431 0.333 16.881 1.00 57.56 506 TYR A CA 1
ATOM 3839 C C . TYR A 1 506 ? -25.475 1.308 17.441 1.00 57.56 506 TYR A C 1
ATOM 3841 O O . TYR A 1 506 ? -25.146 2.305 18.086 1.00 57.56 506 TYR A O 1
ATOM 3849 N N . ILE A 1 507 ? -26.754 1.041 17.173 1.00 67.44 507 ILE A N 1
ATOM 3850 C CA . ILE A 1 507 ? -27.835 1.882 17.688 1.00 67.44 507 ILE A CA 1
ATOM 3851 C C . ILE A 1 507 ? -27.962 1.604 19.183 1.00 67.44 507 ILE A C 1
ATOM 3853 O O . ILE A 1 507 ? -28.394 0.523 19.591 1.00 67.44 507 ILE A O 1
ATOM 3857 N N . LEU A 1 508 ? -27.591 2.590 19.998 1.00 78.25 508 LEU A N 1
ATOM 3858 C CA . LEU A 1 508 ? -27.878 2.563 21.424 1.00 78.25 508 LEU A CA 1
ATOM 3859 C C . LEU A 1 508 ? -29.379 2.741 21.639 1.00 78.25 508 LEU A C 1
ATOM 3861 O O . LEU A 1 508 ? -29.992 3.686 21.142 1.00 78.25 508 LEU A O 1
ATOM 3865 N N . THR A 1 509 ? -29.961 1.828 22.405 1.00 88.81 509 THR A N 1
ATOM 3866 C CA . THR A 1 509 ? -31.355 1.893 22.837 1.00 88.81 509 THR A CA 1
ATOM 3867 C C . THR A 1 509 ? -31.392 2.065 24.348 1.00 88.81 509 THR A C 1
ATOM 3869 O O . THR A 1 509 ? -30.689 1.362 25.071 1.00 88.81 509 THR A O 1
ATOM 3872 N N . THR A 1 510 ? -32.219 2.991 24.838 1.00 91.88 510 THR A N 1
ATOM 3873 C CA . THR A 1 510 ? -32.387 3.236 26.277 1.00 91.88 510 THR A CA 1
ATOM 3874 C C . THR A 1 510 ? -33.785 2.830 26.732 1.00 91.88 510 THR A C 1
ATOM 3876 O O . THR A 1 510 ? -34.788 3.310 26.205 1.00 91.88 510 THR A O 1
ATOM 3879 N N . ALA A 1 511 ? -33.849 1.962 27.739 1.00 91.94 511 ALA A N 1
ATOM 3880 C CA . ALA A 1 511 ? -35.058 1.586 28.453 1.00 91.94 511 ALA A CA 1
ATOM 3881 C C . ALA A 1 511 ? -35.142 2.339 29.790 1.00 91.94 511 ALA A C 1
ATOM 3883 O O . ALA A 1 511 ? -34.205 2.324 30.589 1.00 91.94 511 ALA A O 1
ATOM 3884 N N . TYR A 1 512 ? -36.287 2.975 30.040 1.00 92.06 512 TYR A N 1
ATOM 3885 C CA . TYR A 1 512 ? -36.588 3.670 31.291 1.00 92.06 512 TYR A CA 1
ATOM 3886 C C . TYR A 1 512 ? -37.581 2.838 32.103 1.00 92.06 512 TYR A C 1
ATOM 3888 O O . TYR A 1 512 ? -38.741 2.713 31.718 1.00 92.06 512 TYR A O 1
ATOM 3896 N N . LEU A 1 513 ? -37.128 2.263 33.217 1.00 93.12 513 LEU A N 1
ATOM 3897 C CA . LEU A 1 513 ? -37.935 1.405 34.085 1.00 93.12 513 LEU A CA 1
ATOM 3898 C C . LEU A 1 513 ? -38.224 2.168 35.374 1.00 93.12 513 LEU A C 1
ATOM 3900 O O . LEU A 1 513 ? -37.343 2.296 36.214 1.00 93.12 513 LEU A O 1
ATOM 3904 N N . ARG A 1 514 ? -39.422 2.722 35.542 1.00 92.69 514 ARG A N 1
ATOM 3905 C CA . ARG A 1 514 ? -39.780 3.517 36.727 1.00 92.69 514 ARG A CA 1
ATOM 3906 C C . ARG A 1 514 ? -40.826 2.783 37.548 1.00 92.69 514 ARG A C 1
ATOM 3908 O O . ARG A 1 514 ? -41.853 2.432 36.990 1.00 92.69 514 ARG A O 1
ATOM 3915 N N . GLN A 1 515 ? -40.598 2.581 38.845 1.00 90.38 515 GLN A N 1
ATOM 3916 C CA . GLN A 1 515 ? -41.575 1.892 39.696 1.00 90.38 515 GLN A CA 1
ATOM 3917 C C . GLN A 1 515 ? -42.923 2.619 39.677 1.00 90.38 515 GLN A C 1
ATOM 3919 O O . GLN A 1 515 ? -42.967 3.844 39.788 1.00 90.38 515 GLN A O 1
ATOM 3924 N N . GLY A 1 516 ? -44.021 1.874 39.542 1.00 82.31 516 GLY A N 1
ATOM 3925 C CA . GLY A 1 516 ? -45.374 2.418 39.598 1.00 82.31 516 GLY A CA 1
ATOM 3926 C C . GLY A 1 516 ? -46.330 1.865 38.544 1.00 82.31 516 GLY A C 1
ATOM 3927 O O . GLY A 1 516 ? -46.110 0.760 38.051 1.00 82.31 516 GLY A O 1
ATOM 3928 N N . PRO A 1 517 ? -47.401 2.609 38.192 1.00 70.75 517 PRO A N 1
ATOM 3929 C CA . PRO A 1 517 ? -48.451 2.112 37.302 1.00 70.75 517 PRO A CA 1
ATOM 3930 C C . PRO A 1 517 ? -47.920 1.683 35.933 1.00 70.75 517 PRO A C 1
ATOM 3932 O O . PRO A 1 517 ? -48.420 0.725 35.351 1.00 70.75 517 PRO A O 1
ATOM 3935 N N . ASP A 1 518 ? -46.882 2.367 35.448 1.00 74.31 518 ASP A N 1
ATOM 3936 C CA . ASP A 1 518 ? -46.306 2.142 34.122 1.00 74.31 518 ASP A CA 1
ATOM 3937 C C . ASP A 1 518 ? -45.323 0.958 34.083 1.00 74.31 518 ASP A C 1
ATOM 3939 O O . ASP A 1 518 ? -44.889 0.544 33.007 1.00 74.31 518 ASP A O 1
ATOM 3943 N N . TYR A 1 519 ? -44.968 0.388 35.242 1.00 84.19 519 TYR A N 1
ATOM 3944 C CA . TYR A 1 519 ? -44.052 -0.745 35.340 1.00 84.19 519 TYR A CA 1
ATOM 3945 C C . TYR A 1 519 ? -44.273 -1.539 36.637 1.00 84.19 519 TYR A C 1
ATOM 3947 O O . TYR A 1 519 ? -43.630 -1.328 37.667 1.00 84.19 519 TYR A O 1
ATOM 3955 N N . SER A 1 520 ? -45.183 -2.509 36.557 1.00 79.44 520 SER A N 1
ATOM 3956 C CA . SER A 1 520 ? -45.639 -3.329 37.686 1.00 79.44 520 SER A CA 1
ATOM 3957 C C . SER A 1 520 ? -44.737 -4.526 38.016 1.00 79.44 520 SER A C 1
ATOM 3959 O O . SER A 1 520 ? -45.075 -5.333 38.874 1.00 79.44 520 SER A O 1
ATOM 3961 N N . SER A 1 521 ? -43.622 -4.710 37.300 1.00 85.12 521 SER A N 1
ATOM 3962 C CA . SER A 1 521 ? -42.641 -5.780 37.570 1.00 85.12 521 SER A CA 1
ATOM 3963 C C . SER A 1 521 ? -41.506 -5.332 38.495 1.00 85.12 521 SER A C 1
ATOM 3965 O O . SER A 1 521 ? -40.465 -5.999 38.573 1.00 85.12 521 SER A O 1
ATOM 3967 N N . ALA A 1 522 ? -41.703 -4.198 39.162 1.00 87.44 522 ALA A N 1
ATOM 3968 C CA . ALA A 1 522 ? -40.879 -3.737 40.256 1.00 87.44 522 ALA A CA 1
ATOM 3969 C C . ALA A 1 522 ? -41.612 -3.876 41.587 1.00 87.44 522 ALA A C 1
ATOM 3971 O O . ALA A 1 522 ? -42.834 -3.795 41.627 1.00 87.44 522 ALA A O 1
ATOM 3972 N N . THR A 1 523 ? -40.835 -4.061 42.646 1.00 89.88 523 THR A N 1
ATOM 3973 C CA . THR A 1 523 ? -41.301 -4.142 44.033 1.00 89.88 523 THR A CA 1
ATOM 3974 C C . THR A 1 523 ? -40.258 -3.487 44.927 1.00 89.88 523 THR A C 1
ATOM 3976 O O . THR A 1 523 ? -39.060 -3.508 44.594 1.00 89.88 523 THR A O 1
ATOM 3979 N N . ASP A 1 524 ? -40.668 -2.935 46.061 1.00 90.38 524 ASP A N 1
ATOM 3980 C CA . ASP A 1 524 ? -39.751 -2.481 47.097 1.00 90.38 524 ASP A CA 1
ATOM 3981 C C . ASP A 1 524 ? -40.220 -2.874 48.505 1.00 90.38 524 ASP A C 1
ATOM 3983 O O . ASP A 1 524 ? -41.247 -3.500 48.714 1.00 90.38 524 ASP A O 1
ATOM 3987 N N . ALA A 1 525 ? -39.357 -2.700 49.492 1.00 90.69 525 ALA A N 1
ATOM 3988 C CA . ALA A 1 525 ? -39.722 -2.826 50.895 1.00 90.69 525 ALA A CA 1
ATOM 3989 C C . ALA A 1 525 ? -38.614 -2.192 51.722 1.00 90.69 525 ALA A C 1
ATOM 3991 O O . ALA A 1 525 ? -37.454 -2.247 51.320 1.00 90.69 525 ALA A O 1
ATOM 3992 N N . HIS A 1 526 ? -38.890 -1.721 52.935 1.00 89.19 526 HIS A N 1
ATOM 3993 C CA . HIS A 1 526 ? -37.829 -1.654 53.945 1.00 89.19 526 HIS A CA 1
ATOM 3994 C C . HIS A 1 526 ? -38.132 -2.476 55.175 1.00 89.19 526 HIS A C 1
ATOM 3996 O O . HIS A 1 526 ? -39.275 -2.645 55.602 1.00 89.19 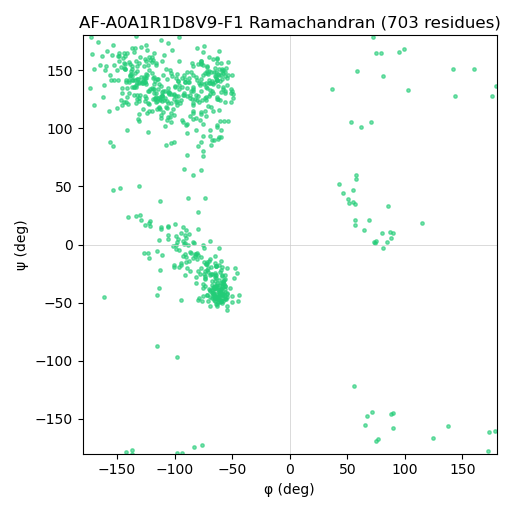526 HIS A O 1
ATOM 4002 N N . ILE A 1 527 ? -37.051 -2.985 55.751 1.00 89.88 527 ILE A N 1
ATOM 4003 C CA . ILE A 1 527 ? -37.052 -3.788 56.964 1.00 89.88 527 ILE A CA 1
ATOM 4004 C C . ILE A 1 527 ? -36.335 -3.034 58.078 1.00 89.88 527 ILE A C 1
ATOM 4006 O O . ILE A 1 527 ? -35.325 -2.364 57.850 1.00 89.88 527 ILE A O 1
ATOM 4010 N N . LEU A 1 528 ? -36.861 -3.174 59.293 1.00 88.12 528 LEU A N 1
ATOM 4011 C CA . LEU A 1 528 ? -36.372 -2.486 60.481 1.00 88.12 528 LEU A CA 1
ATOM 4012 C C . LEU A 1 528 ? -35.760 -3.478 61.473 1.00 88.12 528 LEU A C 1
ATOM 4014 O O . LEU A 1 528 ? -36.449 -4.316 62.061 1.00 88.12 528 LEU A O 1
ATOM 4018 N N . LYS A 1 529 ? -34.462 -3.335 61.722 1.00 84.69 529 LYS A N 1
ATOM 4019 C CA . LYS A 1 529 ? -33.749 -4.016 62.799 1.00 84.69 529 LYS A CA 1
ATOM 4020 C C . LYS A 1 529 ? -34.011 -3.294 64.104 1.00 84.69 529 LYS A C 1
ATOM 4022 O O . LYS A 1 529 ? -33.199 -2.478 64.494 1.00 84.69 529 LYS A O 1
ATOM 4027 N N . TYR A 1 530 ? -35.112 -3.601 64.777 1.00 81.75 530 TYR A N 1
ATOM 4028 C CA . TYR A 1 530 ? -35.344 -3.184 66.161 1.00 81.75 530 TYR A CA 1
ATOM 4029 C C . TYR A 1 530 ? -36.000 -4.338 66.909 1.00 81.75 530 TYR A C 1
ATOM 4031 O O . TYR A 1 530 ? -36.963 -4.913 66.410 1.00 81.75 530 TYR A O 1
ATOM 4039 N N . SER A 1 531 ? -35.498 -4.718 68.086 1.00 72.69 531 SER A N 1
ATOM 4040 C CA . SER A 1 531 ? -35.948 -5.938 68.784 1.00 72.69 531 SER A CA 1
ATOM 4041 C C . SER A 1 531 ? -37.464 -5.969 69.034 1.00 72.69 531 SER A C 1
ATOM 4043 O O . SER A 1 531 ? -38.085 -7.018 68.880 1.00 72.69 531 SER A O 1
ATOM 4045 N N . THR A 1 532 ? -38.079 -4.815 69.312 1.00 82.06 532 THR A N 1
ATOM 4046 C CA . THR A 1 532 ? -39.536 -4.669 69.492 1.00 82.06 532 THR A CA 1
ATOM 4047 C C . THR A 1 532 ? -40.326 -4.661 68.174 1.00 82.06 532 THR A C 1
ATOM 4049 O O . THR A 1 532 ? -41.531 -4.908 68.176 1.00 82.06 532 THR A O 1
ATOM 4052 N N . TYR A 1 533 ? -39.678 -4.374 67.041 1.00 82.31 533 TYR A N 1
ATOM 4053 C CA . TYR A 1 533 ? -40.323 -4.142 65.740 1.00 82.31 533 TYR A CA 1
ATOM 4054 C C . TYR A 1 533 ? -39.773 -5.027 64.610 1.00 82.31 533 TYR A C 1
ATOM 4056 O O . TYR A 1 533 ? -40.037 -4.769 63.442 1.00 82.31 533 TYR A O 1
ATOM 4064 N N . SER A 1 534 ? -39.061 -6.107 64.938 1.00 85.62 534 SER A N 1
ATOM 4065 C CA . SER A 1 534 ? -38.388 -6.980 63.964 1.00 85.62 534 SER A CA 1
ATOM 4066 C C . SER A 1 534 ? -39.346 -7.708 63.009 1.00 85.62 534 SER A C 1
ATOM 4068 O O . SER A 1 534 ? -38.940 -8.169 61.946 1.00 85.62 534 SER A O 1
ATOM 4070 N N . GLY A 1 535 ? -40.629 -7.793 63.365 1.00 86.75 535 GLY A N 1
ATOM 4071 C CA . GLY A 1 535 ? -41.698 -8.310 62.508 1.00 86.75 535 GLY A CA 1
ATOM 4072 C C . GLY A 1 535 ? -42.355 -7.270 61.592 1.00 86.75 535 GLY A C 1
ATOM 4073 O O . GLY A 1 535 ? -43.395 -7.581 61.021 1.00 86.75 535 GLY A O 1
ATOM 4074 N N . ARG A 1 536 ? -41.824 -6.043 61.490 1.00 88.31 536 ARG A N 1
ATOM 4075 C CA . ARG A 1 536 ? -42.416 -4.956 60.694 1.00 88.31 536 ARG A CA 1
ATOM 4076 C C . ARG A 1 536 ? -41.672 -4.707 59.383 1.00 88.31 536 ARG A C 1
ATOM 4078 O O . ARG A 1 536 ? -40.456 -4.890 59.308 1.00 88.31 536 ARG A O 1
ATOM 4085 N N . ASN A 1 537 ? -42.419 -4.247 58.384 1.00 86.62 537 ASN A N 1
ATOM 4086 C CA . ASN A 1 537 ? -41.919 -3.717 57.117 1.00 86.62 537 ASN A CA 1
ATOM 4087 C C . ASN A 1 537 ? -42.865 -2.629 56.588 1.00 86.62 537 ASN A C 1
ATOM 4089 O O . ASN A 1 537 ? -44.002 -2.522 57.063 1.00 86.62 537 ASN A O 1
ATOM 4093 N N . THR A 1 538 ? -42.403 -1.841 55.618 1.00 72.00 538 THR A N 1
ATOM 4094 C CA . THR A 1 538 ? -43.302 -1.098 54.725 1.00 72.00 538 THR A CA 1
ATOM 4095 C C . THR A 1 538 ? -43.010 -1.485 53.289 1.00 72.00 538 THR A C 1
ATOM 4097 O O . THR A 1 538 ? -41.915 -1.204 52.809 1.00 72.00 538 THR A O 1
ATOM 4100 N N . GLY A 1 539 ? -43.960 -2.114 52.613 1.00 68.00 539 GLY A N 1
ATOM 4101 C CA . GLY A 1 539 ? -44.004 -2.154 51.146 1.00 68.00 539 GLY A CA 1
ATOM 4102 C C . GLY A 1 539 ? -45.184 -1.353 50.590 1.00 68.00 539 GLY A C 1
ATOM 4103 O O . GLY A 1 539 ? -45.561 -1.536 49.450 1.00 68.00 539 GLY A O 1
ATOM 4104 N N . GLY A 1 540 ? -45.842 -0.526 51.416 1.00 72.88 540 GLY A N 1
ATOM 4105 C CA . GLY A 1 540 ? -47.067 0.197 51.060 1.00 72.88 540 GLY A CA 1
ATOM 4106 C C . GLY A 1 540 ? -47.066 1.679 51.456 1.00 72.88 540 GLY A C 1
ATOM 4107 O O . GLY A 1 540 ? -48.126 2.241 51.731 1.00 72.88 540 GLY A O 1
ATOM 4108 N N . HIS A 1 541 ? -45.904 2.316 51.609 1.00 85.94 541 HIS A N 1
ATOM 4109 C CA . HIS A 1 541 ? -45.793 3.682 52.138 1.00 85.94 541 HIS A CA 1
ATOM 4110 C C . HIS A 1 541 ? -44.973 4.560 51.203 1.00 85.94 541 HIS A C 1
ATOM 4112 O O . HIS A 1 541 ? -43.922 4.109 50.791 1.00 85.94 541 HIS A O 1
ATOM 4118 N N . ASP A 1 542 ? -45.375 5.821 50.973 1.00 88.69 542 ASP A N 1
ATOM 4119 C CA . ASP A 1 542 ? -44.768 6.777 50.020 1.00 88.69 542 ASP A CA 1
ATOM 4120 C C . ASP A 1 542 ? -43.233 6.918 50.062 1.00 88.69 542 ASP A C 1
ATOM 4122 O O . ASP A 1 542 ? -42.624 7.454 49.127 1.00 88.69 542 ASP A O 1
ATOM 4126 N N . VAL A 1 543 ? -42.608 6.520 51.169 1.00 91.06 543 VAL A N 1
ATOM 4127 C CA . VAL A 1 543 ? -41.157 6.487 51.330 1.00 91.06 543 VAL A CA 1
ATOM 4128 C C . VAL A 1 543 ? -40.712 5.205 52.015 1.00 91.06 543 VAL A C 1
ATOM 4130 O O . VAL A 1 543 ? -41.367 4.760 52.963 1.00 91.06 543 VAL A O 1
ATOM 4133 N N . PHE A 1 544 ? -39.547 4.706 51.604 1.00 90.94 544 PHE A N 1
ATOM 4134 C CA . PHE A 1 544 ? -38.784 3.714 52.348 1.00 90.94 544 PHE A CA 1
ATOM 4135 C C . PHE A 1 544 ? -37.612 4.368 53.083 1.00 90.94 544 PHE A C 1
ATOM 4137 O O . PHE A 1 544 ? -36.981 5.315 52.598 1.00 90.94 544 PHE A O 1
ATOM 4144 N N . GLU A 1 545 ? -37.304 3.855 54.271 1.00 90.00 545 GLU A N 1
ATOM 4145 C CA . GLU A 1 545 ? -36.199 4.359 55.079 1.00 90.00 545 GLU A CA 1
ATOM 4146 C C . GLU A 1 545 ? -34.927 3.530 54.873 1.00 90.00 545 GLU A C 1
ATOM 4148 O O . GLU A 1 545 ? -34.927 2.298 54.893 1.00 90.00 545 GLU A O 1
ATOM 4153 N N . VAL A 1 546 ? -33.804 4.232 54.756 1.00 90.81 546 VAL A N 1
ATOM 4154 C CA . VAL A 1 546 ? -32.461 3.649 54.727 1.00 90.81 546 VAL A CA 1
ATOM 4155 C C . VAL A 1 546 ? -31.647 4.264 55.856 1.00 90.81 546 VAL A C 1
ATOM 4157 O O . VAL A 1 546 ? -31.819 5.439 56.191 1.00 90.81 546 VAL A O 1
ATOM 4160 N N . THR A 1 547 ? -30.695 3.495 56.384 1.00 89.19 547 THR A N 1
ATOM 4161 C CA . THR A 1 547 ? -29.735 3.862 57.441 1.00 89.19 547 THR A CA 1
ATOM 4162 C C . THR A 1 547 ? -30.272 3.835 58.868 1.00 89.19 547 THR A C 1
ATOM 4164 O O . THR A 1 547 ? -31.473 3.748 59.107 1.00 89.19 547 THR A O 1
ATOM 4167 N N . SER A 1 548 ? -29.356 3.847 59.839 1.00 85.31 548 SER A N 1
ATOM 4168 C CA . SER A 1 548 ? -29.702 3.744 61.255 1.00 85.31 548 SER A CA 1
ATOM 4169 C C . SER A 1 548 ? -30.335 5.024 61.806 1.00 85.31 548 SER A C 1
ATOM 4171 O O . SER A 1 548 ? -29.828 6.127 61.596 1.00 85.31 548 SER A O 1
ATOM 4173 N N . TYR A 1 549 ? -31.417 4.897 62.577 1.00 83.31 549 TYR A N 1
ATOM 4174 C CA . TYR A 1 549 ? -32.071 6.067 63.176 1.00 83.31 549 TYR A CA 1
ATOM 4175 C C . TYR A 1 549 ? -31.329 6.576 64.420 1.00 83.31 549 TYR A C 1
ATOM 4177 O O . TYR A 1 549 ? -31.069 7.774 64.528 1.00 83.31 549 TYR A O 1
ATOM 4185 N N . ARG A 1 550 ? -30.925 5.686 65.339 1.00 79.56 550 ARG A N 1
ATOM 4186 C CA . ARG A 1 550 ? -30.181 6.046 66.569 1.00 79.56 550 ARG A CA 1
ATOM 4187 C C . ARG A 1 550 ? -28.659 5.995 66.443 1.00 79.56 550 ARG A C 1
ATOM 4189 O O . ARG A 1 550 ? -27.968 6.240 67.426 1.00 79.56 550 ARG A O 1
ATOM 4196 N N . GLY A 1 551 ? -28.142 5.646 65.269 1.00 72.69 551 GLY A N 1
ATOM 4197 C CA . GLY A 1 551 ? -26.713 5.409 65.087 1.00 72.69 551 GLY A CA 1
ATOM 4198 C C . GLY A 1 551 ? -26.189 4.155 65.793 1.00 72.69 551 GLY A C 1
ATOM 4199 O O . GLY A 1 551 ? -25.002 4.047 66.088 1.00 72.69 551 GLY A O 1
ATOM 4200 N N . THR A 1 552 ? -27.072 3.206 66.108 1.00 73.69 552 THR A N 1
ATOM 4201 C CA . THR A 1 552 ? -26.718 1.926 66.730 1.00 73.69 552 THR A CA 1
ATOM 4202 C C . THR A 1 552 ? -27.133 0.768 65.833 1.00 73.69 552 THR A C 1
ATOM 4204 O O . THR A 1 552 ? -28.049 0.884 65.017 1.00 73.69 552 THR A O 1
ATOM 4207 N N . ALA A 1 553 ? -26.485 -0.382 66.023 1.00 72.69 553 ALA A N 1
ATOM 4208 C CA . ALA A 1 553 ? -26.831 -1.623 65.330 1.00 72.69 553 ALA A CA 1
ATOM 4209 C C . ALA A 1 553 ? -28.185 -2.212 65.777 1.00 72.69 553 ALA A C 1
ATOM 4211 O O . ALA A 1 553 ? -28.554 -3.301 65.347 1.00 72.69 553 ALA A O 1
ATOM 4212 N N . GLU A 1 554 ? -28.902 -1.530 66.672 1.00 78.69 554 GLU A N 1
ATOM 4213 C CA . GLU A 1 554 ? -30.205 -1.940 67.191 1.00 78.69 554 GLU A CA 1
ATOM 4214 C C . GLU A 1 554 ? -31.372 -1.241 66.494 1.00 78.69 554 GLU A C 1
ATOM 4216 O O . GLU A 1 554 ? -32.496 -1.502 66.896 1.00 78.69 554 GLU A O 1
ATOM 4221 N N . ASP A 1 555 ? -31.126 -0.350 65.522 1.00 80.62 555 ASP A N 1
ATOM 4222 C CA . ASP A 1 555 ? -32.158 0.447 64.833 1.00 80.62 555 ASP A CA 1
ATOM 4223 C C . ASP A 1 555 ? -31.775 0.718 63.363 1.00 80.62 555 ASP A C 1
ATOM 4225 O O . ASP A 1 555 ? -31.727 1.862 62.902 1.00 80.62 555 ASP A O 1
ATOM 4229 N N . GLU A 1 556 ? -31.381 -0.342 62.648 1.00 86.81 556 GLU A N 1
ATOM 4230 C CA . GLU A 1 556 ? -30.964 -0.284 61.238 1.00 86.81 556 GLU A CA 1
ATOM 4231 C C . GLU A 1 556 ? -32.150 -0.433 60.284 1.00 86.81 556 GLU A C 1
ATOM 4233 O O . GLU A 1 556 ? -33.043 -1.249 60.511 1.00 86.81 556 GLU A O 1
ATOM 4238 N N . LYS A 1 557 ? -32.107 0.303 59.170 1.00 89.19 557 LYS A N 1
ATOM 4239 C CA . LYS A 1 557 ? -33.132 0.264 58.123 1.00 89.19 557 LYS A CA 1
ATOM 4240 C C . LYS A 1 557 ? -32.495 -0.085 56.795 1.00 89.19 557 LYS A C 1
ATOM 4242 O O . LYS A 1 557 ? -31.541 0.583 56.372 1.00 89.19 557 LYS A O 1
ATOM 4247 N N . HIS A 1 558 ? -32.969 -1.168 56.190 1.00 92.62 558 HIS A N 1
ATOM 4248 C CA . HIS A 1 558 ? -32.492 -1.646 54.895 1.00 92.62 558 HIS A CA 1
ATOM 4249 C C . HIS A 1 558 ? -33.648 -1.583 53.910 1.00 92.62 558 HIS A C 1
ATOM 4251 O O . HIS A 1 558 ? -34.697 -2.164 54.187 1.00 92.62 558 HIS A O 1
ATOM 4257 N N . ALA A 1 559 ? -33.443 -0.921 52.775 1.00 94.38 559 ALA A N 1
ATOM 4258 C CA . ALA A 1 559 ? -34.415 -0.918 51.690 1.00 94.38 559 ALA A CA 1
ATOM 4259 C C . ALA A 1 559 ? -34.040 -1.976 50.654 1.00 94.38 559 ALA A C 1
ATOM 4261 O O . ALA A 1 559 ? -32.883 -2.085 50.258 1.00 94.38 559 ALA A O 1
ATOM 4262 N N . LEU A 1 560 ? -35.019 -2.752 50.225 1.00 95.06 560 LEU A N 1
ATOM 4263 C CA . LEU A 1 560 ? -34.947 -3.736 49.163 1.00 95.06 560 LEU A CA 1
ATOM 4264 C C . LEU A 1 560 ? -35.647 -3.141 47.949 1.00 95.06 560 LEU A C 1
ATOM 4266 O O . LEU A 1 560 ? -36.752 -2.629 48.076 1.00 95.06 560 LEU A O 1
ATOM 4270 N N . LEU A 1 561 ? -35.012 -3.204 46.784 1.00 95.31 561 LEU A N 1
ATOM 4271 C CA . LEU A 1 561 ? -35.625 -2.798 45.522 1.00 95.31 561 LEU A CA 1
ATOM 4272 C C . LEU A 1 561 ? -35.393 -3.882 44.481 1.00 95.31 561 LEU A C 1
ATOM 4274 O O . LEU A 1 561 ? -34.308 -4.460 44.404 1.00 95.31 561 LEU A O 1
ATOM 4278 N N . LYS A 1 562 ? -36.386 -4.128 43.632 1.00 94.00 562 LYS A N 1
ATOM 4279 C CA . LYS A 1 562 ? -36.261 -5.040 42.495 1.00 94.00 562 LYS A CA 1
ATOM 4280 C C . LYS A 1 562 ? -36.831 -4.402 41.233 1.00 94.00 562 LYS A C 1
ATOM 4282 O O . LYS A 1 562 ? -37.922 -3.845 41.262 1.00 94.00 562 LYS A O 1
ATOM 4287 N N . PHE A 1 563 ? -36.103 -4.538 40.123 1.00 94.81 563 PHE A N 1
ATOM 4288 C CA . PHE A 1 563 ? -36.552 -4.208 38.766 1.00 94.81 563 PHE A CA 1
ATOM 4289 C C . PHE A 1 563 ? -36.354 -5.440 37.878 1.00 94.81 563 PHE A C 1
ATOM 4291 O O . PHE A 1 563 ? -35.241 -5.954 37.784 1.00 94.81 563 PHE A O 1
ATOM 4298 N N . SER A 1 564 ? -37.414 -5.928 37.233 1.00 92.69 564 SER A N 1
ATOM 4299 C CA . SER A 1 564 ? -37.341 -7.076 36.314 1.00 92.69 564 SER A CA 1
ATOM 4300 C C . SER A 1 564 ? -37.120 -6.615 34.870 1.00 92.69 564 SER A C 1
ATOM 4302 O O . SER A 1 564 ? -38.056 -6.116 34.246 1.00 92.69 564 SER A O 1
ATOM 4304 N N . LEU A 1 565 ? -35.915 -6.764 34.315 1.00 92.94 565 LEU A N 1
ATOM 4305 C CA . LEU A 1 565 ? -35.610 -6.277 32.959 1.00 92.94 565 LEU A CA 1
ATOM 4306 C C . LEU A 1 565 ? -36.682 -6.723 31.938 1.00 92.94 565 LEU A C 1
ATOM 4308 O O . LEU A 1 565 ? -37.014 -7.910 31.887 1.00 92.94 565 LEU A O 1
ATOM 4312 N N . PRO A 1 566 ? -37.288 -5.792 31.176 1.00 88.06 566 PRO A N 1
ATOM 4313 C CA . PRO A 1 566 ? -38.411 -6.121 30.309 1.00 88.06 566 PRO A CA 1
ATOM 4314 C C . PRO A 1 566 ? -37.952 -6.937 29.100 1.00 88.06 566 PRO A C 1
ATOM 4316 O O . PRO A 1 566 ? -36.846 -6.755 28.601 1.00 88.06 566 PRO A O 1
ATOM 4319 N N . VAL A 1 567 ? -38.864 -7.740 28.543 1.00 85.38 567 VAL A N 1
ATOM 4320 C CA . VAL A 1 567 ? -38.634 -8.533 27.316 1.00 85.38 567 VAL A CA 1
ATOM 4321 C C . VAL A 1 567 ? -38.276 -7.689 26.085 1.00 85.38 567 VAL A C 1
ATOM 4323 O O . VAL A 1 567 ? -37.828 -8.226 25.078 1.00 85.38 567 VAL A O 1
ATOM 4326 N N . SER A 1 568 ? -38.490 -6.371 26.146 1.00 87.25 568 SER A N 1
ATOM 4327 C CA . SER A 1 568 ? -38.077 -5.423 25.111 1.00 87.25 568 SER A CA 1
ATOM 4328 C C . SER A 1 568 ? -36.570 -5.175 25.082 1.00 87.25 568 SER A C 1
ATOM 4330 O O . SER A 1 568 ? -36.096 -4.620 24.100 1.00 87.25 568 SER A O 1
ATOM 4332 N N . ILE A 1 569 ? -35.833 -5.527 26.141 1.00 92.31 569 ILE A N 1
ATOM 4333 C CA . ILE A 1 569 ? -34.372 -5.614 26.108 1.00 92.31 569 ILE A CA 1
ATOM 4334 C C . ILE A 1 569 ? -34.045 -7.032 25.619 1.00 92.31 569 ILE A C 1
ATOM 4336 O O . ILE A 1 569 ? -34.340 -7.993 26.333 1.00 92.31 569 ILE A O 1
ATOM 4340 N N . PRO A 1 570 ? -33.500 -7.199 24.401 1.00 90.44 570 PRO A N 1
ATOM 4341 C CA . PRO A 1 570 ? -33.208 -8.518 23.850 1.00 90.44 570 PRO A CA 1
ATOM 4342 C C . PRO A 1 570 ? -32.237 -9.291 24.744 1.00 90.44 570 PRO A C 1
ATOM 4344 O O . PRO A 1 570 ? -31.290 -8.717 25.271 1.00 90.44 570 PRO A O 1
ATOM 4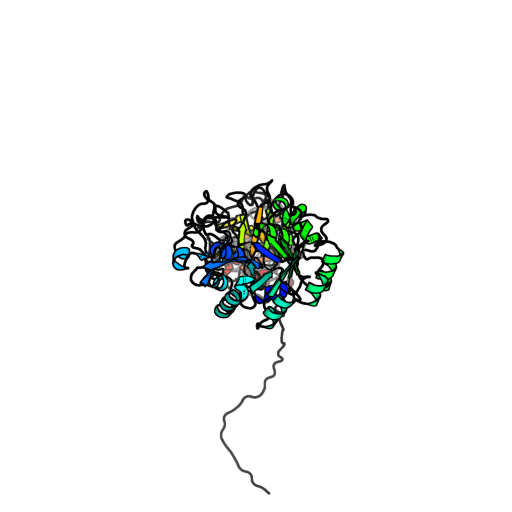347 N N . SER A 1 571 ? -32.430 -10.603 24.886 1.00 88.50 571 SER A N 1
ATOM 4348 C CA . SER A 1 571 ? -31.593 -11.441 25.764 1.00 88.50 571 SER A CA 1
ATOM 4349 C C . SER A 1 571 ? -30.126 -11.522 25.330 1.00 88.50 571 SER A C 1
ATOM 4351 O O . SER A 1 571 ? -29.276 -11.927 26.110 1.00 88.50 571 SER A O 1
ATOM 4353 N N . ASN A 1 572 ? -29.827 -11.176 24.076 1.00 82.75 572 ASN A N 1
ATOM 4354 C CA . ASN A 1 572 ? -28.470 -11.073 23.546 1.00 82.75 572 ASN A CA 1
ATOM 4355 C C . ASN A 1 572 ? -27.927 -9.635 23.556 1.00 82.75 572 ASN A C 1
ATOM 4357 O O . ASN A 1 572 ? -26.863 -9.402 22.995 1.00 82.75 572 ASN A O 1
ATOM 4361 N N . ALA A 1 573 ? -28.650 -8.662 24.116 1.00 87.69 573 ALA A N 1
ATOM 4362 C CA . ALA A 1 573 ? -28.174 -7.290 24.178 1.00 87.69 573 ALA A CA 1
ATOM 4363 C C . ALA A 1 573 ? -26.973 -7.149 25.123 1.00 87.69 573 ALA A C 1
ATOM 4365 O O . ALA A 1 573 ? -26.868 -7.831 26.143 1.00 87.69 573 ALA A O 1
ATOM 4366 N N . ILE A 1 574 ? -26.093 -6.210 24.781 1.00 84.94 574 ILE A N 1
ATOM 4367 C CA . ILE A 1 574 ? -24.966 -5.796 25.613 1.00 84.94 574 ILE A CA 1
ATOM 4368 C C . ILE A 1 574 ? -25.370 -4.492 26.294 1.00 84.94 574 ILE A C 1
ATOM 4370 O O . ILE A 1 574 ? -25.547 -3.467 25.628 1.00 84.94 574 ILE A O 1
ATOM 4374 N N . ILE A 1 575 ? -25.553 -4.538 27.612 1.00 89.00 575 ILE A N 1
ATOM 4375 C CA . ILE A 1 575 ? -25.854 -3.374 28.442 1.00 89.00 575 ILE A CA 1
ATOM 4376 C C . ILE A 1 575 ? -24.577 -2.546 28.575 1.00 89.00 575 ILE A C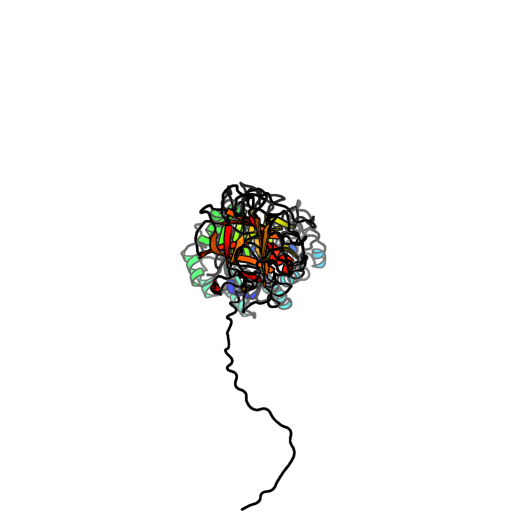 1
ATOM 4378 O O . ILE A 1 575 ? -23.596 -2.972 29.173 1.00 89.00 575 ILE A O 1
ATOM 4382 N N . THR A 1 576 ? -24.597 -1.336 28.022 1.00 83.69 576 THR A N 1
ATOM 4383 C CA . THR A 1 576 ? -23.469 -0.398 28.077 1.00 83.69 576 THR A CA 1
ATOM 4384 C C . THR A 1 576 ? -23.532 0.506 29.309 1.00 83.69 576 THR A C 1
ATOM 4386 O O . THR A 1 576 ? -22.534 1.113 29.681 1.00 83.69 576 THR A O 1
ATOM 4389 N N . SER A 1 577 ? -24.711 0.649 29.924 1.00 91.88 577 SER A N 1
ATOM 4390 C CA . SER A 1 577 ? -24.908 1.378 31.180 1.00 91.88 577 SER A CA 1
ATOM 4391 C C . SER A 1 577 ? -26.230 0.973 31.834 1.00 91.88 577 SER A C 1
ATOM 4393 O O . SER A 1 577 ? -27.250 0.892 31.150 1.00 91.88 577 SER A O 1
ATOM 4395 N N . ALA A 1 578 ? -26.241 0.771 33.153 1.00 95.94 578 ALA A N 1
ATOM 4396 C CA . ALA A 1 578 ? -27.467 0.693 33.944 1.00 95.94 578 ALA A CA 1
ATOM 4397 C C . ALA A 1 578 ? -27.362 1.539 35.221 1.00 95.94 578 ALA A C 1
ATOM 4399 O O . ALA A 1 578 ? -26.488 1.325 36.063 1.00 95.94 578 ALA A O 1
ATOM 4400 N N . GLU A 1 579 ? -28.277 2.494 35.375 1.00 97.19 579 GLU A N 1
ATOM 4401 C CA . GLU A 1 579 ? -28.277 3.475 36.461 1.00 97.19 579 GLU A CA 1
ATOM 4402 C C . GLU A 1 579 ? -29.550 3.381 37.308 1.00 97.19 579 GLU A C 1
ATOM 4404 O O . GLU A 1 579 ? -30.640 3.708 36.833 1.00 97.19 579 GLU A O 1
ATOM 4409 N N . LEU A 1 580 ? -29.415 3.002 38.582 1.00 97.81 580 LEU A N 1
ATOM 4410 C CA . LEU A 1 580 ? -30.491 3.132 39.564 1.00 97.81 580 LEU A CA 1
ATOM 4411 C C . LEU A 1 580 ? -30.540 4.572 40.071 1.00 97.81 580 LEU A C 1
ATOM 4413 O O . LEU A 1 580 ? -29.569 5.065 40.640 1.00 97.81 580 LEU A O 1
ATOM 4417 N N . ARG A 1 581 ? -31.692 5.221 39.955 1.00 97.38 581 ARG A N 1
ATOM 4418 C CA . ARG A 1 581 ? -31.952 6.578 40.430 1.00 97.38 581 ARG A CA 1
ATOM 4419 C C . ARG A 1 581 ? -33.011 6.541 41.521 1.00 97.38 581 ARG A C 1
ATOM 4421 O O . ARG A 1 581 ? -34.130 6.089 41.282 1.00 97.38 581 ARG A O 1
ATOM 4428 N N . ILE A 1 582 ? -32.667 7.052 42.698 1.00 96.75 582 ILE A N 1
ATOM 4429 C CA . ILE A 1 582 ? -33.578 7.203 43.841 1.00 96.75 582 ILE A CA 1
ATOM 4430 C C . ILE A 1 582 ? -33.592 8.656 44.310 1.00 96.75 582 ILE A C 1
ATOM 4432 O O . ILE A 1 582 ? -32.574 9.352 44.240 1.00 96.75 582 ILE A O 1
ATOM 4436 N N . LYS A 1 583 ? -34.740 9.125 44.797 1.00 96.75 583 LYS A N 1
ATOM 4437 C CA . LYS A 1 583 ? -34.924 10.517 45.218 1.00 96.75 583 LYS A CA 1
ATOM 4438 C C . LYS A 1 583 ? -35.093 10.614 46.724 1.00 96.75 583 LYS A C 1
ATOM 4440 O O . LYS A 1 583 ? -35.943 9.938 47.297 1.00 96.75 583 LYS A O 1
ATOM 4445 N N . LEU A 1 584 ? -34.293 11.461 47.366 1.00 95.38 584 LEU A N 1
ATOM 4446 C CA . LEU A 1 584 ? -34.395 11.727 48.798 1.00 95.38 584 LEU A CA 1
ATOM 4447 C C . LEU A 1 584 ? -35.577 12.668 49.066 1.00 95.38 584 LEU A C 1
ATOM 4449 O O . LEU A 1 584 ? -35.543 13.836 48.683 1.00 95.38 584 LEU A O 1
ATOM 4453 N N . MET A 1 585 ? -36.601 12.187 49.760 1.00 93.62 585 MET A N 1
ATOM 4454 C CA . MET A 1 585 ? -37.818 12.942 50.085 1.00 93.62 585 MET A CA 1
ATOM 4455 C C . MET A 1 585 ? -37.714 13.674 51.424 1.00 93.62 585 MET A C 1
ATOM 4457 O O . MET A 1 585 ? -38.340 14.722 51.622 1.00 93.62 585 MET A O 1
ATOM 4461 N N . GLY A 1 586 ? -36.886 13.165 52.335 1.00 89.56 586 GLY A N 1
ATOM 4462 C CA . GLY A 1 586 ? -36.717 13.735 53.663 1.00 89.56 586 GLY A CA 1
ATOM 4463 C C . GLY A 1 586 ? -35.598 13.083 54.464 1.00 89.56 586 GLY A C 1
ATOM 4464 O O . GLY A 1 586 ? -34.915 12.164 54.011 1.00 89.56 586 GLY A O 1
ATOM 4465 N N . THR A 1 587 ? -35.392 13.604 55.668 1.00 87.94 587 THR A N 1
ATOM 4466 C CA . THR A 1 587 ? -34.541 12.979 56.677 1.00 87.94 587 THR A CA 1
ATOM 4467 C C . THR A 1 587 ? -35.274 12.974 58.006 1.00 87.94 587 THR A C 1
ATOM 4469 O O . THR A 1 587 ? -35.950 13.945 58.363 1.00 87.94 587 THR A O 1
ATOM 4472 N N . ARG A 1 588 ? -35.102 11.900 58.775 1.00 81.06 588 ARG A N 1
ATOM 4473 C CA . ARG A 1 588 ? -35.738 11.754 60.081 1.00 81.06 588 ARG A CA 1
ATOM 4474 C C . ARG A 1 588 ? -34.707 11.839 61.198 1.00 81.06 588 ARG A C 1
ATOM 4476 O O . ARG A 1 588 ? -33.885 10.946 61.343 1.00 81.06 588 ARG A O 1
ATOM 4483 N N . ASN A 1 589 ? -34.803 12.897 62.007 1.00 71.12 589 ASN A N 1
ATOM 4484 C CA . ASN A 1 589 ? -34.020 13.167 63.224 1.00 71.12 589 ASN A CA 1
ATOM 4485 C C . ASN A 1 589 ? -32.485 13.223 63.044 1.00 71.12 589 ASN A C 1
ATOM 4487 O O . ASN A 1 589 ? -31.730 12.476 63.666 1.00 71.12 589 ASN A O 1
ATOM 4491 N N . GLY A 1 590 ? -32.029 14.151 62.199 1.00 65.12 590 GLY A N 1
ATOM 4492 C CA . GLY A 1 590 ? -30.613 14.474 62.018 1.00 65.12 590 GLY A CA 1
ATOM 4493 C C . GLY A 1 590 ? -30.332 15.183 60.690 1.00 65.12 590 GLY A C 1
ATOM 4494 O O . GLY A 1 590 ? -31.031 14.966 59.701 1.00 65.12 590 GLY A O 1
ATOM 4495 N N . MET A 1 591 ? -29.294 16.026 60.668 1.00 65.56 591 MET A N 1
ATOM 4496 C CA . MET A 1 591 ? -28.751 16.677 59.462 1.00 65.56 591 MET A CA 1
ATOM 4497 C C . MET A 1 591 ? -27.342 16.153 59.133 1.00 65.56 591 MET A C 1
ATOM 4499 O O . MET A 1 591 ? -26.471 16.900 58.691 1.00 65.56 591 MET A O 1
ATOM 4503 N N . VAL A 1 592 ? -27.086 14.860 59.326 1.00 77.88 592 VAL A N 1
ATOM 4504 C CA . VAL A 1 592 ? -25.790 14.243 58.996 1.00 77.88 592 VAL A CA 1
ATOM 4505 C C . VAL A 1 592 ? -25.826 13.562 57.631 1.00 77.88 592 VAL A C 1
ATOM 4507 O O . VAL A 1 592 ? -26.828 12.959 57.239 1.00 77.88 592 VAL A O 1
ATOM 4510 N N . SER A 1 593 ? -24.732 13.683 56.878 1.00 87.81 593 SER A N 1
ATOM 4511 C CA . SER A 1 593 ? -24.569 12.932 55.629 1.00 87.81 593 SER A CA 1
ATOM 4512 C C . SER A 1 593 ? -24.252 11.474 55.956 1.00 87.81 593 SER A C 1
ATOM 4514 O O . SER A 1 593 ? -23.463 11.219 56.865 1.00 87.81 593 SER A O 1
ATOM 4516 N N . LYS A 1 594 ? -24.853 10.527 55.230 1.00 88.62 594 LYS A N 1
ATOM 4517 C CA . LYS A 1 594 ? -24.647 9.087 55.456 1.00 88.62 594 LYS A CA 1
ATOM 4518 C C . LYS A 1 594 ? -24.269 8.378 54.170 1.00 88.62 594 LYS A C 1
ATOM 4520 O O . LYS A 1 594 ? -24.850 8.661 53.128 1.00 88.62 594 LYS A O 1
ATOM 4525 N N . THR A 1 595 ? -23.319 7.454 54.246 1.00 92.06 595 THR A N 1
ATOM 4526 C CA . THR A 1 595 ? -22.928 6.637 53.095 1.00 92.06 595 THR A CA 1
ATOM 4527 C C . THR A 1 595 ? -23.872 5.452 52.977 1.00 92.06 595 THR A C 1
ATOM 4529 O O . THR A 1 595 ? -23.888 4.575 53.841 1.00 92.06 595 THR A O 1
ATOM 4532 N N . VAL A 1 596 ? -24.657 5.436 51.904 1.00 94.31 596 VAL A N 1
ATOM 4533 C CA . VAL A 1 596 ? -25.514 4.310 51.535 1.00 94.31 596 VAL A CA 1
ATOM 4534 C C . VAL A 1 596 ? -24.744 3.406 50.583 1.00 94.31 596 VAL A C 1
ATOM 4536 O O . VAL A 1 596 ? -24.171 3.867 49.595 1.00 94.31 596 VAL A O 1
ATOM 4539 N N . ASN A 1 597 ? -24.720 2.124 50.916 1.00 95.31 597 ASN A N 1
ATOM 4540 C CA . ASN A 1 597 ? -24.087 1.049 50.176 1.00 95.31 597 ASN A CA 1
ATOM 4541 C C . ASN A 1 597 ? -25.171 0.223 49.472 1.00 95.31 597 ASN A C 1
ATOM 4543 O O . ASN A 1 597 ? -26.150 -0.176 50.107 1.00 95.31 597 ASN A O 1
ATOM 4547 N N . LEU A 1 598 ? -24.976 -0.012 48.175 1.00 97.56 598 LEU A N 1
ATOM 4548 C CA . LEU A 1 598 ? -25.809 -0.868 47.344 1.00 97.56 598 LEU A CA 1
ATOM 4549 C C . LEU A 1 598 ? -25.144 -2.238 47.201 1.00 97.56 598 LEU A C 1
ATOM 4551 O O . LEU A 1 598 ? -23.975 -2.337 46.810 1.00 97.56 598 LEU A O 1
ATOM 4555 N N . ARG A 1 599 ? -25.896 -3.301 47.498 1.00 97.12 599 ARG A N 1
ATOM 4556 C CA . ARG A 1 599 ? -25.437 -4.690 47.358 1.00 97.12 599 ARG A CA 1
ATOM 4557 C C . ARG A 1 599 ? -26.467 -5.562 46.658 1.00 97.12 599 ARG A C 1
ATOM 4559 O O . ARG A 1 599 ? -27.658 -5.263 46.668 1.00 97.12 599 ARG A O 1
ATOM 4566 N N . GLU A 1 600 ? -25.991 -6.660 46.086 1.00 96.69 600 GLU A N 1
ATOM 4567 C CA . GLU A 1 600 ? -26.826 -7.688 45.467 1.00 96.69 600 GLU A CA 1
ATOM 4568 C C . GLU A 1 600 ? -27.620 -8.455 46.531 1.00 96.69 600 GLU A C 1
ATOM 4570 O O . GLU A 1 600 ? -27.042 -8.907 47.524 1.00 96.69 600 GLU A O 1
ATOM 4575 N N . VAL A 1 601 ? -28.922 -8.645 46.313 1.00 97.56 601 VAL A N 1
ATOM 4576 C CA . VAL A 1 601 ? -29.736 -9.589 47.089 1.00 97.56 601 VAL A CA 1
ATOM 4577 C C . VAL A 1 601 ? -29.582 -10.978 46.478 1.00 97.56 601 VAL A C 1
ATOM 4579 O O . VAL A 1 601 ? -29.710 -11.148 45.272 1.00 97.56 601 VAL A O 1
ATOM 4582 N N . THR A 1 602 ? -29.322 -11.984 47.308 1.00 96.38 602 THR A N 1
ATOM 4583 C CA . THR A 1 602 ? -28.998 -13.353 46.869 1.00 96.38 602 THR A CA 1
ATOM 4584 C C . THR A 1 602 ? -30.068 -14.381 47.240 1.00 96.38 602 THR A C 1
ATOM 4586 O O . THR A 1 602 ? -29.894 -15.573 46.993 1.00 96.38 602 THR A O 1
ATOM 4589 N N . GLY A 1 603 ? -31.183 -13.944 47.832 1.00 96.12 603 GLY A N 1
ATOM 4590 C CA . GLY A 1 603 ? -32.306 -14.805 48.200 1.00 96.12 603 GLY A CA 1
ATOM 4591 C C . GLY A 1 603 ? -33.659 -14.185 47.871 1.00 96.12 603 GLY A C 1
ATOM 4592 O O . GLY A 1 603 ? -33.810 -12.965 47.842 1.00 96.12 603 GLY A O 1
ATOM 4593 N N . ALA A 1 604 ? -34.658 -15.037 47.646 1.00 94.94 604 ALA A N 1
ATOM 4594 C CA . ALA A 1 604 ? -36.016 -14.598 47.352 1.00 94.94 604 ALA A CA 1
ATOM 4595 C C . ALA A 1 604 ? -36.661 -13.874 48.543 1.00 94.94 604 ALA A C 1
ATOM 4597 O O . ALA A 1 604 ? -36.409 -14.200 49.704 1.00 94.94 604 ALA A O 1
ATOM 4598 N N . TRP A 1 605 ? -37.537 -12.923 48.234 1.00 94.62 605 TRP A N 1
ATOM 4599 C CA . TRP A 1 605 ? -38.341 -12.194 49.206 1.00 94.62 605 TRP A CA 1
ATOM 4600 C C . TRP A 1 605 ? -39.690 -11.814 48.593 1.00 94.62 605 TRP A C 1
ATOM 4602 O O . TRP A 1 605 ? -39.866 -11.846 47.373 1.00 94.62 605 TRP A O 1
ATOM 4612 N N . SER A 1 606 ? -40.649 -11.488 49.454 1.00 90.88 606 SER A N 1
ATOM 4613 C CA . SER A 1 606 ? -41.966 -10.989 49.061 1.00 90.88 606 SER A CA 1
ATOM 4614 C C . SER A 1 606 ? -42.196 -9.646 49.731 1.00 90.88 606 SER A C 1
ATOM 4616 O O . SER A 1 606 ? -41.947 -9.507 50.931 1.00 90.88 606 SER A O 1
ATOM 4618 N N . GLU A 1 607 ? -42.645 -8.674 48.948 1.00 88.62 607 GLU A N 1
ATOM 4619 C CA . GLU A 1 607 ? -43.100 -7.370 49.426 1.00 88.62 607 GLU A CA 1
ATOM 4620 C C . GLU A 1 607 ? -44.222 -7.548 50.456 1.00 88.62 607 GLU A C 1
ATOM 4622 O O . GLU A 1 607 ? -44.984 -8.519 50.408 1.00 88.62 607 GLU A O 1
ATOM 4627 N N . GLY A 1 608 ? -44.247 -6.674 51.459 1.00 83.00 608 GLY A N 1
ATOM 4628 C CA . GLY A 1 608 ? -45.257 -6.704 52.510 1.00 83.00 608 GLY A CA 1
ATOM 4629 C C . GLY A 1 608 ? -46.201 -5.515 52.402 1.00 83.00 608 GLY A C 1
ATOM 4630 O O . GLY A 1 608 ? -45.779 -4.413 52.093 1.00 83.00 608 GLY A O 1
ATOM 4631 N N . GLU A 1 609 ? -47.468 -5.704 52.754 1.00 84.44 609 GLU A N 1
ATOM 4632 C CA . GLU A 1 609 ? -48.529 -4.680 52.644 1.00 84.44 609 GLU A CA 1
ATOM 4633 C C . GLU A 1 609 ? -48.515 -3.646 53.798 1.00 84.44 609 GLU A C 1
ATOM 4635 O O . GLU A 1 609 ? -49.548 -3.140 54.243 1.00 84.44 609 GLU A O 1
ATOM 4640 N N . GLY A 1 610 ? -47.345 -3.404 54.390 1.00 82.50 610 GLY A N 1
ATOM 4641 C CA . GLY A 1 610 ? -47.183 -2.572 55.579 1.00 82.50 610 GLY A CA 1
ATOM 4642 C C . GLY A 1 610 ? -47.143 -1.089 55.226 1.00 82.50 610 GLY A C 1
ATOM 4643 O O . GLY A 1 610 ? -46.555 -0.704 54.219 1.00 82.50 610 GLY A O 1
ATOM 4644 N N . THR A 1 611 ? -47.717 -0.236 56.076 1.00 83.31 611 THR A N 1
ATOM 4645 C CA . THR A 1 611 ? -47.774 1.220 55.857 1.00 83.31 611 THR A CA 1
ATOM 4646 C C . THR A 1 611 ? -47.120 2.005 57.000 1.00 83.31 611 THR A C 1
ATOM 4648 O O . THR A 1 611 ? -46.952 1.500 58.109 1.00 83.31 611 THR A O 1
ATOM 4651 N N . GLY A 1 612 ? -46.775 3.271 56.749 1.00 82.06 612 GLY A N 1
ATOM 4652 C CA . GLY A 1 612 ? -46.224 4.202 57.744 1.00 82.06 612 GLY A CA 1
ATOM 4653 C C . GLY A 1 612 ? -44.725 4.030 57.995 1.00 82.06 612 GLY A C 1
ATOM 4654 O O . GLY A 1 612 ? -44.231 2.922 58.032 1.00 82.06 612 GLY A O 1
ATOM 4655 N N . ILE A 1 613 ? -44.008 5.124 58.246 1.00 73.50 613 ILE A N 1
ATOM 4656 C CA . ILE A 1 613 ? -42.531 5.212 58.273 1.00 73.50 613 ILE A CA 1
ATOM 4657 C C . ILE A 1 613 ? -41.799 4.055 59.012 1.00 73.50 613 ILE A C 1
ATOM 4659 O O . ILE A 1 613 ? -40.834 3.518 58.483 1.00 73.50 613 ILE A O 1
ATOM 4663 N N . ASP A 1 614 ? -42.261 3.610 60.189 1.00 76.94 614 ASP A N 1
ATOM 4664 C CA . ASP A 1 614 ? -41.620 2.524 60.973 1.00 76.94 614 ASP A CA 1
ATOM 4665 C C . ASP A 1 614 ? -42.140 1.103 60.659 1.00 76.94 614 ASP A C 1
ATOM 4667 O O . ASP A 1 614 ? -41.832 0.138 61.369 1.00 76.94 614 ASP A O 1
ATOM 4671 N N . GLY A 1 615 ? -42.972 0.961 59.631 1.00 77.88 615 GLY A N 1
ATOM 4672 C CA . GLY A 1 615 ? -43.628 -0.293 59.297 1.00 77.88 615 GLY A CA 1
ATOM 4673 C C . GLY A 1 615 ? -44.779 -0.669 60.215 1.00 77.88 615 GLY A C 1
ATOM 4674 O O . GLY A 1 615 ? -44.937 -0.182 61.341 1.00 77.88 615 GLY A O 1
ATOM 4675 N N . GLN A 1 616 ? -45.570 -1.620 59.727 1.00 84.69 616 GLN A N 1
ATOM 4676 C CA . GLN A 1 616 ? -46.557 -2.359 60.509 1.00 84.69 616 GLN A CA 1
ATOM 4677 C C . GLN A 1 616 ? -46.240 -3.850 60.445 1.00 84.69 616 GLN A C 1
ATOM 4679 O O . GLN A 1 616 ? -45.518 -4.314 59.563 1.00 84.69 616 GLN A O 1
ATOM 4684 N N . ALA A 1 617 ? -46.753 -4.605 61.414 1.00 86.56 617 ALA A N 1
ATOM 4685 C CA . ALA A 1 617 ? -46.632 -6.056 61.398 1.00 86.56 617 ALA A CA 1
ATOM 4686 C C . ALA A 1 617 ? -47.608 -6.627 60.360 1.00 86.56 617 ALA A C 1
ATOM 4688 O O . ALA A 1 617 ? -48.813 -6.681 60.600 1.00 86.56 617 ALA A O 1
ATOM 4689 N N . VAL A 1 618 ? -47.075 -7.034 59.212 1.00 86.38 618 VAL A N 1
ATOM 4690 C CA . VAL A 1 618 ? -47.821 -7.614 58.089 1.00 86.38 618 VAL A CA 1
ATOM 4691 C C . VAL A 1 618 ? -47.089 -8.843 57.546 1.00 86.38 618 VAL A C 1
ATOM 4693 O O . VAL A 1 618 ? -45.918 -9.074 57.856 1.00 86.38 618 VAL A O 1
ATOM 4696 N N . ALA A 1 619 ? -47.774 -9.647 56.731 1.00 88.06 619 ALA A N 1
ATOM 4697 C CA . ALA A 1 619 ? -47.121 -10.708 55.966 1.00 88.06 619 ALA A CA 1
ATOM 4698 C C . ALA A 1 619 ? -46.123 -10.109 54.952 1.00 88.06 619 ALA A C 1
ATOM 4700 O O . ALA A 1 619 ? -46.338 -9.005 54.461 1.00 88.06 619 ALA A O 1
ATOM 4701 N N . GLY A 1 620 ? -45.037 -10.831 54.656 1.00 89.94 620 GLY A N 1
ATOM 4702 C CA . GLY A 1 620 ? -43.970 -10.389 53.747 1.00 89.94 620 GLY A CA 1
ATOM 4703 C C . GLY A 1 620 ? -42.582 -10.405 54.394 1.00 89.94 620 GLY A C 1
ATOM 4704 O O . GLY A 1 620 ? -42.376 -11.002 55.460 1.00 89.94 620 GLY A O 1
ATOM 4705 N N . VAL A 1 621 ? -41.619 -9.766 53.728 1.00 92.31 621 VAL A N 1
ATOM 4706 C CA . VAL A 1 621 ? -40.232 -9.629 54.190 1.00 92.31 621 VAL A CA 1
ATOM 4707 C C . VAL A 1 621 ? -40.154 -8.704 55.400 1.00 92.31 621 VAL A C 1
ATOM 4709 O O . VAL A 1 621 ? -40.682 -7.610 55.390 1.00 92.31 621 VAL A O 1
ATOM 4712 N N . ASN A 1 622 ? -39.505 -9.120 56.470 1.00 92.50 622 ASN A N 1
ATOM 4713 C CA . ASN A 1 622 ? -39.262 -8.361 57.689 1.00 92.50 622 ASN A CA 1
ATOM 4714 C C . ASN A 1 622 ? -37.856 -8.694 58.192 1.00 92.50 622 ASN A C 1
ATOM 4716 O O . ASN A 1 622 ? -37.123 -9.469 57.576 1.00 92.50 622 ASN A O 1
ATOM 4720 N N . TRP A 1 623 ? -37.447 -8.123 59.322 1.00 91.94 623 TRP A N 1
ATOM 4721 C CA . TRP A 1 623 ? -36.088 -8.326 59.812 1.00 91.94 623 TRP A CA 1
ATOM 4722 C C . TRP A 1 623 ? -35.754 -9.797 60.104 1.00 91.94 623 TRP A C 1
ATOM 4724 O O . TRP A 1 623 ? -34.619 -10.230 59.878 1.00 91.94 623 TRP A O 1
ATOM 4734 N N . ASN A 1 624 ? -36.732 -10.572 60.580 1.00 91.00 624 ASN A N 1
ATOM 4735 C CA . ASN A 1 624 ? -36.542 -11.961 60.997 1.00 91.00 624 ASN A CA 1
ATOM 4736 C C . ASN A 1 624 ? -36.464 -12.947 59.820 1.00 91.00 624 ASN A C 1
ATOM 4738 O O . ASN A 1 624 ? -35.852 -14.001 59.970 1.00 91.00 624 ASN A O 1
ATOM 4742 N N . ASN A 1 625 ? -37.054 -12.620 58.666 1.00 92.44 625 ASN A N 1
ATOM 4743 C CA . ASN A 1 625 ? -37.072 -13.473 57.467 1.00 92.44 625 ASN A CA 1
ATOM 4744 C C . ASN A 1 625 ? -36.465 -12.792 56.221 1.00 92.44 625 ASN A C 1
ATOM 4746 O O . ASN A 1 625 ? -36.736 -13.214 55.098 1.00 92.44 625 ASN A O 1
ATOM 4750 N N . ARG A 1 626 ? -35.667 -11.733 56.411 1.00 92.75 626 ARG A N 1
ATOM 4751 C CA . ARG A 1 626 ? -35.017 -10.986 55.324 1.00 92.75 626 ARG A CA 1
ATOM 4752 C C . ARG A 1 626 ? -34.152 -11.884 54.431 1.00 92.75 626 ARG A C 1
ATOM 4754 O O . ARG A 1 626 ? -33.542 -12.830 54.941 1.00 92.75 626 ARG A O 1
ATOM 4761 N N . PRO A 1 627 ? -34.033 -11.572 53.129 1.00 95.19 627 PRO A N 1
ATOM 4762 C CA . PRO A 1 627 ? -33.167 -12.327 52.241 1.00 95.19 627 PRO A CA 1
ATOM 4763 C C . PRO A 1 627 ? -31.693 -12.136 52.612 1.00 95.19 627 PRO A C 1
ATOM 4765 O O . PRO A 1 627 ? -31.299 -11.158 53.254 1.00 95.19 627 PRO A O 1
ATOM 4768 N N . SER A 1 628 ? -30.867 -13.081 52.169 1.00 95.44 628 SER A N 1
ATOM 4769 C CA . SER A 1 628 ? -29.416 -12.900 52.172 1.00 95.44 628 SER A CA 1
ATOM 4770 C C . SER A 1 628 ? -29.012 -11.888 51.097 1.00 95.44 628 SER A C 1
ATOM 4772 O O . SER A 1 628 ? -29.703 -11.728 50.092 1.00 95.44 628 SER A O 1
ATOM 4774 N N . TYR A 1 629 ? -27.896 -11.201 51.313 1.00 94.38 629 TYR A N 1
ATOM 4775 C CA . TYR A 1 629 ? -27.303 -10.265 50.362 1.00 94.38 629 TYR A CA 1
ATOM 4776 C C . TYR A 1 629 ? -25.778 -10.349 50.435 1.00 94.38 629 TYR A C 1
ATOM 4778 O O . TYR A 1 629 ? -25.214 -10.792 51.439 1.00 94.38 629 TYR A O 1
ATOM 4786 N N . GLY A 1 630 ? -25.110 -9.959 49.353 1.00 91.19 630 GLY A N 1
ATOM 4787 C CA . GLY A 1 630 ? -23.660 -10.051 49.223 1.00 91.19 630 GLY A CA 1
ATOM 4788 C C . GLY A 1 630 ? -22.893 -9.195 50.237 1.00 91.19 630 GLY A C 1
ATOM 4789 O O . GLY A 1 630 ? -23.396 -8.220 50.800 1.00 91.19 630 GLY A O 1
ATOM 4790 N N . ASN A 1 631 ? -21.620 -9.540 50.440 1.00 90.25 631 ASN A N 1
ATOM 4791 C CA . ASN A 1 631 ? -20.690 -8.735 51.242 1.00 90.25 631 ASN A CA 1
ATOM 4792 C C . ASN A 1 631 ? -19.927 -7.696 50.406 1.00 90.25 631 ASN A C 1
ATOM 4794 O O . ASN A 1 631 ? -19.337 -6.774 50.968 1.00 90.25 631 ASN A O 1
ATOM 4798 N N . VAL A 1 632 ? -19.945 -7.838 49.079 1.00 90.12 632 VAL A N 1
ATOM 4799 C CA . VAL A 1 632 ? -19.305 -6.913 48.141 1.00 90.12 632 VAL A CA 1
ATOM 4800 C C . VAL A 1 632 ? -20.252 -5.749 47.862 1.00 90.12 632 VAL A C 1
ATOM 4802 O O . VAL A 1 632 ? -21.447 -5.941 47.642 1.00 90.12 632 VAL A O 1
ATOM 4805 N N . SER A 1 633 ? -19.710 -4.536 47.913 1.00 93.44 633 SER A N 1
ATOM 4806 C CA . SER A 1 633 ? -20.422 -3.329 47.505 1.00 93.44 633 SER A CA 1
ATOM 4807 C C . SER A 1 633 ? -20.387 -3.218 45.988 1.00 93.44 633 SER A C 1
ATOM 4809 O O . SER A 1 633 ? -19.306 -3.296 45.412 1.00 93.44 633 SER A O 1
ATOM 4811 N N . ILE A 1 634 ? -21.551 -3.041 45.368 1.00 94.81 634 ILE A N 1
ATOM 4812 C CA . ILE A 1 634 ? -21.654 -2.766 43.930 1.00 94.81 634 ILE A CA 1
ATOM 4813 C C . ILE A 1 634 ? -21.353 -1.292 43.681 1.00 94.81 634 ILE A C 1
ATOM 4815 O O . ILE A 1 634 ? -20.542 -0.952 42.830 1.00 94.81 634 ILE A O 1
ATOM 4819 N N . ASP A 1 635 ? -21.981 -0.417 44.466 1.00 96.69 635 ASP A N 1
ATOM 4820 C CA . ASP A 1 635 ? -21.733 1.019 44.433 1.00 96.69 635 ASP A CA 1
ATOM 4821 C C . ASP A 1 635 ? -22.077 1.652 45.794 1.00 96.69 635 ASP A C 1
ATOM 4823 O O . ASP A 1 635 ? -22.785 1.063 46.622 1.00 96.69 635 ASP A O 1
ATOM 4827 N N . LYS A 1 636 ? -21.583 2.867 46.045 1.00 94.88 636 LYS A N 1
ATOM 4828 C CA . LYS A 1 636 ? -21.850 3.640 47.266 1.00 94.88 636 LYS A CA 1
ATOM 4829 C C . LYS A 1 636 ? -22.076 5.111 46.956 1.00 94.88 636 LYS A C 1
ATOM 4831 O O . LYS A 1 636 ? -21.412 5.695 46.098 1.00 94.88 636 LYS A O 1
ATOM 4836 N N . ARG A 1 637 ? -22.958 5.760 47.717 1.00 94.81 637 ARG A N 1
ATOM 4837 C CA . ARG A 1 637 ? -23.172 7.212 47.639 1.00 94.81 637 ARG A CA 1
ATOM 4838 C C . ARG A 1 637 ? -23.253 7.838 49.018 1.00 94.81 637 ARG A C 1
ATOM 4840 O O . ARG A 1 637 ? -23.959 7.350 49.897 1.00 94.81 637 ARG A O 1
ATOM 4847 N N . THR A 1 638 ? -22.567 8.964 49.180 1.00 92.94 638 THR A N 1
ATOM 4848 C CA . THR A 1 638 ? -22.764 9.840 50.334 1.00 92.94 638 THR A CA 1
ATOM 4849 C C . THR A 1 638 ? -24.044 10.639 50.129 1.00 92.94 638 THR A C 1
ATOM 4851 O O . THR A 1 638 ? -24.140 11.493 49.250 1.00 92.94 638 THR A O 1
ATOM 4854 N N . ILE A 1 639 ? -25.042 10.351 50.954 1.00 92.56 639 ILE A N 1
ATOM 4855 C CA . ILE A 1 639 ? -26.355 10.980 50.921 1.00 92.56 639 ILE A CA 1
ATOM 4856 C C . ILE A 1 639 ? -26.337 12.202 51.833 1.00 92.56 639 ILE A C 1
ATOM 4858 O O . ILE A 1 639 ? -26.398 12.098 53.063 1.00 92.56 639 ILE A O 1
ATOM 4862 N N . HIS A 1 640 ? -26.243 13.372 51.212 1.00 88.94 640 HIS A N 1
ATOM 4863 C CA . HIS A 1 640 ? -26.358 14.675 51.863 1.00 88.94 640 HIS A CA 1
ATOM 4864 C C . HIS A 1 640 ? -27.822 15.001 52.228 1.00 88.94 640 HIS A C 1
ATOM 4866 O O . HIS A 1 640 ? -28.743 14.291 51.841 1.00 88.94 640 HIS A O 1
ATOM 4872 N N . ASN A 1 641 ? -28.075 16.066 52.997 1.00 85.19 641 ASN A N 1
ATOM 4873 C CA . ASN A 1 641 ? -29.442 16.448 53.413 1.00 85.19 641 ASN A CA 1
ATOM 4874 C C . ASN A 1 641 ? -30.132 17.375 52.404 1.00 85.19 641 ASN A C 1
ATOM 4876 O O . ASN A 1 641 ? -30.779 18.350 52.785 1.00 85.19 641 ASN A O 1
ATOM 4880 N N . VAL A 1 642 ? -29.954 17.112 51.111 1.00 85.50 642 VAL A N 1
ATOM 4881 C CA . VAL A 1 642 ? -30.572 17.917 50.057 1.00 85.50 642 VAL A CA 1
ATOM 4882 C C . VAL A 1 642 ? -31.941 17.322 49.759 1.00 85.50 642 VAL A C 1
ATOM 4884 O O . VAL A 1 642 ? -32.056 16.346 49.019 1.00 85.50 642 VAL A O 1
ATOM 4887 N N . LYS A 1 643 ? -32.985 17.888 50.375 1.00 87.31 643 LYS A N 1
ATOM 4888 C CA . LYS A 1 643 ? -34.371 17.475 50.124 1.00 87.31 643 LYS A CA 1
ATOM 4889 C C . LYS A 1 643 ? -34.671 17.540 48.622 1.00 87.31 643 LYS A C 1
ATOM 4891 O O . LYS A 1 643 ? -34.301 18.508 47.963 1.00 87.31 643 LYS A O 1
ATOM 4896 N N . ASN A 1 644 ? -35.367 16.528 48.111 1.00 89.81 644 ASN A N 1
ATOM 4897 C CA . ASN A 1 644 ? -35.691 16.313 46.700 1.00 89.81 644 ASN A CA 1
ATOM 4898 C C . ASN A 1 644 ? -34.475 16.057 45.789 1.00 89.81 644 ASN A C 1
ATOM 4900 O O . ASN A 1 644 ? -34.620 16.100 44.566 1.00 89.81 644 ASN A O 1
ATOM 4904 N N . GLY A 1 645 ? -33.293 15.791 46.356 1.00 92.88 645 GLY A N 1
ATOM 4905 C CA . GLY A 1 645 ? -32.091 15.441 45.603 1.00 92.88 645 GLY A CA 1
ATOM 4906 C C . GLY A 1 645 ? -32.155 14.026 45.025 1.00 92.88 645 GLY A C 1
ATOM 4907 O O . GLY A 1 645 ? -32.591 13.092 45.701 1.00 92.88 645 GLY A O 1
ATOM 4908 N N . TRP A 1 646 ? -31.692 13.872 43.784 1.00 95.88 646 TRP A N 1
ATOM 4909 C CA . TRP A 1 646 ? -31.519 12.574 43.132 1.00 95.88 646 TRP A CA 1
ATOM 4910 C C . TRP A 1 646 ? -30.145 11.987 43.424 1.00 95.88 646 TRP A C 1
ATOM 4912 O O . TRP A 1 646 ? -29.135 12.691 43.394 1.00 95.88 646 TRP A O 1
ATOM 4922 N N . TYR A 1 647 ? -30.119 10.680 43.648 1.00 96.88 647 TYR A N 1
ATOM 4923 C CA . TYR A 1 647 ? -28.908 9.900 43.832 1.00 96.88 647 TYR A CA 1
ATOM 4924 C C . TYR A 1 647 ? -28.898 8.746 42.838 1.00 96.88 647 TYR A C 1
ATOM 4926 O O . TYR A 1 647 ? -29.863 7.984 42.758 1.00 96.88 647 TYR A O 1
ATOM 4934 N N . THR A 1 648 ? -27.799 8.635 42.092 1.00 97.31 648 THR A N 1
ATOM 4935 C CA . THR A 1 648 ? -27.619 7.629 41.041 1.00 97.31 648 THR A CA 1
ATOM 4936 C C . THR A 1 648 ? -26.562 6.614 41.449 1.00 97.31 648 THR A C 1
ATOM 4938 O O . THR A 1 648 ? -25.449 7.012 41.797 1.00 97.31 648 THR A O 1
ATOM 4941 N N . PHE A 1 649 ? -26.880 5.328 41.359 1.00 97.44 649 PHE A N 1
ATOM 4942 C CA . PHE A 1 649 ? -25.972 4.206 41.585 1.00 97.44 649 PHE A CA 1
ATOM 4943 C C . PHE A 1 649 ? -25.756 3.439 40.276 1.00 97.44 649 PHE A C 1
ATOM 4945 O O . PHE A 1 649 ? -26.710 3.213 39.530 1.00 97.44 649 PHE A O 1
ATOM 4952 N N . ASN A 1 650 ? -24.517 3.035 40.003 1.00 95.31 650 ASN A N 1
ATOM 4953 C CA . ASN A 1 650 ? -24.179 2.202 38.853 1.00 95.31 650 ASN A CA 1
ATOM 4954 C C . ASN A 1 650 ? -24.460 0.729 39.184 1.00 95.31 650 ASN A C 1
ATOM 4956 O O . ASN A 1 650 ? -23.965 0.209 40.181 1.00 95.31 650 ASN A O 1
ATOM 4960 N N . VAL A 1 651 ? -25.265 0.073 38.351 1.00 97.25 651 VAL A N 1
ATOM 4961 C CA . VAL A 1 651 ? -25.603 -1.354 38.452 1.00 97.25 651 VAL A CA 1
ATOM 4962 C C . VAL A 1 651 ? -25.414 -2.075 37.111 1.00 97.25 651 VAL A C 1
ATOM 4964 O O . VAL A 1 651 ? -26.071 -3.078 36.860 1.00 97.25 651 VAL A O 1
ATOM 4967 N N . THR A 1 652 ? -24.539 -1.556 36.242 1.00 93.44 652 THR A N 1
ATOM 4968 C CA . THR A 1 652 ? -24.330 -2.028 34.857 1.00 93.44 652 THR A CA 1
ATOM 4969 C C . THR A 1 652 ? -24.024 -3.521 34.800 1.00 93.44 652 THR A C 1
ATOM 4971 O O . THR A 1 652 ? -24.786 -4.264 34.185 1.00 93.44 652 THR A O 1
ATOM 4974 N N . ASP A 1 653 ? -22.990 -3.971 35.513 1.00 92.69 653 ASP A N 1
ATOM 4975 C CA . ASP A 1 653 ? -22.572 -5.378 35.504 1.00 92.69 653 ASP A CA 1
ATOM 4976 C C . AS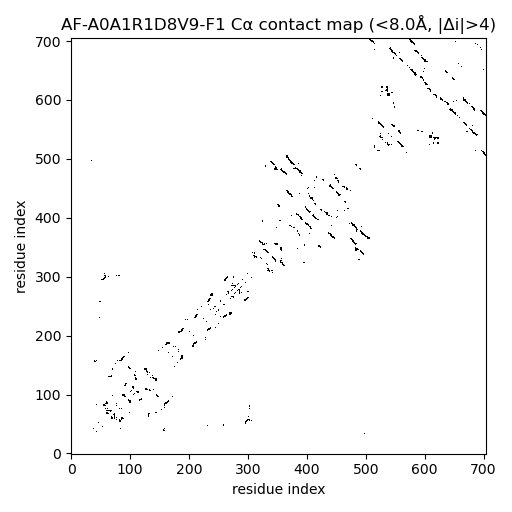P A 1 653 ? -23.657 -6.293 36.083 1.00 92.69 653 ASP A C 1
ATOM 4978 O O . ASP A 1 653 ? -23.988 -7.319 35.501 1.00 92.69 653 ASP A O 1
ATOM 4982 N N . LEU A 1 654 ? -24.298 -5.885 37.186 1.00 95.50 654 LEU A N 1
ATOM 4983 C CA . LEU A 1 654 ? -25.370 -6.675 37.795 1.00 95.50 654 LEU A CA 1
ATOM 4984 C C . LEU A 1 654 ? -26.601 -6.779 36.879 1.00 95.50 654 LEU A C 1
ATOM 4986 O O . LEU A 1 654 ? -27.243 -7.825 36.820 1.00 95.50 654 LEU A O 1
ATOM 4990 N N . ALA A 1 655 ? -26.943 -5.708 36.161 1.00 96.50 655 ALA A N 1
ATOM 4991 C CA . ALA A 1 655 ? -28.021 -5.737 35.182 1.00 96.50 655 ALA A CA 1
ATOM 4992 C C . ALA A 1 655 ? -27.674 -6.649 33.995 1.00 96.50 655 ALA A C 1
ATOM 4994 O O . ALA A 1 655 ? -28.558 -7.350 33.504 1.00 96.50 655 ALA A O 1
ATOM 4995 N N . GLN A 1 656 ? -26.409 -6.677 33.559 1.00 96.12 656 GLN A N 1
ATOM 4996 C CA . GLN A 1 656 ? -25.944 -7.612 32.534 1.00 96.12 656 GLN A CA 1
ATOM 4997 C C . GLN A 1 656 ? -26.051 -9.062 33.026 1.00 96.12 656 GLN A C 1
ATOM 4999 O O . GLN A 1 656 ? -26.628 -9.884 32.314 1.00 96.12 656 GLN A O 1
ATOM 5004 N N . ASP A 1 657 ? -25.622 -9.338 34.264 1.00 95.12 657 ASP A N 1
ATOM 5005 C CA . ASP A 1 657 ? -25.726 -10.662 34.894 1.00 95.12 657 ASP A CA 1
ATOM 5006 C C . ASP A 1 657 ? -27.191 -11.145 35.009 1.00 95.12 657 ASP A C 1
ATOM 5008 O O . ASP A 1 657 ? -27.498 -12.339 34.949 1.00 95.12 657 ASP A O 1
ATOM 5012 N N . TRP A 1 658 ? -28.134 -10.216 35.215 1.00 95.75 658 TRP A N 1
ATOM 5013 C CA . TRP A 1 658 ? -29.567 -10.525 35.215 1.00 95.75 658 TRP A CA 1
ATOM 5014 C C . TRP A 1 658 ? -30.115 -10.794 33.814 1.00 95.75 658 TRP A C 1
ATOM 5016 O O . TRP A 1 658 ? -31.025 -11.611 33.673 1.00 95.75 658 TRP A O 1
ATOM 5026 N N . LEU A 1 659 ? -29.617 -10.081 32.800 1.00 95.31 659 LEU A N 1
ATOM 5027 C CA . LEU A 1 659 ? -30.071 -10.212 31.417 1.00 95.31 659 LEU A CA 1
ATOM 5028 C C . LEU A 1 659 ? -29.605 -11.532 30.794 1.00 95.31 659 LEU A C 1
ATOM 5030 O O . LEU A 1 659 ? -30.394 -12.198 30.124 1.00 95.31 659 LEU A O 1
ATOM 5034 N N . ASP A 1 660 ? -28.347 -11.911 31.024 1.00 91.75 660 ASP A N 1
ATOM 5035 C CA . ASP A 1 660 ? -27.769 -13.150 30.492 1.00 91.75 660 ASP A CA 1
ATOM 5036 C C . ASP A 1 660 ? -28.136 -14.401 31.313 1.00 91.75 660 ASP A C 1
ATOM 5038 O O . ASP A 1 660 ? -27.963 -15.531 30.850 1.00 91.75 660 ASP A O 1
ATOM 5042 N N . GLY A 1 661 ? -28.697 -14.206 32.510 1.00 91.81 661 GLY A N 1
ATOM 5043 C CA . GLY A 1 661 ? -29.135 -15.273 33.403 1.00 91.81 661 GLY A CA 1
ATOM 5044 C C . GLY A 1 661 ? -28.010 -15.920 34.214 1.00 91.81 661 GLY A C 1
ATOM 5045 O O . GLY A 1 661 ? -28.253 -16.934 34.872 1.00 91.81 661 GLY A O 1
ATOM 5046 N N . SER A 1 662 ? -26.800 -15.354 34.209 1.00 91.56 662 SER A N 1
ATOM 5047 C CA . SER A 1 662 ? -25.685 -15.790 35.059 1.00 91.56 662 SER A CA 1
ATOM 5048 C C . SER A 1 662 ? -25.970 -15.566 36.547 1.00 91.56 662 SER A C 1
ATOM 5050 O O . SER A 1 662 ? -25.476 -16.322 37.390 1.00 91.56 662 SER A O 1
ATOM 5052 N N . LYS A 1 663 ? -26.834 -14.595 36.878 1.00 93.19 663 LYS A N 1
ATOM 5053 C CA . LYS A 1 663 ? -27.382 -14.398 38.224 1.00 93.19 663 LYS A CA 1
ATOM 5054 C C . LYS A 1 663 ? -28.899 -14.332 38.224 1.00 93.19 663 LYS A C 1
ATOM 5056 O O . LYS A 1 663 ? -29.540 -13.699 37.390 1.00 93.19 663 LYS A O 1
ATOM 5061 N N . THR A 1 664 ? -29.499 -14.942 39.245 1.00 95.62 664 THR A N 1
ATOM 5062 C CA . THR A 1 664 ? -30.940 -14.806 39.479 1.00 95.62 664 THR A CA 1
ATOM 5063 C C . THR A 1 664 ? -31.255 -13.411 40.016 1.00 95.62 664 THR A C 1
ATOM 5065 O O . THR A 1 664 ? -30.701 -12.989 41.029 1.00 95.62 664 THR A O 1
ATOM 5068 N N . ASN A 1 665 ? -32.187 -12.704 39.376 1.00 96.06 665 ASN A N 1
ATOM 5069 C CA . ASN A 1 665 ? -32.603 -11.373 39.809 1.00 96.06 665 ASN A CA 1
ATOM 5070 C C . ASN A 1 665 ? -33.512 -11.424 41.054 1.00 96.06 665 ASN A C 1
ATOM 5072 O O . ASN A 1 665 ? -34.740 -11.528 40.951 1.00 96.06 665 ASN A O 1
ATOM 5076 N N . TYR A 1 666 ? -32.904 -11.309 42.236 1.00 96.31 666 TYR A N 1
ATOM 5077 C CA . TYR A 1 666 ? -33.605 -11.073 43.505 1.00 96.31 666 TYR A CA 1
ATOM 5078 C C . TYR A 1 666 ? -33.614 -9.594 43.930 1.00 96.31 666 TYR A C 1
ATOM 5080 O O . TYR A 1 666 ? -34.183 -9.260 44.969 1.00 96.31 666 TYR A O 1
ATOM 5088 N N . GLY A 1 667 ? -33.042 -8.703 43.119 1.00 96.00 667 GLY A N 1
ATOM 5089 C CA . GLY A 1 667 ? -32.960 -7.271 43.384 1.00 96.00 667 GLY A CA 1
ATOM 5090 C C . GLY A 1 667 ? -31.704 -6.847 44.148 1.00 96.00 667 GLY A C 1
ATOM 5091 O O . GLY A 1 667 ? -30.665 -7.509 44.132 1.00 96.00 667 GLY A O 1
ATOM 5092 N N . ILE A 1 668 ? -31.802 -5.693 44.794 1.00 97.31 668 ILE A N 1
ATOM 5093 C CA . ILE A 1 668 ? -30.714 -4.999 45.479 1.00 97.31 668 ILE A CA 1
ATOM 5094 C C . ILE A 1 668 ? -31.148 -4.584 46.879 1.00 97.31 668 ILE A C 1
ATOM 5096 O O . ILE A 1 668 ? -32.335 -4.407 47.153 1.00 97.31 668 ILE A O 1
ATOM 5100 N N . VAL A 1 669 ? -30.167 -4.404 47.757 1.00 96.94 669 VAL A N 1
ATOM 5101 C CA . VAL A 1 669 ? -30.363 -3.842 49.089 1.00 96.94 669 VAL A CA 1
ATOM 5102 C C . VAL A 1 669 ? -29.567 -2.550 49.229 1.00 96.94 669 VAL A C 1
ATOM 5104 O O . VAL A 1 669 ? -28.391 -2.483 48.869 1.00 96.94 669 VAL A O 1
ATOM 5107 N N . LEU A 1 670 ? -30.217 -1.528 49.774 1.00 96.81 670 LEU A N 1
ATOM 5108 C CA . LEU A 1 670 ? -29.622 -0.279 50.220 1.00 96.81 670 LEU A CA 1
ATOM 5109 C C . LEU A 1 670 ? -29.520 -0.310 51.743 1.00 96.81 670 LEU A C 1
ATOM 5111 O O . LEU A 1 670 ? -30.523 -0.443 52.447 1.00 96.81 670 LEU A O 1
ATOM 5115 N N . LEU A 1 671 ? -28.304 -0.163 52.258 1.00 93.38 671 LEU A N 1
ATOM 5116 C CA . LEU A 1 671 ? -28.031 -0.114 53.692 1.00 93.38 671 LEU A CA 1
ATOM 5117 C C . LEU A 1 671 ? -26.943 0.912 54.011 1.00 93.38 671 LEU A C 1
ATOM 5119 O O . LEU A 1 671 ? -26.222 1.371 53.130 1.00 93.38 671 LEU A O 1
ATOM 5123 N N . GLU A 1 672 ? -26.806 1.283 55.279 1.00 91.50 672 GLU A N 1
ATOM 5124 C CA . GLU A 1 672 ? -25.683 2.117 55.716 1.00 91.50 672 GLU A CA 1
ATOM 5125 C C . GLU A 1 672 ? -24.369 1.332 55.607 1.00 91.50 672 GLU A C 1
ATOM 5127 O O . GLU A 1 672 ? -24.296 0.189 56.055 1.00 91.50 672 GLU A O 1
ATOM 5132 N N . ASP A 1 673 ? -23.332 1.927 55.010 1.00 84.25 673 ASP A N 1
ATOM 5133 C CA . ASP A 1 673 ? -22.056 1.236 54.759 1.00 84.25 673 ASP A CA 1
ATOM 5134 C C . ASP A 1 673 ? -21.376 0.761 56.051 1.00 84.25 673 ASP A C 1
ATOM 5136 O O . ASP A 1 673 ? -20.907 -0.372 56.158 1.00 84.25 673 ASP A O 1
ATOM 5140 N N . SER A 1 674 ? -21.379 1.640 57.049 1.00 80.81 674 SER A N 1
ATOM 5141 C CA . SER A 1 674 ? -20.968 1.382 58.422 1.00 80.81 674 SER A CA 1
ATOM 5142 C C . SER A 1 674 ? -21.915 2.153 59.329 1.00 80.81 674 SER A C 1
ATOM 5144 O O . SER A 1 674 ? -22.013 3.372 59.179 1.00 80.81 674 SER A O 1
ATOM 5146 N N . VAL A 1 675 ? -22.601 1.466 60.245 1.00 70.12 675 VAL A N 1
ATOM 5147 C CA . VAL A 1 675 ? -23.537 2.090 61.194 1.00 70.12 675 VAL A CA 1
ATOM 5148 C C . VAL A 1 675 ? -22.821 3.220 61.939 1.00 70.12 675 VAL A C 1
ATOM 5150 O O . VAL A 1 675 ? -21.936 2.979 62.759 1.00 70.12 675 VAL A O 1
ATOM 5153 N N . ASN A 1 676 ? -23.154 4.461 61.589 1.00 63.25 676 ASN A N 1
ATOM 5154 C CA . ASN A 1 676 ? -22.526 5.662 62.120 1.00 63.25 676 ASN A CA 1
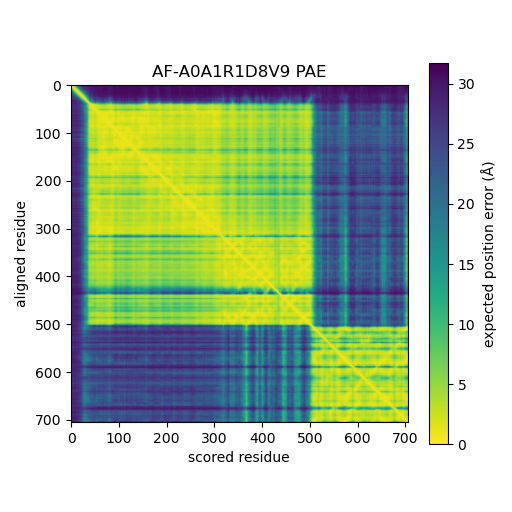ATOM 5155 C C . ASN A 1 676 ? -23.200 6.034 63.446 1.00 63.25 676 ASN A C 1
ATOM 5157 O O . ASN A 1 676 ? -24.420 6.078 63.490 1.00 63.25 676 ASN A O 1
ATOM 5161 N N . LEU A 1 677 ? -22.441 6.386 64.493 1.00 63.16 677 LEU A N 1
ATOM 5162 C CA . LEU A 1 677 ? -22.965 6.785 65.817 1.00 63.16 677 LEU A CA 1
ATOM 5163 C C . LEU A 1 677 ? -23.852 8.052 65.813 1.00 63.16 677 LEU A C 1
ATOM 5165 O O . LEU A 1 677 ? -24.360 8.455 66.858 1.00 63.16 677 LEU A O 1
ATOM 5169 N N . SER A 1 678 ? -24.028 8.708 64.664 1.00 68.19 678 SER A N 1
ATOM 5170 C CA . SER A 1 678 ? -24.895 9.876 64.505 1.00 68.19 678 SER A CA 1
ATOM 5171 C C . SER A 1 678 ? -26.336 9.494 64.148 1.00 68.19 678 SER A C 1
ATOM 5173 O O . SER A 1 678 ? -26.604 8.655 63.282 1.00 68.19 678 SER A O 1
ATOM 5175 N N . THR A 1 679 ? -27.286 10.144 64.824 1.00 74.81 679 THR A N 1
ATOM 5176 C CA . THR A 1 679 ? -28.718 9.908 64.628 1.00 74.81 679 THR A CA 1
ATOM 5177 C C . THR A 1 679 ? -29.182 10.414 63.264 1.00 74.81 679 THR A C 1
ATOM 5179 O O . THR A 1 679 ? -28.794 11.502 62.830 1.00 74.81 679 THR A O 1
ATOM 5182 N N . GLY A 1 680 ? -30.039 9.641 62.601 1.00 83.94 680 GLY A N 1
ATOM 5183 C CA . GLY A 1 680 ? -30.797 10.105 61.447 1.00 83.94 680 GLY A CA 1
ATOM 5184 C C . GLY A 1 680 ? -30.990 9.058 60.356 1.00 83.94 680 GLY A C 1
ATOM 5185 O O . GLY A 1 680 ? -30.008 8.505 59.868 1.00 83.94 680 GLY A O 1
ATOM 5186 N N . ALA A 1 681 ? -32.238 8.845 59.933 1.00 88.00 681 ALA A N 1
ATOM 5187 C CA . ALA A 1 681 ? -32.578 8.009 58.777 1.00 88.00 681 ALA A CA 1
ATOM 5188 C C . ALA A 1 681 ? -32.772 8.856 57.503 1.00 88.00 681 ALA A C 1
ATOM 5190 O O . ALA A 1 681 ? -33.000 10.072 57.575 1.00 88.00 681 ALA A O 1
ATOM 5191 N N . LYS A 1 682 ? -32.638 8.215 56.337 1.00 91.12 682 LYS A N 1
ATOM 5192 C CA . LYS A 1 682 ? -32.855 8.812 55.014 1.00 91.12 682 LYS A CA 1
ATOM 5193 C C . LYS A 1 682 ? -34.136 8.252 54.415 1.00 91.12 682 LYS A C 1
ATOM 5195 O O . LYS A 1 682 ? -34.243 7.037 54.273 1.00 91.12 682 LYS A O 1
ATOM 5200 N N . ASP A 1 683 ? -35.037 9.143 54.021 1.00 92.12 683 ASP A N 1
ATOM 5201 C CA . ASP A 1 683 ? -36.347 8.773 53.497 1.00 92.12 683 ASP A CA 1
ATOM 5202 C C . ASP A 1 683 ? -36.306 8.960 51.984 1.00 92.12 683 ASP A C 1
ATOM 5204 O O . ASP A 1 683 ? -36.217 10.092 51.495 1.00 92.12 683 ASP A O 1
ATOM 5208 N N . PHE A 1 684 ? -36.324 7.864 51.238 1.00 94.62 684 PHE A N 1
ATOM 5209 C CA . PHE A 1 684 ? -36.342 7.886 49.779 1.00 94.62 684 PHE A CA 1
ATOM 5210 C C . PHE A 1 684 ? -37.743 7.579 49.269 1.00 94.62 684 PHE A C 1
ATOM 5212 O O . PHE A 1 684 ? -38.476 6.833 49.907 1.00 94.62 684 PHE A O 1
ATOM 5219 N N . ALA A 1 685 ? -38.118 8.157 48.131 1.00 94.69 685 ALA A N 1
ATOM 5220 C CA . ALA A 1 685 ? -39.391 7.849 47.488 1.00 94.69 685 ALA A CA 1
ATOM 5221 C C . ALA A 1 685 ? -39.482 6.351 47.180 1.00 94.69 685 ALA A C 1
ATOM 5223 O O . ALA A 1 685 ? -38.529 5.794 46.634 1.00 94.69 685 ALA A O 1
ATOM 5224 N N . SER A 1 686 ? -40.620 5.741 47.503 1.00 92.38 686 SER A N 1
ATOM 5225 C CA . SER A 1 686 ? -40.920 4.348 47.173 1.00 92.38 686 SER A CA 1
ATOM 5226 C C . SER A 1 686 ? -41.738 4.218 45.888 1.00 92.38 686 SER A C 1
ATOM 5228 O O . SER A 1 686 ? -42.162 5.204 45.273 1.00 92.38 686 SER A O 1
ATOM 5230 N N . SER A 1 687 ? -42.001 2.969 45.538 1.00 90.88 687 SER A N 1
ATOM 5231 C CA . SER A 1 687 ? -43.010 2.479 44.615 1.00 90.88 687 SER A CA 1
ATOM 5232 C C . SER A 1 687 ? -44.406 3.078 44.853 1.00 90.88 687 SER A C 1
ATOM 5234 O O . SER A 1 687 ? -45.142 3.278 43.891 1.00 90.88 687 SER A O 1
ATOM 5236 N N . GLU A 1 688 ? -44.772 3.470 46.073 1.00 88.94 688 GLU A N 1
ATOM 5237 C CA . GLU A 1 688 ? -46.097 4.015 46.410 1.00 88.94 688 GLU A CA 1
ATOM 5238 C C . GLU A 1 688 ? -46.138 5.540 46.406 1.00 88.94 688 GLU A C 1
ATOM 5240 O O . GLU A 1 688 ? -47.220 6.110 46.544 1.00 88.94 688 GLU A O 1
ATOM 5245 N N . ASN A 1 689 ? -45.000 6.220 46.210 1.00 91.69 689 ASN A N 1
ATOM 5246 C CA . ASN A 1 689 ? -44.942 7.676 46.301 1.00 91.69 689 ASN A CA 1
ATOM 5247 C C . ASN A 1 689 ? -46.027 8.341 45.444 1.00 91.69 689 ASN A C 1
ATOM 5249 O O . ASN A 1 689 ? -46.201 8.018 44.263 1.00 91.69 689 ASN A O 1
ATOM 5253 N N . THR A 1 690 ? -46.765 9.270 46.044 1.00 91.06 690 THR A N 1
ATOM 5254 C CA . THR A 1 690 ? -47.871 9.970 45.381 1.00 91.06 690 THR A CA 1
ATOM 5255 C C . THR A 1 690 ? -47.421 10.824 44.191 1.00 91.06 690 THR A C 1
ATOM 5257 O O . THR A 1 690 ? -48.197 11.012 43.253 1.00 91.06 690 THR A O 1
ATOM 5260 N N . ASP A 1 691 ? -46.170 11.290 44.178 1.00 92.69 691 ASP A N 1
ATOM 5261 C CA . ASP A 1 691 ? -45.538 11.912 43.015 1.00 92.69 691 ASP A CA 1
ATOM 5262 C C . ASP A 1 691 ? -44.839 10.847 42.154 1.00 92.69 691 ASP A C 1
ATOM 5264 O O . ASP A 1 691 ? -43.743 10.374 42.469 1.00 92.69 691 ASP A O 1
ATOM 5268 N N . LEU A 1 692 ? -45.473 10.487 41.033 1.00 91.50 692 LEU A N 1
ATOM 5269 C CA . LEU A 1 692 ? -44.966 9.472 40.107 1.00 91.50 692 LEU A CA 1
ATOM 5270 C C . LEU A 1 692 ? -43.571 9.810 39.568 1.00 91.50 692 LEU A C 1
ATOM 5272 O O . LEU A 1 692 ? -42.786 8.898 39.333 1.00 91.50 692 LEU A O 1
ATOM 5276 N N . ASP A 1 693 ? -43.231 11.090 39.392 1.00 91.44 693 ASP A N 1
ATOM 5277 C CA . ASP A 1 693 ? -41.912 11.500 38.896 1.00 91.44 693 ASP A CA 1
ATOM 5278 C C . ASP A 1 693 ? -40.809 11.358 39.945 1.00 91.44 693 ASP A C 1
ATOM 5280 O O . ASP A 1 693 ? -39.629 11.379 39.599 1.00 91.44 693 ASP A O 1
ATOM 5284 N N . SER A 1 694 ? -41.169 11.194 41.218 1.00 94.19 694 SER A N 1
ATOM 5285 C CA . SER A 1 694 ? -40.222 11.000 42.315 1.00 94.19 694 SER A CA 1
ATOM 5286 C C . SER A 1 694 ? -39.840 9.537 42.543 1.00 94.19 694 SER A C 1
ATOM 5288 O O . SER A 1 694 ? -38.859 9.286 43.244 1.00 94.19 694 SER A O 1
ATOM 5290 N N . ARG A 1 695 ? -40.577 8.582 41.963 1.00 94.69 695 ARG A N 1
ATOM 5291 C CA . ARG A 1 695 ? -40.395 7.144 42.208 1.00 94.69 695 ARG A CA 1
ATOM 5292 C C . ARG A 1 695 ? -39.039 6.626 41.711 1.00 94.69 695 ARG A C 1
ATOM 5294 O O . ARG A 1 695 ? -38.496 7.165 40.738 1.00 94.69 695 ARG A O 1
ATOM 5301 N N . PRO A 1 696 ? -38.490 5.563 42.329 1.00 96.00 696 PRO A N 1
ATOM 5302 C CA . PRO A 1 696 ? -37.249 4.949 41.879 1.00 96.00 696 PRO A CA 1
ATOM 5303 C C . PRO A 1 696 ? -37.305 4.548 40.405 1.00 96.00 696 PRO A C 1
ATOM 5305 O O . PRO A 1 696 ? -38.328 4.074 39.902 1.00 96.00 696 PRO A O 1
ATOM 5308 N N . SER A 1 697 ? -36.184 4.702 39.706 1.00 95.75 697 SER A N 1
ATOM 5309 C CA . SER A 1 697 ? -36.062 4.258 38.317 1.00 95.75 697 SER A CA 1
ATOM 5310 C C . SER A 1 697 ? -34.733 3.577 38.035 1.00 95.75 697 SER A C 1
ATOM 5312 O O . SER A 1 697 ? -33.717 3.913 38.632 1.00 95.75 697 SER A O 1
ATOM 5314 N N . LEU A 1 698 ? -34.748 2.629 37.107 1.00 96.62 698 LEU A N 1
ATOM 5315 C CA . LEU A 1 698 ? -33.582 1.995 36.519 1.00 96.62 698 LEU A CA 1
ATOM 5316 C C . LEU A 1 698 ? -33.520 2.391 35.039 1.00 96.62 698 LEU A C 1
ATOM 5318 O O . LEU A 1 698 ? -34.438 2.103 34.270 1.00 96.62 698 LEU A O 1
ATOM 5322 N N . VAL A 1 699 ? -32.453 3.086 34.649 1.00 95.75 699 VAL A N 1
ATOM 5323 C CA . VAL A 1 699 ? -32.217 3.517 33.264 1.00 95.75 699 VAL A CA 1
ATOM 5324 C C . VAL A 1 699 ? -31.174 2.598 32.650 1.00 95.75 699 VAL A C 1
ATOM 5326 O O . VAL A 1 699 ? -30.030 2.612 33.091 1.00 95.75 699 VAL A O 1
ATOM 5329 N N . VAL A 1 700 ? -31.563 1.801 31.655 1.00 95.69 700 VAL A N 1
ATOM 5330 C CA . VAL A 1 700 ? -30.697 0.799 31.015 1.00 95.69 700 VAL A CA 1
ATOM 5331 C C . VAL A 1 700 ? -30.435 1.205 29.573 1.00 95.69 700 VAL A C 1
ATOM 5333 O O . VAL A 1 700 ? -31.368 1.283 28.780 1.00 95.69 700 VAL A O 1
ATOM 5336 N N . THR A 1 701 ? -29.178 1.445 29.216 1.00 90.94 701 THR A N 1
ATOM 5337 C CA . THR A 1 701 ? -28.742 1.678 27.835 1.00 90.94 701 THR A CA 1
ATOM 5338 C C . THR A 1 701 ? -28.021 0.441 27.323 1.00 90.94 701 THR A C 1
ATOM 5340 O O . THR A 1 701 ? -27.161 -0.104 28.014 1.00 90.94 701 THR A O 1
ATOM 5343 N N . TYR A 1 702 ? -28.387 -0.019 26.130 1.00 88.69 702 TYR A N 1
ATOM 5344 C CA . TYR A 1 702 ? -27.861 -1.244 25.542 1.00 88.69 702 TYR A CA 1
ATOM 5345 C C . TYR A 1 702 ? -27.697 -1.131 24.027 1.00 88.69 702 TYR A C 1
ATOM 5347 O O . TYR A 1 702 ? -28.277 -0.255 23.382 1.00 88.69 702 TYR A O 1
ATOM 5355 N N . ARG A 1 703 ? -26.938 -2.065 23.454 1.00 83.31 703 ARG A N 1
ATOM 5356 C CA . ARG A 1 703 ? -26.850 -2.308 22.010 1.00 83.31 703 ARG A CA 1
ATOM 5357 C C . ARG A 1 703 ? -27.140 -3.769 21.689 1.00 83.31 703 ARG A C 1
ATOM 5359 O O . ARG A 1 703 ? -27.013 -4.635 22.554 1.00 83.31 703 ARG A O 1
ATOM 5366 N N . LEU A 1 704 ? -27.500 -4.043 20.440 1.00 78.19 704 LEU A N 1
ATOM 5367 C CA . LEU A 1 704 ? -27.468 -5.406 19.911 1.00 78.19 704 LEU A CA 1
ATOM 5368 C C . LEU A 1 704 ? -26.016 -5.815 19.576 1.00 78.19 704 LEU A C 1
ATOM 5370 O O . LEU A 1 704 ? -25.188 -4.913 19.385 1.00 78.19 704 LEU A O 1
ATOM 5374 N N . PRO A 1 705 ? -25.705 -7.129 19.570 1.00 62.97 705 PRO A N 1
ATOM 5375 C CA . PRO A 1 705 ? -24.380 -7.654 19.243 1.00 62.97 705 PRO A CA 1
ATOM 5376 C C . PRO A 1 705 ? -23.798 -7.099 17.955 1.00 62.97 705 PRO A C 1
ATOM 5378 O O . PRO A 1 705 ? -24.546 -7.052 16.948 1.00 62.97 705 PRO A O 1
#

Radius of gyration: 39.19 Å; Cα contacts (8 Å, |Δi|>4): 1826; chains: 1; bounding box: 116×51×112 Å